Protein AF-T0QL71-F1 (afdb_monomer)

Organism: Saprolegnia diclina (strain VS20) (NCBI:txid1156394)

pLDDT: mean 87.05, std 10.45, range [41.84, 96.94]

Mean predicted aligned error: 7.65 Å

Nearest PDB structures (foldseek):
  5f7y-assembly1_A  TM=1.619E-01  e=2.120E-01  Helicobacter pylori
  4zh7-assembly1_A  TM=1.677E-01  e=5.983E-01  Helicobacter pylori
  5f93-assembly1_A  TM=1.850E-01  e=1.972E+00  Helicobacter pylori
  5f7w-assembly2_B  TM=1.344E-01  e=1.005E+00  Helicobacter pylori
  5f93-assembly3_E  TM=1.109E-01  e=5.121E-01  Helicobacter pylori

Radius of gyration: 27.53 Å; Cα contacts (8 Å, |Δi|>4): 613; chains: 1; bounding box: 80×44×78 Å

Solvent-accessible surface area (backbone atoms only — not comparable to full-atom values): 22088 Å² total; per-residue (Å²): 106,74,48,76,45,81,45,84,47,93,63,85,89,71,105,52,45,50,72,44,69,38,66,66,31,45,48,52,23,51,52,41,49,52,53,67,37,38,50,63,59,55,47,52,80,82,42,70,53,71,93,43,68,52,68,48,77,79,91,81,62,93,45,68,69,59,38,24,55,53,52,44,52,54,47,49,72,63,59,34,67,88,67,44,66,75,65,56,40,56,47,80,40,59,80,62,44,29,44,40,35,45,46,84,42,73,44,47,96,58,77,65,56,68,71,57,35,42,66,71,68,46,50,63,39,70,64,46,52,76,41,37,74,58,50,52,53,50,51,47,52,42,34,46,40,60,90,62,45,87,79,56,59,54,39,32,39,34,20,47,83,90,38,79,40,33,38,38,34,39,38,53,42,88,15,58,61,38,56,91,66,65,90,63,36,92,51,30,30,22,38,40,34,37,39,33,52,57,36,50,68,71,59,40,45,48,53,50,54,50,35,52,50,50,28,53,50,46,51,51,50,46,39,68,75,45,52,49,56,53,50,51,50,52,53,45,37,35,74,65,50,87,65,100,81,66,77,95,70,30,58,30,39,35,41,35,46,35,64,57,52,68,63,52,56,66,28,58,66,56,19,47,54,46,34,49,51,49,57,76,41,44,67,58,48,58,51,22,49,44,27,50,70,55,42,89,43,70,67,51,23,49,51,13,48,61,58,55,38,57,55,38,29,35,30,39,31,39,50,34,50,50,52,52,50,26,59,74,68,71,45,57,75,50,44,36,91,70,60,68,65,59,50,43,53,52,40,48,50,49,50,55,52,51,59,47,36,27,37,67,33,66,71,46,24,54,52,49,26,45,46,26,44,71,84,49,57,80,93,46,60,59,46,49,35,37,48,42,60,46,53,51,51,54,43,51,56,47,21,43,56,63,48,50,50,17,37,65,71,24,106

Structure (mmCIF, N/CA/C/O backbone):
data_AF-T0QL71-F1
#
_entry.id   AF-T0QL71-F1
#
loop_
_atom_site.group_PDB
_atom_site.id
_atom_site.type_symbol
_atom_site.label_atom_id
_atom_site.label_alt_id
_atom_site.label_comp_id
_atom_site.label_asym_id
_atom_site.label_entity_id
_atom_site.label_seq_id
_atom_site.pdbx_PDB_ins_code
_atom_site.Cartn_x
_atom_site.Cartn_y
_atom_site.Cartn_z
_atom_site.occupancy
_atom_site.B_iso_or_equiv
_atom_site.auth_seq_id
_atom_site.auth_comp_id
_atom_site.auth_asym_id
_atom_site.auth_atom_id
_atom_site.pdbx_PDB_model_num
ATOM 1 N N . MET A 1 1 ? -17.826 9.007 25.317 1.00 44.47 1 MET A N 1
ATOM 2 C CA . MET A 1 1 ? -18.516 9.352 26.583 1.00 44.47 1 MET A CA 1
ATOM 3 C C . MET A 1 1 ? -20.008 9.475 26.283 1.00 44.47 1 MET A C 1
ATOM 5 O O . MET A 1 1 ? -20.349 10.223 25.378 1.00 44.47 1 MET A O 1
ATOM 9 N N . THR A 1 2 ? -20.872 8.695 26.936 1.00 43.19 2 THR A N 1
ATOM 10 C CA . THR A 1 2 ? -22.337 8.775 26.755 1.00 43.19 2 THR A CA 1
ATOM 11 C C . THR A 1 2 ? -22.900 9.586 27.915 1.00 43.19 2 THR A C 1
ATOM 13 O O . THR A 1 2 ? -22.675 9.220 29.067 1.00 43.19 2 THR A O 1
ATOM 16 N N . CYS A 1 3 ? -23.598 10.685 27.630 1.00 46.66 3 CYS A N 1
ATOM 17 C CA . CYS A 1 3 ? -24.131 11.586 28.656 1.00 46.66 3 CYS A CA 1
ATOM 18 C C . CYS A 1 3 ? -25.659 11.646 28.573 1.00 46.66 3 CYS A C 1
ATOM 20 O O . CYS A 1 3 ? -26.226 11.676 27.481 1.00 46.66 3 CYS A O 1
ATOM 22 N N . ALA A 1 4 ? -26.326 11.680 29.727 1.00 48.16 4 ALA A N 1
ATOM 23 C CA . ALA A 1 4 ? -27.761 11.929 29.822 1.00 48.16 4 ALA A CA 1
ATOM 24 C C . ALA A 1 4 ? -27.988 13.379 30.268 1.00 48.16 4 ALA A C 1
ATOM 26 O O . ALA A 1 4 ? -27.550 13.775 31.348 1.00 48.16 4 ALA A O 1
ATOM 27 N N . LYS A 1 5 ? -28.658 14.175 29.434 1.00 61.97 5 LYS A N 1
ATOM 28 C CA . LYS A 1 5 ? -29.084 15.541 29.748 1.00 61.97 5 LYS A CA 1
ATOM 29 C C . LYS A 1 5 ? -30.523 15.508 30.257 1.00 61.97 5 LYS A C 1
ATOM 31 O O . LYS A 1 5 ? -31.367 14.831 29.679 1.00 61.97 5 LYS A O 1
ATOM 36 N N . VAL A 1 6 ? -30.808 16.228 31.336 1.00 58.88 6 VAL A N 1
ATOM 37 C CA . VAL A 1 6 ? -32.162 16.337 31.897 1.00 58.88 6 VAL A CA 1
ATOM 38 C C . VAL A 1 6 ? -32.853 17.561 31.300 1.00 58.88 6 VAL A C 1
ATOM 40 O O . VAL A 1 6 ? -32.262 18.639 31.241 1.00 58.88 6 VAL A O 1
ATOM 43 N N . ILE A 1 7 ? -34.094 17.396 30.850 1.00 60.66 7 ILE A N 1
ATOM 44 C CA . ILE A 1 7 ? -34.937 18.458 30.298 1.00 60.66 7 ILE A CA 1
ATOM 45 C C . ILE A 1 7 ? -36.241 18.484 31.101 1.00 60.66 7 ILE A C 1
ATOM 47 O O . ILE A 1 7 ? -36.984 17.500 31.125 1.00 60.66 7 ILE A O 1
ATOM 51 N N . HIS A 1 8 ? -36.499 19.611 31.762 1.00 47.19 8 HIS A N 1
ATOM 52 C CA . HIS A 1 8 ? -37.715 19.843 32.537 1.00 47.19 8 HIS A CA 1
ATOM 53 C C . HIS A 1 8 ? -38.869 20.246 31.613 1.00 47.19 8 HIS A C 1
ATOM 55 O O . HIS A 1 8 ? -38.725 21.159 30.796 1.00 47.19 8 HIS A O 1
ATOM 61 N N . HIS A 1 9 ? -40.018 19.602 31.773 1.00 49.91 9 HIS A N 1
ATOM 62 C CA . HIS A 1 9 ? -41.278 20.006 31.168 1.00 49.91 9 HIS A CA 1
ATOM 63 C C . HIS A 1 9 ? -42.328 20.235 32.265 1.00 49.91 9 HIS A C 1
ATOM 65 O O . HIS A 1 9 ? -42.261 19.683 33.358 1.00 49.91 9 HIS A O 1
ATOM 71 N N . THR A 1 10 ? -43.294 21.105 31.997 1.00 41.84 10 THR A N 1
ATOM 72 C CA . THR A 1 10 ? -44.457 21.331 32.860 1.00 41.84 10 THR A CA 1
ATOM 73 C C . THR A 1 10 ? -45.652 20.605 32.255 1.00 41.84 10 THR A C 1
ATOM 75 O O . THR A 1 10 ? -46.377 21.169 31.442 1.00 41.84 10 THR A O 1
ATOM 78 N N . SER A 1 11 ? -45.848 19.333 32.604 1.00 42.97 11 SER A N 1
ATOM 79 C CA . SER A 1 11 ? -47.116 18.640 32.358 1.00 42.97 11 SER A CA 1
ATOM 80 C C . SER A 1 11 ? -47.321 17.495 33.347 1.00 42.97 11 SER A C 1
ATOM 82 O O . SER A 1 11 ? -46.384 16.967 33.930 1.00 42.97 11 SER A O 1
ATOM 84 N N . THR A 1 12 ? -48.569 17.165 33.625 1.00 48.19 12 THR A N 1
ATOM 85 C CA . THR A 1 12 ? -48.957 16.187 34.635 1.00 48.19 12 THR A CA 1
ATOM 86 C C . THR A 1 12 ? -49.316 14.862 33.970 1.00 48.19 12 THR A C 1
ATOM 88 O O . THR A 1 12 ? -49.994 14.843 32.948 1.00 48.19 12 THR A O 1
ATOM 91 N N . THR A 1 13 ? -48.927 13.767 34.636 1.00 52.94 13 THR A N 1
ATOM 92 C CA . THR A 1 13 ? -49.311 12.351 34.434 1.00 52.94 13 THR A CA 1
ATOM 93 C C . THR A 1 13 ? -48.488 11.511 33.440 1.00 52.94 13 THR A C 1
ATOM 95 O O . THR A 1 13 ? -48.771 11.473 32.249 1.00 52.94 13 THR A O 1
ATOM 98 N N . ALA A 1 14 ? -47.525 10.735 33.967 1.00 50.25 14 ALA A N 1
ATOM 99 C CA . ALA A 1 14 ? -47.195 9.379 33.497 1.00 50.25 14 ALA A CA 1
ATOM 100 C C . ALA A 1 14 ? -46.277 8.635 34.493 1.00 50.25 14 ALA A C 1
ATOM 102 O O . ALA A 1 14 ? -45.261 9.174 34.923 1.00 50.25 14 ALA A O 1
ATOM 103 N N . ASP A 1 15 ? -46.570 7.356 34.759 1.00 57.19 15 ASP A N 1
ATOM 104 C CA . ASP A 1 15 ? -45.765 6.414 35.571 1.00 57.19 15 ASP A CA 1
ATOM 105 C C . ASP A 1 15 ? -44.413 6.012 34.927 1.00 57.19 15 ASP A C 1
ATOM 107 O O . ASP A 1 15 ? -43.713 5.120 35.406 1.00 57.19 15 ASP A O 1
ATOM 111 N N . SER A 1 16 ? -44.019 6.647 33.816 1.00 65.06 16 SER A N 1
ATOM 112 C CA . SER A 1 16 ? -42.806 6.320 33.058 1.00 65.06 16 SER A CA 1
ATOM 113 C C . SER A 1 16 ? -42.094 7.591 32.597 1.00 65.06 16 SER A C 1
ATOM 115 O O . SER A 1 16 ? -42.686 8.420 31.901 1.00 65.06 16 SER A O 1
ATOM 117 N N . TYR A 1 17 ? -40.799 7.710 32.901 1.00 73.62 17 TYR A N 1
ATOM 118 C CA . TYR A 1 17 ? -39.997 8.857 32.477 1.00 73.62 17 TYR A CA 1
ATOM 119 C C . TYR A 1 17 ? -39.796 8.877 30.961 1.00 73.62 17 TYR A C 1
ATOM 121 O O . TYR A 1 17 ? -39.374 7.892 30.342 1.00 73.62 17 TYR A O 1
ATOM 129 N N . ARG A 1 18 ? -40.021 10.041 30.346 1.00 80.44 18 ARG A N 1
ATOM 130 C CA . ARG A 1 18 ? -39.833 10.210 28.905 1.00 80.44 18 ARG A CA 1
ATOM 131 C C . ARG A 1 18 ? -38.344 10.268 28.566 1.00 80.44 18 ARG A C 1
ATOM 133 O O . ARG A 1 18 ? -37.680 11.260 28.843 1.00 80.44 18 ARG A O 1
ATOM 140 N N . VAL A 1 19 ? -37.829 9.235 27.902 1.00 81.38 19 VAL A N 1
ATOM 141 C CA . VAL A 1 19 ? -36.438 9.189 27.420 1.00 81.38 19 VAL A CA 1
ATOM 142 C C . VAL A 1 19 ? -36.400 9.359 25.904 1.00 81.38 19 VAL A C 1
ATOM 144 O O . VAL A 1 19 ? -36.993 8.568 25.168 1.00 81.38 19 VAL A O 1
ATOM 147 N N . ARG A 1 20 ? -35.689 10.382 25.429 1.00 86.56 20 ARG A N 1
ATOM 148 C CA . ARG A 1 20 ? -35.424 10.657 24.013 1.00 86.56 20 ARG A CA 1
ATOM 149 C C . ARG A 1 20 ? -33.937 10.469 23.720 1.00 86.56 20 ARG A C 1
ATOM 151 O O . ARG A 1 20 ? -33.092 10.710 24.574 1.00 86.56 20 ARG A O 1
ATOM 158 N N . ARG A 1 21 ? -33.603 10.054 22.499 1.00 85.44 21 ARG A N 1
ATOM 159 C CA . ARG A 1 21 ? -32.218 10.058 22.009 1.00 85.44 21 ARG A CA 1
ATOM 160 C C . ARG A 1 21 ? -31.963 11.336 21.223 1.00 85.44 21 ARG A C 1
ATOM 162 O O . ARG A 1 21 ? -32.802 11.730 20.409 1.00 85.44 21 ARG A O 1
ATOM 169 N N . ASN A 1 22 ? -30.805 11.949 21.429 1.00 89.44 22 ASN A N 1
ATOM 170 C CA . ASN A 1 22 ? -30.364 13.054 20.593 1.00 89.44 22 ASN A CA 1
ATOM 171 C C . ASN A 1 22 ? -30.136 12.539 19.161 1.00 89.44 22 ASN A C 1
ATOM 173 O O . ASN A 1 22 ? -29.362 11.599 18.947 1.00 89.44 22 ASN A O 1
ATOM 177 N N . ARG A 1 23 ? -30.827 13.130 18.178 1.00 88.31 23 ARG A N 1
ATOM 178 C CA . ARG A 1 23 ? -30.772 12.679 16.776 1.00 88.31 23 ARG A CA 1
ATOM 179 C C . ARG A 1 23 ? -29.385 12.865 16.163 1.00 88.31 23 ARG A C 1
ATOM 181 O O . ARG A 1 23 ? -28.904 11.956 15.496 1.00 88.31 23 ARG A O 1
ATOM 188 N N . LEU A 1 24 ? -28.738 14.001 16.430 1.00 88.50 24 LEU A N 1
ATOM 189 C CA . LEU A 1 24 ? -27.410 14.316 15.905 1.00 88.50 24 LEU A CA 1
ATOM 190 C C . LEU A 1 24 ? -26.345 13.386 16.500 1.00 88.50 24 LEU A C 1
ATOM 192 O O . LEU A 1 24 ? -25.584 12.780 15.756 1.00 88.50 24 LEU A O 1
ATOM 196 N N . GLY A 1 25 ? -26.344 13.201 17.823 1.00 87.00 25 GLY A N 1
ATOM 197 C CA . GLY A 1 25 ? -25.429 12.271 18.493 1.00 87.00 25 GLY A CA 1
ATOM 198 C C . GLY A 1 25 ? -25.626 10.826 18.028 1.00 87.00 25 GLY A C 1
ATOM 199 O O . GLY A 1 25 ? -24.658 10.117 17.778 1.00 87.00 25 GLY A O 1
ATOM 200 N N . SER A 1 26 ? -26.877 10.404 17.814 1.00 86.94 26 SER A N 1
ATOM 201 C CA . SER A 1 26 ? -27.169 9.075 17.256 1.00 86.94 26 SER A CA 1
ATOM 202 C C . SER A 1 26 ? -26.645 8.924 15.827 1.00 86.94 26 SER A C 1
ATOM 204 O O . SER A 1 26 ? -26.054 7.897 15.508 1.00 86.94 26 SER A O 1
ATOM 206 N N . PHE A 1 27 ? -26.823 9.945 14.984 1.00 90.12 27 PHE A N 1
ATOM 207 C CA . PHE A 1 27 ? -26.305 9.948 13.618 1.00 90.12 27 PHE A CA 1
ATOM 208 C C . PHE A 1 27 ? -24.775 9.867 13.589 1.00 90.12 27 PHE A C 1
ATOM 210 O O . PHE A 1 27 ? -24.234 8.980 12.937 1.00 90.12 27 PHE A O 1
ATOM 217 N N . ILE A 1 28 ? -24.082 10.726 14.346 1.00 90.31 28 ILE A N 1
ATOM 218 C CA . ILE A 1 28 ? -22.612 10.734 14.426 1.00 90.31 28 ILE A CA 1
ATOM 219 C C . ILE A 1 28 ? -22.091 9.393 14.954 1.00 90.31 28 ILE A C 1
ATOM 221 O O . ILE A 1 28 ? -21.144 8.840 14.404 1.00 90.31 28 ILE A O 1
ATOM 225 N N . CYS A 1 29 ? -22.736 8.831 15.978 1.00 89.56 29 CYS A N 1
ATOM 226 C CA . CYS A 1 29 ? -22.375 7.532 16.540 1.00 89.56 29 CYS A CA 1
ATOM 227 C C . CYS A 1 29 ? -22.480 6.403 15.500 1.00 89.56 29 CYS A C 1
ATOM 229 O O . CYS A 1 29 ? -21.549 5.612 15.357 1.00 89.56 29 CYS A O 1
ATOM 231 N N . ILE A 1 30 ? -23.584 6.345 14.745 1.00 90.12 30 ILE A N 1
ATOM 232 C CA . ILE A 1 30 ? -23.786 5.340 13.688 1.00 90.12 30 ILE A CA 1
ATOM 233 C C . ILE A 1 30 ? -22.798 5.555 12.538 1.00 90.12 30 ILE A C 1
ATOM 235 O O . ILE A 1 30 ? -22.194 4.593 12.071 1.00 90.12 30 ILE A O 1
ATOM 239 N N . ALA A 1 31 ? -22.595 6.799 12.101 1.00 91.19 31 ALA A N 1
ATOM 240 C CA . ALA A 1 31 ? -21.645 7.120 11.040 1.00 91.19 31 ALA A CA 1
ATOM 241 C C . ALA A 1 31 ? -20.217 6.706 11.427 1.00 91.19 31 ALA A C 1
ATOM 243 O O . ALA A 1 31 ? -19.522 6.071 10.639 1.00 91.19 31 ALA A O 1
ATOM 244 N N . SER A 1 32 ? -19.811 6.989 12.664 1.00 89.50 32 SER A N 1
ATOM 245 C CA . SER A 1 32 ? -18.498 6.615 13.184 1.00 89.50 32 SER A CA 1
ATOM 246 C C . SER A 1 32 ? -18.334 5.098 13.337 1.00 89.50 32 SER A C 1
ATOM 248 O O . SER A 1 32 ? -17.322 4.535 12.922 1.00 89.50 32 SER A O 1
ATOM 250 N N . MET A 1 33 ? -19.368 4.401 13.826 1.00 90.50 33 MET A N 1
ATOM 251 C CA . MET A 1 33 ? -19.410 2.934 13.850 1.00 90.50 33 MET A CA 1
ATOM 252 C C . MET A 1 33 ? -19.207 2.348 12.450 1.00 90.50 33 MET A C 1
ATOM 254 O O . MET A 1 33 ? -18.385 1.445 12.272 1.00 90.50 33 MET A O 1
ATOM 258 N N . LEU A 1 34 ? -19.955 2.834 11.457 1.00 91.12 34 LEU A N 1
ATOM 259 C CA . LEU A 1 34 ? -19.843 2.359 10.080 1.00 91.12 34 LEU A CA 1
ATOM 260 C C . LEU A 1 34 ? -18.454 2.653 9.515 1.00 91.12 34 LEU A C 1
ATOM 262 O O . LEU A 1 34 ? -17.847 1.759 8.934 1.00 91.12 34 LEU A O 1
ATOM 266 N N . ASN A 1 35 ? -17.912 3.846 9.753 1.00 90.50 35 ASN A N 1
ATOM 267 C CA . ASN A 1 35 ? -16.569 4.216 9.319 1.00 90.50 35 ASN A CA 1
ATOM 268 C C . ASN A 1 35 ? -15.502 3.275 9.908 1.00 90.50 35 ASN A C 1
ATOM 270 O O . ASN A 1 35 ? -14.773 2.614 9.170 1.00 90.50 35 ASN A O 1
ATOM 274 N N . VAL A 1 36 ? -15.456 3.127 11.236 1.00 89.38 36 VAL A N 1
ATOM 275 C CA . VAL A 1 36 ? -14.395 2.350 11.897 1.00 89.38 36 VAL A CA 1
ATOM 276 C C . VAL A 1 36 ? -14.492 0.850 11.605 1.00 89.38 36 VAL A C 1
ATOM 278 O O . VAL A 1 36 ? -13.469 0.173 11.546 1.00 89.38 36 VAL A O 1
ATOM 281 N N . SER A 1 37 ? -15.702 0.315 11.408 1.00 90.31 37 SER A N 1
ATOM 282 C CA . SER A 1 37 ? -15.923 -1.114 11.124 1.00 90.31 37 SER A CA 1
ATOM 283 C C . SER A 1 37 ? -15.771 -1.485 9.648 1.00 90.31 37 SER A C 1
ATOM 285 O O . SER A 1 37 ? -15.467 -2.637 9.336 1.00 90.31 37 SER A O 1
ATOM 287 N N . SER A 1 38 ? -15.958 -0.522 8.742 1.00 89.56 38 SER A N 1
ATOM 288 C CA . SER A 1 38 ? -15.773 -0.721 7.301 1.00 89.56 38 SER A CA 1
ATOM 289 C C . SER A 1 38 ? -14.340 -0.479 6.834 1.00 89.56 38 SER A C 1
ATOM 291 O O . SER A 1 38 ? -14.050 -0.762 5.680 1.00 89.56 38 SER A O 1
ATOM 293 N N . MET A 1 39 ? -13.424 -0.043 7.707 1.00 89.19 39 MET A N 1
ATOM 294 C CA . MET A 1 39 ? -12.005 0.172 7.383 1.00 89.19 39 MET A CA 1
ATOM 295 C C . MET A 1 39 ? -11.340 -0.981 6.594 1.00 89.19 39 MET A C 1
ATOM 297 O O . MET A 1 39 ? -10.693 -0.686 5.589 1.00 89.19 39 MET A O 1
ATOM 301 N N . PRO A 1 40 ? -11.522 -2.276 6.938 1.00 89.75 40 PRO A N 1
ATOM 302 C CA . PRO A 1 40 ? -10.965 -3.370 6.134 1.00 89.75 40 PRO A CA 1
ATOM 303 C C . PRO A 1 40 ? -11.592 -3.464 4.745 1.00 89.75 40 PRO A C 1
ATOM 305 O O . PRO A 1 40 ? -10.925 -3.796 3.775 1.00 89.75 40 PRO A O 1
ATOM 308 N N . LEU A 1 41 ? -12.887 -3.164 4.628 1.00 92.50 41 LEU A N 1
ATOM 309 C CA . LEU A 1 41 ? -13.606 -3.180 3.354 1.00 92.50 41 LEU A CA 1
ATOM 310 C C . LEU A 1 41 ? -13.295 -1.941 2.504 1.00 92.50 41 LEU A C 1
ATOM 312 O O . LEU A 1 41 ? -13.305 -2.036 1.280 1.00 92.50 41 LEU A O 1
ATOM 316 N N . ALA A 1 42 ? -12.958 -0.808 3.126 1.00 89.94 42 ALA A N 1
ATOM 317 C CA . ALA A 1 42 ? -12.529 0.414 2.446 1.00 89.94 42 ALA A CA 1
ATOM 318 C C . ALA A 1 42 ? -11.243 0.201 1.632 1.00 89.94 42 ALA A C 1
ATOM 320 O O . ALA A 1 42 ? -11.000 0.915 0.663 1.00 89.94 42 ALA A O 1
ATOM 321 N N . ALA A 1 43 ? -10.466 -0.837 1.952 1.00 89.81 43 ALA A N 1
ATOM 322 C CA . ALA A 1 43 ? -9.377 -1.322 1.118 1.00 89.81 43 ALA A CA 1
ATOM 323 C C . ALA A 1 43 ? -9.797 -1.554 -0.344 1.00 89.81 43 ALA A C 1
ATOM 325 O O . ALA A 1 43 ? -9.043 -1.219 -1.251 1.00 89.81 43 ALA A O 1
ATOM 326 N N . TYR A 1 44 ? -11.021 -2.038 -0.591 1.00 91.50 44 TYR A N 1
ATOM 327 C CA . TYR A 1 44 ? -11.553 -2.292 -1.937 1.00 91.50 44 TYR A CA 1
ATOM 328 C C . TYR A 1 44 ? -11.904 -1.027 -2.736 1.00 91.50 44 TYR A C 1
ATOM 330 O O . TYR A 1 44 ? -12.327 -1.122 -3.884 1.00 91.50 44 TYR A O 1
ATOM 338 N N . ILE A 1 45 ? -11.725 0.167 -2.159 1.00 88.19 45 ILE A N 1
ATOM 339 C CA . ILE A 1 45 ? -11.677 1.410 -2.943 1.00 88.19 45 ILE A CA 1
ATOM 340 C C . ILE A 1 45 ? -10.409 1.417 -3.806 1.00 88.19 45 ILE A C 1
ATOM 342 O O . ILE A 1 45 ? -10.428 1.893 -4.940 1.00 88.19 45 ILE A O 1
ATOM 346 N N . SER A 1 46 ? -9.314 0.862 -3.277 1.00 86.25 46 SER A N 1
ATOM 347 C CA . SER A 1 46 ? -8.039 0.764 -3.981 1.00 86.25 46 SER A CA 1
ATOM 348 C C . SER A 1 46 ? -7.743 -0.617 -4.546 1.00 86.25 46 SER A C 1
ATOM 350 O O . SER A 1 46 ? -7.057 -0.691 -5.559 1.00 86.25 46 SER A O 1
ATOM 352 N N . GLU A 1 47 ? -8.297 -1.670 -3.956 1.00 89.62 47 GLU A N 1
ATOM 353 C CA . GLU A 1 47 ? -8.081 -3.063 -4.342 1.00 89.62 47 GLU A CA 1
ATOM 354 C C . GLU A 1 47 ? -9.277 -3.655 -5.102 1.00 89.62 47 GLU A C 1
ATOM 356 O O . GLU A 1 47 ? -10.426 -3.260 -4.904 1.00 89.62 47 GLU A O 1
ATOM 361 N N . TYR A 1 48 ? -9.042 -4.692 -5.903 1.00 90.56 48 TYR A N 1
ATOM 362 C CA . TYR A 1 48 ? -10.130 -5.433 -6.540 1.00 90.56 48 TYR A CA 1
ATOM 363 C C . TYR A 1 48 ? -10.828 -6.400 -5.584 1.00 90.56 48 TYR A C 1
ATOM 365 O O . TYR A 1 48 ? -10.193 -7.150 -4.841 1.00 90.56 48 TYR A O 1
ATOM 373 N N . LEU A 1 49 ? -12.158 -6.463 -5.687 1.00 91.75 49 LEU A N 1
ATOM 374 C CA . LEU A 1 49 ? -12.956 -7.541 -5.099 1.00 91.75 49 LEU A CA 1
ATOM 375 C C . LEU A 1 49 ? -12.549 -8.909 -5.685 1.00 91.75 49 LEU A C 1
ATOM 377 O O . LEU A 1 49 ? -12.050 -8.962 -6.809 1.00 91.75 49 LEU A O 1
ATOM 381 N N . PRO A 1 50 ? -12.805 -10.036 -4.992 1.00 91.31 50 PRO A N 1
ATOM 382 C CA . PRO A 1 50 ? -12.387 -11.362 -5.465 1.00 91.31 50 PRO A CA 1
ATOM 383 C C . PRO A 1 50 ? -12.917 -11.734 -6.852 1.00 91.31 50 PRO A C 1
ATOM 385 O O . PRO A 1 50 ? -12.247 -12.428 -7.600 1.00 91.31 50 PRO A O 1
ATOM 388 N N . TRP A 1 51 ? -14.112 -11.265 -7.208 1.00 90.12 51 TRP A N 1
ATOM 389 C CA . TRP A 1 51 ? -14.752 -11.519 -8.504 1.00 90.12 51 TRP A CA 1
ATOM 390 C C . TRP A 1 51 ? -14.510 -10.410 -9.541 1.00 90.12 51 TRP A C 1
ATOM 392 O O . TRP A 1 51 ? -15.118 -10.426 -10.609 1.00 90.12 51 TRP A O 1
ATOM 402 N N . ARG A 1 52 ? -13.670 -9.417 -9.228 1.00 87.81 52 ARG A N 1
ATOM 403 C CA . ARG A 1 52 ? -13.231 -8.357 -10.150 1.00 87.81 52 ARG A CA 1
ATOM 404 C C . ARG A 1 52 ? -11.712 -8.387 -10.297 1.00 87.81 52 ARG A C 1
ATOM 406 O O . ARG A 1 52 ? -11.027 -8.911 -9.423 1.00 87.81 52 ARG A O 1
ATOM 413 N N . GLY A 1 53 ? -11.194 -7.812 -11.379 1.00 80.56 53 GLY A N 1
ATOM 414 C CA . GLY A 1 53 ? -9.764 -7.810 -11.703 1.00 80.56 53 GLY A CA 1
ATOM 415 C C . GLY A 1 53 ? -9.269 -9.159 -12.229 1.00 80.56 53 GLY A C 1
ATOM 416 O O . GLY A 1 53 ? -9.930 -10.191 -12.070 1.00 80.56 53 GLY A O 1
ATOM 417 N N . ALA A 1 54 ? -8.090 -9.168 -12.839 1.00 85.69 54 ALA A N 1
ATOM 418 C CA . ALA A 1 54 ? -7.501 -10.389 -13.378 1.00 85.69 54 ALA A CA 1
ATOM 419 C C . ALA A 1 54 ? -6.863 -11.258 -12.285 1.00 85.69 54 ALA A C 1
ATOM 421 O O . ALA A 1 54 ? -6.575 -10.793 -11.178 1.00 85.69 54 ALA A O 1
ATOM 422 N N . PHE A 1 55 ? -6.666 -12.541 -12.572 1.00 88.50 55 PHE A N 1
ATOM 423 C CA . PHE A 1 55 ? -5.806 -13.404 -11.767 1.00 88.50 55 PHE A CA 1
ATOM 424 C C . PHE A 1 55 ? -4.526 -13.674 -12.530 1.00 88.50 55 PHE A C 1
ATOM 426 O O . PHE A 1 55 ? -4.549 -13.874 -13.745 1.00 88.50 55 PHE A O 1
ATOM 433 N N . THR A 1 56 ? -3.418 -13.697 -11.806 1.00 85.06 56 THR A N 1
ATOM 434 C CA . THR A 1 56 ? -2.113 -13.918 -12.413 1.00 85.06 56 THR A CA 1
ATOM 435 C C . THR A 1 56 ? -1.898 -15.422 -12.552 1.00 85.06 56 THR A C 1
ATOM 437 O O . THR A 1 56 ? -2.032 -16.145 -11.556 1.00 85.06 56 THR A O 1
ATOM 440 N N . PRO A 1 57 ? -1.603 -15.927 -13.762 1.00 81.50 57 PRO A N 1
ATOM 441 C CA . PRO A 1 57 ? -1.294 -17.336 -13.937 1.00 81.50 57 PRO A CA 1
ATOM 442 C C . PRO A 1 57 ? -0.013 -17.701 -13.164 1.00 81.50 57 PRO A C 1
ATOM 444 O O . PRO A 1 57 ? 0.833 -16.829 -12.927 1.00 81.50 57 PRO A O 1
ATOM 447 N N . PRO A 1 58 ? 0.145 -18.975 -12.760 1.00 82.00 58 PRO A N 1
ATOM 448 C CA . PRO A 1 58 ? 1.364 -19.447 -12.113 1.00 82.00 58 PRO A CA 1
ATOM 449 C C . PRO A 1 58 ? 2.608 -19.171 -12.963 1.00 82.00 58 PRO A C 1
ATOM 451 O O . PRO A 1 58 ? 2.535 -19.147 -14.189 1.00 82.00 58 PRO A O 1
ATOM 454 N N . GLU A 1 59 ? 3.754 -18.992 -12.306 1.00 81.50 59 GLU A N 1
ATOM 455 C CA . GLU A 1 59 ? 5.044 -18.907 -12.990 1.00 81.50 59 GLU A CA 1
ATOM 456 C C . GLU A 1 59 ? 5.351 -20.226 -13.709 1.00 81.50 59 GLU A C 1
ATOM 458 O O . GLU A 1 59 ? 5.314 -21.294 -13.096 1.00 81.50 59 GLU A O 1
ATOM 463 N N . THR A 1 60 ? 5.644 -20.147 -15.006 1.00 85.00 60 THR A N 1
ATOM 464 C CA . THR A 1 60 ? 5.953 -21.312 -15.851 1.00 85.00 60 THR A CA 1
ATOM 465 C C . THR A 1 60 ? 7.396 -21.313 -16.344 1.00 85.00 60 THR A C 1
ATOM 467 O O . THR A 1 60 ? 7.827 -22.279 -16.973 1.00 85.00 60 THR A O 1
ATOM 470 N N . HIS A 1 61 ? 8.150 -20.240 -16.101 1.00 87.00 61 HIS A N 1
ATOM 471 C CA . HIS A 1 61 ? 9.523 -20.116 -16.576 1.00 87.00 61 HIS A CA 1
ATOM 472 C C . HIS A 1 61 ? 10.500 -20.944 -15.727 1.00 87.00 61 HIS A C 1
ATOM 474 O O . HIS A 1 61 ? 10.462 -20.922 -14.500 1.00 87.00 61 HIS A O 1
ATOM 480 N N . ALA A 1 62 ? 11.398 -21.677 -16.394 1.00 83.00 62 ALA A N 1
ATOM 481 C CA . ALA A 1 62 ? 12.342 -22.585 -15.736 1.00 83.00 62 ALA A CA 1
ATOM 482 C C . ALA A 1 62 ? 13.547 -21.865 -15.103 1.00 83.00 62 ALA A C 1
ATOM 484 O O . ALA A 1 62 ? 14.181 -22.398 -14.195 1.00 83.00 62 ALA A O 1
ATOM 485 N N . ASN A 1 63 ? 13.899 -20.676 -15.600 1.00 90.44 63 ASN A N 1
ATOM 486 C CA . ASN A 1 63 ? 15.005 -19.872 -15.083 1.00 90.44 63 ASN A CA 1
ATOM 487 C C . ASN A 1 63 ? 14.728 -18.365 -15.221 1.00 90.44 63 ASN A C 1
ATOM 489 O O . ASN A 1 63 ? 13.902 -17.946 -16.035 1.00 90.44 63 ASN A O 1
ATOM 493 N N . TYR A 1 64 ? 15.469 -17.552 -14.465 1.00 89.19 64 TYR A N 1
ATOM 494 C CA . TYR A 1 64 ? 15.318 -16.094 -14.460 1.00 89.19 64 TYR A CA 1
ATOM 495 C C . TYR A 1 64 ? 15.515 -15.458 -15.844 1.00 89.19 64 TYR A C 1
ATOM 497 O O . TYR A 1 64 ? 14.767 -14.566 -16.224 1.00 89.19 64 TYR A O 1
ATOM 505 N N . THR A 1 65 ? 16.488 -15.920 -16.633 1.00 90.25 65 THR A N 1
ATOM 506 C CA . THR A 1 65 ? 16.756 -15.342 -17.959 1.00 90.25 65 THR A CA 1
ATOM 507 C C . THR A 1 65 ? 15.568 -15.519 -18.906 1.00 90.25 65 THR A C 1
ATOM 509 O O . THR A 1 65 ? 15.195 -14.573 -19.595 1.00 90.25 65 THR A O 1
ATOM 512 N N . SER A 1 66 ? 14.939 -16.700 -18.910 1.00 91.44 66 SER A N 1
ATOM 513 C CA . SER A 1 66 ? 13.729 -16.955 -19.702 1.00 91.44 66 SER A CA 1
ATOM 514 C C . SER A 1 66 ? 12.539 -16.139 -19.203 1.00 91.44 66 SER A C 1
ATOM 516 O O . SER A 1 66 ? 11.819 -15.574 -20.023 1.00 91.44 66 SER A O 1
ATOM 518 N N . PHE A 1 67 ? 12.384 -16.012 -17.880 1.00 92.44 67 PHE A N 1
ATOM 519 C CA . PHE A 1 67 ? 11.381 -15.147 -17.263 1.00 92.44 67 PHE A CA 1
ATOM 520 C C . PHE A 1 67 ? 11.550 -13.691 -17.701 1.00 92.44 67 PHE A C 1
ATOM 522 O O . PHE A 1 67 ? 10.600 -13.083 -18.193 1.00 92.44 67 PHE A O 1
ATOM 529 N N . SER A 1 68 ? 12.756 -13.144 -17.550 1.00 92.44 68 SER A N 1
ATOM 530 C CA . SER A 1 68 ? 13.036 -11.736 -17.809 1.00 92.44 68 SER A CA 1
ATOM 531 C C . SER A 1 6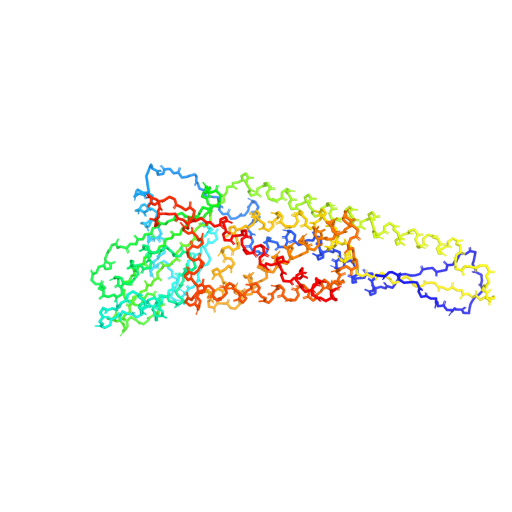8 ? 12.841 -11.404 -19.285 1.00 92.44 68 SER A C 1
ATOM 533 O O . SER A 1 68 ? 12.110 -10.472 -19.602 1.00 92.44 68 SER A O 1
ATOM 535 N N . ALA A 1 69 ? 13.371 -12.228 -20.195 1.00 91.81 69 ALA A N 1
ATOM 536 C CA . ALA A 1 69 ? 13.213 -12.019 -21.632 1.00 91.81 69 ALA A CA 1
ATOM 537 C C . ALA A 1 69 ? 11.748 -12.128 -22.096 1.00 91.81 69 ALA A C 1
ATOM 539 O O . ALA A 1 69 ? 11.269 -11.258 -22.822 1.00 91.81 69 ALA A O 1
ATOM 540 N N . ALA A 1 70 ? 11.021 -13.168 -21.669 1.00 92.19 70 ALA A N 1
ATOM 541 C CA . ALA A 1 70 ? 9.637 -13.381 -22.096 1.00 92.19 70 ALA A CA 1
ATOM 542 C C . ALA A 1 70 ? 8.679 -12.334 -21.509 1.00 92.19 70 ALA A C 1
ATOM 544 O O . ALA A 1 70 ? 7.825 -11.806 -22.222 1.00 92.19 70 ALA A O 1
ATOM 545 N N . THR A 1 71 ? 8.841 -12.000 -20.225 1.00 92.19 71 THR A N 1
ATOM 546 C CA . THR A 1 71 ? 8.007 -10.994 -19.550 1.00 92.19 71 THR A CA 1
ATOM 547 C C . THR A 1 71 ? 8.275 -9.602 -20.109 1.00 92.19 71 THR A C 1
ATOM 549 O O . THR A 1 71 ? 7.332 -8.844 -20.341 1.00 92.19 71 THR A O 1
ATOM 552 N N . LEU A 1 72 ? 9.542 -9.276 -20.384 1.00 93.25 72 LEU A N 1
ATOM 553 C CA . LEU A 1 72 ? 9.909 -8.008 -21.002 1.00 93.25 72 LEU A CA 1
ATOM 554 C C . LEU A 1 72 ? 9.306 -7.879 -22.401 1.00 93.25 72 LEU A C 1
ATOM 556 O O . LEU A 1 72 ? 8.667 -6.868 -22.678 1.00 93.25 72 LEU A O 1
ATOM 560 N N . ALA A 1 73 ? 9.449 -8.902 -23.250 1.00 92.81 73 ALA A N 1
ATOM 561 C CA . ALA A 1 73 ? 8.886 -8.896 -24.599 1.00 92.81 73 ALA A CA 1
ATOM 562 C C . ALA A 1 73 ? 7.359 -8.711 -24.575 1.00 92.81 73 ALA A C 1
ATOM 564 O O . ALA A 1 73 ? 6.827 -7.867 -25.294 1.00 92.81 73 ALA A O 1
ATOM 565 N N . LEU A 1 74 ? 6.665 -9.424 -23.680 1.00 92.56 74 LEU A N 1
ATOM 566 C CA . LEU A 1 74 ? 5.219 -9.289 -23.492 1.00 92.56 74 LEU A CA 1
ATOM 567 C C . LEU A 1 74 ? 4.816 -7.865 -23.073 1.00 92.56 74 LEU A C 1
ATOM 569 O O . LEU A 1 74 ? 3.828 -7.322 -23.570 1.00 92.56 74 LEU A O 1
ATOM 573 N N . HIS A 1 75 ? 5.547 -7.256 -22.136 1.00 94.00 75 HIS A N 1
ATOM 574 C CA . HIS A 1 75 ? 5.254 -5.896 -21.685 1.00 94.00 75 HIS A CA 1
ATOM 575 C C . HIS A 1 75 ? 5.602 -4.838 -22.732 1.00 94.00 75 HIS A C 1
ATOM 577 O O . HIS A 1 75 ? 4.845 -3.883 -22.864 1.00 94.00 75 HIS A O 1
ATOM 583 N N . GLN A 1 76 ? 6.669 -5.019 -23.508 1.00 93.31 76 GLN A N 1
ATOM 584 C CA . GLN A 1 76 ? 7.026 -4.123 -24.612 1.00 93.31 76 GLN A CA 1
ATOM 585 C C . GLN A 1 76 ? 6.009 -4.177 -25.756 1.00 93.31 76 GLN A C 1
ATOM 587 O O . GLN A 1 76 ? 5.664 -3.138 -26.316 1.00 93.31 76 GLN A O 1
ATOM 592 N N . GLU A 1 77 ? 5.494 -5.365 -26.084 1.00 92.88 77 GLU A N 1
ATOM 593 C CA . GLU A 1 77 ? 4.429 -5.528 -27.079 1.00 92.88 77 GLU A CA 1
ATOM 594 C C . GLU A 1 77 ? 3.139 -4.835 -26.620 1.00 92.88 77 GLU A C 1
ATOM 596 O O . GLU A 1 77 ? 2.498 -4.107 -27.381 1.00 92.88 77 GLU A O 1
ATOM 601 N N . ARG A 1 78 ? 2.768 -5.024 -25.348 1.00 93.50 78 ARG A N 1
ATOM 602 C CA . ARG A 1 78 ? 1.518 -4.491 -24.798 1.00 93.50 78 ARG A CA 1
ATOM 603 C C . ARG A 1 78 ? 1.568 -2.996 -24.516 1.00 93.50 78 ARG A C 1
ATOM 605 O O . ARG A 1 78 ? 0.573 -2.306 -24.729 1.00 93.50 78 ARG A O 1
ATOM 612 N N . TYR A 1 79 ? 2.695 -2.494 -24.028 1.00 93.56 79 TYR A N 1
ATOM 613 C CA . TYR A 1 79 ? 2.861 -1.117 -23.577 1.00 93.56 79 TYR A CA 1
ATOM 614 C C . TYR A 1 79 ? 3.941 -0.438 -24.417 1.00 93.56 79 TYR A C 1
ATOM 616 O O . TYR A 1 79 ? 5.129 -0.489 -24.116 1.00 93.56 79 TYR A O 1
ATOM 624 N N . SER A 1 80 ? 3.510 0.219 -25.485 1.00 90.06 80 SER A N 1
ATOM 625 C CA . SER A 1 80 ? 4.374 0.938 -26.414 1.00 90.06 80 SER A CA 1
ATOM 626 C C . SER A 1 80 ? 3.765 2.292 -26.765 1.00 90.06 80 SER A C 1
ATOM 628 O O . SER A 1 80 ? 2.611 2.576 -26.442 1.00 90.06 80 SER A O 1
ATOM 630 N N . ASN A 1 81 ? 4.517 3.121 -27.491 1.00 86.69 81 ASN A N 1
ATOM 631 C CA . ASN A 1 81 ? 3.995 4.382 -28.025 1.00 86.69 81 ASN A CA 1
ATOM 632 C C . ASN A 1 81 ? 2.776 4.173 -28.945 1.00 86.69 81 ASN A C 1
ATOM 634 O O . ASN A 1 81 ? 1.992 5.097 -29.120 1.00 86.69 81 ASN A O 1
ATOM 638 N N . ALA A 1 82 ? 2.629 2.986 -29.547 1.00 86.75 82 ALA A N 1
ATOM 639 C CA . ALA A 1 82 ? 1.518 2.674 -30.441 1.00 86.75 82 ALA A CA 1
ATOM 640 C C . ALA A 1 82 ? 0.254 2.220 -29.694 1.00 86.75 82 ALA A C 1
ATOM 642 O O . ALA A 1 82 ? -0.849 2.397 -30.204 1.00 86.75 82 ALA A O 1
ATOM 643 N N . THR A 1 83 ? 0.402 1.621 -28.508 1.00 90.81 83 THR A N 1
ATOM 644 C CA . THR A 1 83 ? -0.725 1.077 -27.734 1.00 90.81 83 THR A CA 1
ATOM 645 C C . THR A 1 83 ? -1.200 2.020 -26.634 1.00 90.81 83 THR A C 1
ATOM 647 O O . THR A 1 83 ? -2.379 2.005 -26.282 1.00 90.81 83 THR A O 1
ATOM 650 N N . LEU A 1 84 ? -0.306 2.848 -26.090 1.00 91.44 84 LEU A N 1
ATOM 651 C CA . LEU A 1 84 ? -0.627 3.807 -25.039 1.00 91.44 84 LEU A CA 1
ATOM 652 C C . LEU A 1 84 ? -1.075 5.152 -25.628 1.00 91.44 84 LEU A C 1
ATOM 654 O O . LEU A 1 84 ? -0.465 5.626 -26.588 1.00 91.44 84 LEU A O 1
ATOM 658 N N . PRO A 1 85 ? -2.070 5.832 -25.027 1.00 89.38 85 PRO A N 1
ATOM 659 C CA . PRO A 1 85 ? -2.471 7.158 -25.479 1.00 89.38 85 PRO A CA 1
ATOM 660 C C . PRO A 1 85 ? -1.326 8.176 -25.377 1.00 89.38 85 PRO A C 1
ATOM 662 O O . PRO A 1 85 ? -0.477 8.121 -24.476 1.00 89.38 85 PRO A O 1
ATOM 665 N N . ALA A 1 86 ? -1.314 9.138 -26.301 1.00 88.12 86 ALA A N 1
ATOM 666 C CA . ALA A 1 86 ? -0.375 10.252 -26.257 1.00 88.12 86 ALA A CA 1
ATOM 667 C C . ALA A 1 86 ? -0.630 11.121 -25.012 1.00 88.12 86 ALA A C 1
ATOM 669 O O . ALA A 1 86 ? -1.773 11.373 -24.633 1.00 88.12 86 ALA A O 1
ATOM 670 N N . GLY A 1 87 ? 0.441 11.576 -24.368 1.00 87.12 87 GLY A N 1
ATOM 671 C CA . GLY A 1 87 ? 0.412 12.391 -23.152 1.00 87.12 87 GLY A CA 1
ATOM 672 C C . GLY A 1 87 ? 0.269 11.607 -21.843 1.00 87.12 87 GLY A C 1
ATOM 673 O O . GLY A 1 87 ? 0.418 12.195 -20.775 1.00 87.12 87 GLY A O 1
ATOM 674 N N . THR A 1 88 ? 0.014 10.295 -21.877 1.00 89.31 88 THR A N 1
ATOM 675 C CA . THR A 1 88 ? -0.189 9.503 -20.651 1.00 89.31 88 THR A CA 1
ATOM 676 C C . THR A 1 88 ? 1.137 9.174 -19.959 1.00 89.31 88 THR A C 1
ATOM 678 O O . THR A 1 88 ? 1.903 8.349 -20.449 1.00 89.31 88 THR A O 1
ATOM 681 N N . THR A 1 89 ? 1.418 9.756 -18.798 1.00 91.69 89 THR A N 1
ATOM 682 C CA . THR A 1 89 ? 2.606 9.408 -17.992 1.00 91.69 89 THR A CA 1
ATOM 683 C C . THR A 1 89 ? 2.355 8.249 -17.032 1.00 91.69 89 THR A C 1
ATOM 685 O O . THR A 1 89 ? 3.287 7.534 -16.688 1.00 91.69 89 THR A O 1
ATOM 688 N N . PHE A 1 90 ? 1.105 8.020 -16.632 1.00 94.00 90 PHE A N 1
ATOM 689 C CA . PHE A 1 90 ? 0.720 6.958 -15.707 1.00 94.00 90 PHE A CA 1
ATOM 690 C C . PHE A 1 90 ? -0.564 6.284 -16.200 1.00 94.00 90 PHE A C 1
ATOM 692 O O . PHE A 1 90 ? -1.537 6.969 -16.516 1.00 94.00 90 PHE A O 1
ATOM 699 N N . LEU A 1 91 ? -0.577 4.954 -16.261 1.00 93.56 91 LEU A N 1
ATOM 700 C CA . LEU A 1 91 ? -1.735 4.145 -16.634 1.00 93.56 91 LEU A CA 1
ATOM 701 C C . LEU A 1 91 ? -1.930 3.013 -15.622 1.00 93.56 91 LEU A C 1
ATOM 703 O O . LEU A 1 91 ? -1.000 2.265 -15.323 1.00 93.56 91 LEU A O 1
ATOM 707 N N . VAL A 1 92 ? -3.169 2.859 -15.159 1.00 92.25 92 VAL A N 1
ATOM 708 C CA . VAL A 1 92 ? -3.629 1.666 -14.443 1.00 92.25 92 VAL A CA 1
ATOM 709 C C . VAL A 1 92 ? -4.291 0.740 -15.464 1.00 92.25 92 VAL A C 1
ATOM 711 O O . VAL A 1 92 ? -5.306 1.110 -16.052 1.00 92.25 92 VAL A O 1
ATOM 714 N N . ASP A 1 93 ? -3.715 -0.436 -15.705 1.00 91.56 93 ASP A N 1
ATOM 715 C CA . ASP A 1 93 ? -4.307 -1.472 -16.553 1.00 91.56 93 ASP A CA 1
ATOM 716 C C . ASP A 1 93 ? -5.013 -2.528 -15.691 1.00 91.56 93 ASP A C 1
ATOM 718 O O . ASP A 1 93 ? -4.412 -3.488 -15.188 1.00 91.56 93 ASP A O 1
ATOM 722 N N . ASP A 1 94 ? -6.321 -2.340 -15.533 1.00 87.44 94 ASP A N 1
ATOM 723 C CA . ASP A 1 94 ? -7.203 -3.209 -14.752 1.00 87.44 94 ASP A CA 1
ATOM 724 C C . ASP A 1 94 ? -7.331 -4.626 -15.344 1.00 87.44 94 ASP A C 1
ATOM 726 O O . ASP A 1 94 ? -7.647 -5.575 -14.619 1.00 87.44 94 ASP A O 1
ATOM 730 N N . ASN A 1 95 ? -7.069 -4.804 -16.646 1.00 87.94 95 ASN A N 1
ATOM 731 C CA . ASN A 1 95 ? -7.193 -6.109 -17.306 1.00 87.94 95 ASN A CA 1
ATOM 732 C C . ASN A 1 95 ? -6.051 -7.056 -16.940 1.00 87.94 95 ASN A C 1
ATOM 734 O O . ASN A 1 95 ? -6.203 -8.269 -17.071 1.00 87.94 95 ASN A O 1
ATOM 738 N N . TYR A 1 96 ? -4.916 -6.520 -16.492 1.00 87.94 96 TYR A N 1
ATOM 739 C CA . TYR A 1 96 ? -3.735 -7.310 -16.140 1.00 87.94 96 TYR A CA 1
ATOM 740 C C . TYR A 1 96 ? -3.205 -7.019 -14.731 1.00 87.94 96 TYR A C 1
ATOM 742 O O . TYR A 1 96 ? -2.200 -7.606 -14.335 1.00 87.94 96 TYR A O 1
ATOM 750 N N . ASN A 1 97 ? -3.902 -6.175 -13.959 1.00 88.75 97 ASN A N 1
ATOM 751 C CA . ASN A 1 97 ? -3.458 -5.651 -12.662 1.00 88.75 97 ASN A CA 1
ATOM 752 C C . ASN A 1 97 ? -2.044 -5.058 -12.748 1.00 88.75 97 ASN A C 1
ATOM 754 O O . ASN A 1 97 ? -1.152 -5.392 -11.960 1.00 88.75 97 ASN A O 1
ATOM 758 N N . THR A 1 98 ? -1.832 -4.211 -13.751 1.00 92.19 98 THR A N 1
ATOM 759 C CA . THR A 1 98 ? -0.523 -3.639 -14.050 1.00 92.19 98 THR A CA 1
ATOM 760 C C . THR A 1 98 ? -0.557 -2.122 -13.891 1.00 92.19 98 THR A C 1
ATOM 762 O O . THR A 1 98 ? -1.482 -1.456 -14.341 1.00 92.19 98 THR A O 1
ATOM 765 N N . GLN A 1 99 ? 0.474 -1.568 -13.264 1.00 93.81 99 GLN A N 1
ATOM 766 C CA . GLN A 1 99 ? 0.753 -0.137 -13.210 1.00 93.81 99 GLN A CA 1
ATOM 767 C C . GLN A 1 99 ? 1.853 0.164 -14.225 1.00 93.81 99 GLN A C 1
ATOM 769 O O . GLN A 1 99 ? 2.930 -0.435 -14.160 1.00 93.81 99 GLN A O 1
ATOM 774 N N . VAL A 1 100 ? 1.591 1.071 -15.159 1.00 95.25 100 VAL A N 1
ATOM 775 C CA . VAL A 1 100 ? 2.543 1.486 -16.193 1.00 95.25 100 VAL A CA 1
ATOM 776 C C . VAL A 1 100 ? 2.875 2.948 -15.980 1.00 95.25 100 VAL A C 1
ATOM 778 O O . VAL A 1 100 ? 1.988 3.800 -15.973 1.00 95.25 100 VAL A O 1
ATOM 781 N N . VAL A 1 101 ? 4.160 3.240 -15.844 1.00 95.12 101 VAL A N 1
ATOM 782 C CA . VAL A 1 101 ? 4.664 4.593 -15.654 1.00 95.12 101 VAL A CA 1
ATOM 783 C C . VAL A 1 101 ? 5.686 4.907 -16.733 1.00 95.12 101 VAL A C 1
ATOM 785 O O . VAL A 1 101 ? 6.563 4.096 -17.034 1.00 95.12 101 VAL A O 1
ATOM 788 N N . ARG A 1 102 ? 5.565 6.096 -17.319 1.00 93.69 102 ARG A N 1
ATOM 789 C CA . ARG A 1 102 ? 6.468 6.628 -18.332 1.00 93.69 102 ARG A CA 1
ATOM 790 C C . ARG A 1 102 ? 7.062 7.943 -17.859 1.00 93.69 102 ARG A C 1
ATOM 792 O O . ARG A 1 102 ? 6.330 8.833 -17.430 1.00 93.69 102 ARG A O 1
ATOM 799 N N . ALA A 1 103 ? 8.372 8.084 -18.007 1.00 92.44 103 ALA A N 1
ATOM 800 C CA . ALA A 1 103 ? 9.075 9.334 -17.745 1.00 92.44 103 ALA A CA 1
ATOM 801 C C . ALA A 1 103 ? 10.034 9.668 -18.886 1.00 92.44 103 ALA A C 1
ATOM 803 O O . ALA A 1 103 ? 10.638 8.781 -19.489 1.00 92.44 103 ALA A O 1
ATOM 804 N N . LEU A 1 104 ? 10.183 10.960 -19.169 1.00 90.94 104 LEU A N 1
ATOM 805 C CA . LEU A 1 104 ? 11.220 11.452 -20.068 1.00 90.94 104 LEU A CA 1
ATOM 806 C C . LEU A 1 104 ? 12.494 11.681 -19.271 1.00 90.94 104 LEU A C 1
ATOM 808 O O . LEU A 1 104 ? 12.482 12.408 -18.279 1.00 90.94 104 LEU A O 1
ATOM 812 N N . VAL A 1 105 ? 13.587 11.083 -19.732 1.00 90.44 105 VAL A N 1
ATOM 813 C CA . VAL A 1 105 ? 14.894 11.199 -19.094 1.00 90.44 105 VAL A CA 1
ATOM 814 C C . VAL A 1 105 ? 15.874 11.808 -20.097 1.00 90.44 105 VAL A C 1
ATOM 816 O O . VAL A 1 105 ? 15.991 11.305 -21.220 1.00 90.44 105 VAL A O 1
ATOM 819 N N . PRO A 1 106 ? 16.553 12.914 -19.75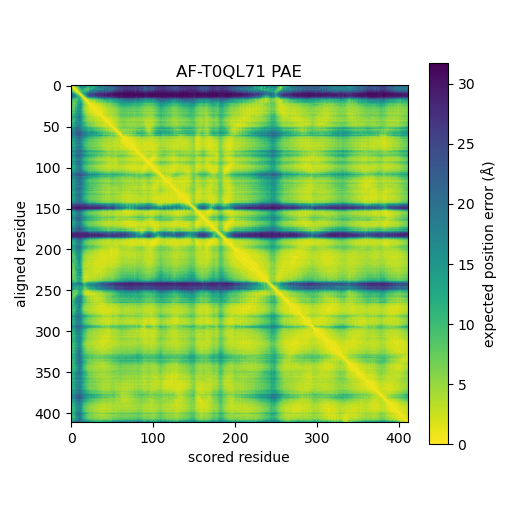2 1.00 89.00 106 PRO A N 1
ATOM 820 C CA . PRO A 1 106 ? 17.569 13.493 -20.616 1.00 89.00 106 PRO A CA 1
ATOM 821 C C . PRO A 1 106 ? 18.804 12.588 -20.665 1.00 89.00 106 PRO A C 1
ATOM 823 O O . PRO A 1 106 ? 19.275 12.103 -19.640 1.00 89.00 106 PRO A O 1
ATOM 826 N N . VAL A 1 107 ? 19.343 12.386 -21.865 1.00 87.44 107 VAL A N 1
ATOM 827 C CA . VAL A 1 107 ? 20.602 11.657 -22.074 1.00 87.44 107 VAL A CA 1
ATOM 828 C C . VAL A 1 107 ? 21.772 12.544 -21.649 1.00 87.44 107 VAL A C 1
ATOM 830 O O . VAL A 1 107 ? 21.755 13.760 -21.879 1.00 87.44 107 VAL A O 1
ATOM 833 N N . HIS A 1 108 ? 22.802 11.958 -21.041 1.00 87.25 108 HIS A N 1
ATOM 834 C CA . HIS A 1 108 ? 23.966 12.718 -20.609 1.00 87.25 108 HIS A CA 1
ATOM 835 C C . HIS A 1 108 ? 24.807 13.168 -21.807 1.00 87.25 108 HIS A C 1
ATOM 837 O O . HIS A 1 108 ? 25.047 12.424 -22.755 1.00 87.25 108 HIS A O 1
ATOM 843 N N . ALA A 1 109 ? 25.306 14.404 -21.752 1.00 82.56 109 ALA A N 1
ATOM 844 C CA . ALA A 1 109 ? 26.250 14.900 -22.753 1.00 82.56 109 ALA A CA 1
ATOM 845 C C . ALA A 1 109 ? 27.653 14.284 -22.590 1.00 82.56 109 ALA A C 1
ATOM 847 O O . ALA A 1 109 ? 28.421 14.239 -23.549 1.00 82.56 109 ALA A O 1
ATOM 848 N N . GLN A 1 110 ? 27.996 13.854 -21.373 1.00 84.31 110 GLN A N 1
ATOM 849 C CA . GLN A 1 110 ? 29.249 13.188 -21.027 1.00 84.31 110 GLN A CA 1
ATOM 850 C C . GLN A 1 110 ? 28.986 12.123 -19.956 1.00 84.31 110 GLN A C 1
ATOM 852 O O . GLN A 1 110 ? 28.111 12.352 -19.119 1.00 84.31 110 GLN A O 1
ATOM 857 N N . PRO A 1 111 ? 29.754 11.017 -19.936 1.00 85.81 111 PRO A N 1
ATOM 858 C CA . PRO A 1 111 ? 29.588 9.975 -18.934 1.00 85.81 111 PRO A CA 1
ATOM 859 C C . PRO A 1 111 ? 29.725 10.512 -17.511 1.00 85.81 111 PRO A C 1
ATOM 861 O O . PRO A 1 111 ? 30.724 11.160 -17.175 1.00 85.81 111 PRO A O 1
ATOM 864 N N . LEU A 1 112 ? 28.730 10.240 -16.673 1.00 89.81 112 LEU A N 1
ATOM 865 C CA . LEU A 1 112 ? 28.733 10.669 -15.277 1.00 89.81 112 LEU A CA 1
ATOM 866 C C . LEU A 1 112 ? 29.291 9.575 -14.367 1.00 89.81 112 LEU A C 1
ATOM 868 O O . LEU A 1 112 ? 29.162 8.377 -14.611 1.00 89.81 112 LEU A O 1
ATOM 872 N N . ARG A 1 113 ? 29.886 9.979 -13.241 1.00 91.56 113 ARG A N 1
ATOM 873 C CA . ARG A 1 113 ? 30.178 9.021 -12.168 1.00 91.56 113 ARG A CA 1
ATOM 874 C C . ARG A 1 113 ? 28.861 8.529 -11.577 1.00 91.56 113 ARG A C 1
ATOM 876 O O . ARG A 1 113 ? 27.908 9.294 -11.471 1.00 91.56 113 ARG A O 1
ATOM 883 N N . PHE A 1 114 ? 28.834 7.284 -11.101 1.00 89.94 114 PHE A N 1
ATOM 884 C CA . PHE A 1 114 ? 27.620 6.673 -10.548 1.00 89.94 114 PHE A CA 1
ATOM 885 C C . PHE A 1 114 ? 26.922 7.537 -9.484 1.00 89.94 114 PHE A C 1
ATOM 887 O O . PHE A 1 114 ? 25.708 7.693 -9.527 1.00 89.94 114 PHE A O 1
ATOM 894 N N . GLY A 1 115 ? 27.675 8.132 -8.550 1.00 90.06 115 GLY A N 1
ATOM 895 C CA . GLY A 1 115 ? 27.100 8.994 -7.509 1.00 90.06 115 GLY A CA 1
ATOM 896 C C . GLY A 1 115 ? 26.409 10.242 -8.069 1.00 90.06 115 GLY A C 1
ATOM 897 O O . GLY A 1 115 ? 25.315 10.586 -7.623 1.00 90.06 115 GLY A O 1
ATOM 898 N N . ASP A 1 116 ? 27.011 10.865 -9.083 1.00 92.25 116 ASP A N 1
ATOM 899 C CA . ASP A 1 116 ? 26.468 12.055 -9.741 1.00 92.25 116 ASP A CA 1
ATOM 900 C C . ASP A 1 116 ? 25.258 11.686 -10.606 1.00 92.25 116 ASP A C 1
ATOM 902 O O . ASP A 1 116 ? 24.223 12.346 -10.524 1.00 92.25 116 ASP A O 1
ATOM 906 N N . CYS A 1 117 ? 25.338 10.582 -11.356 1.00 92.75 117 CYS A N 1
ATOM 907 C CA . CYS A 1 117 ? 24.211 10.023 -12.104 1.00 92.75 117 CYS A CA 1
ATOM 908 C C . CYS A 1 117 ? 23.027 9.711 -11.174 1.00 92.75 117 CYS A C 1
ATOM 910 O O . CYS A 1 117 ? 21.891 10.092 -11.459 1.00 92.75 117 CYS A O 1
ATOM 912 N N . PHE A 1 118 ? 23.290 9.083 -10.022 1.00 92.88 118 PHE A N 1
ATOM 913 C CA . PHE A 1 118 ? 22.243 8.736 -9.070 1.00 92.88 118 PHE A CA 1
ATOM 914 C C . PHE A 1 118 ? 21.529 9.980 -8.536 1.00 92.88 118 PHE A C 1
ATOM 916 O O . PHE A 1 118 ? 20.302 10.044 -8.536 1.00 92.88 118 PHE A O 1
ATOM 923 N N . ALA A 1 119 ? 22.298 10.977 -8.098 1.00 91.62 119 ALA A N 1
ATOM 924 C CA . ALA A 1 119 ? 21.751 12.183 -7.490 1.00 91.62 119 ALA A CA 1
ATOM 925 C C . ALA A 1 119 ? 21.025 13.098 -8.490 1.00 91.62 119 ALA A C 1
ATOM 927 O O . ALA A 1 119 ? 20.073 13.769 -8.100 1.00 91.62 119 ALA A O 1
ATOM 928 N N . THR A 1 120 ? 21.473 13.142 -9.748 1.00 89.75 120 THR A N 1
ATOM 929 C CA . THR A 1 120 ? 20.963 14.097 -10.749 1.00 89.75 120 THR A CA 1
ATOM 930 C C . THR A 1 120 ? 19.921 13.513 -11.693 1.00 89.75 120 THR A C 1
ATOM 932 O O . THR A 1 120 ? 19.036 14.248 -12.120 1.00 89.75 120 THR A O 1
ATOM 935 N N . SER A 1 121 ? 20.027 12.223 -12.021 1.00 89.88 121 SER A N 1
ATOM 936 C CA . SER A 1 121 ? 19.285 11.628 -13.141 1.00 89.88 121 SER A CA 1
ATOM 937 C C . SER A 1 121 ? 18.452 10.413 -12.750 1.00 89.88 121 SER A C 1
ATOM 939 O O . SER A 1 121 ? 17.439 10.154 -13.390 1.00 89.88 121 SER A O 1
ATOM 941 N N . ILE A 1 122 ? 18.840 9.681 -11.699 1.00 92.00 122 ILE A N 1
ATOM 942 C CA . ILE A 1 122 ? 18.047 8.554 -11.181 1.00 92.00 122 ILE A CA 1
ATOM 943 C C . ILE A 1 122 ? 17.011 9.012 -10.145 1.00 92.00 122 ILE A C 1
ATOM 945 O O . ILE A 1 122 ? 15.936 8.424 -10.034 1.00 92.00 122 ILE A O 1
ATOM 949 N N . LEU A 1 123 ? 17.329 10.041 -9.361 1.00 92.62 123 LEU A N 1
ATOM 950 C CA . LEU A 1 123 ? 16.444 10.541 -8.314 1.00 92.62 123 LEU A CA 1
ATOM 951 C C . LEU A 1 123 ? 15.112 11.034 -8.901 1.00 92.62 123 LEU A C 1
ATOM 953 O O . LEU A 1 123 ? 15.102 11.808 -9.854 1.00 92.62 123 LEU A O 1
ATOM 957 N N . GLY A 1 124 ? 13.991 10.593 -8.328 1.00 89.19 124 GLY A N 1
ATOM 958 C CA . GLY A 1 124 ? 12.651 10.893 -8.839 1.00 89.19 124 GLY A CA 1
ATOM 959 C C . GLY A 1 124 ? 12.233 10.085 -10.074 1.00 89.19 124 GLY A C 1
ATOM 960 O O . GLY A 1 124 ? 11.158 10.340 -10.611 1.00 89.19 124 GLY A O 1
ATOM 961 N N . LEU A 1 125 ? 13.041 9.121 -10.542 1.00 92.81 125 LEU A N 1
ATOM 962 C CA . LEU A 1 125 ? 12.598 8.220 -11.605 1.00 92.81 125 LEU A CA 1
ATOM 963 C C . LEU A 1 125 ? 11.492 7.269 -11.115 1.00 92.81 125 LEU A C 1
ATOM 965 O O . LEU A 1 125 ? 11.548 6.792 -9.975 1.00 92.81 125 LEU A O 1
ATOM 969 N N . PRO A 1 126 ? 10.546 6.908 -12.002 1.00 92.19 126 PRO A N 1
ATOM 970 C CA . PRO A 1 126 ? 9.494 5.951 -11.706 1.00 92.19 126 PRO A CA 1
ATOM 971 C C . PRO A 1 126 ? 9.988 4.652 -11.082 1.00 92.19 126 PRO A C 1
ATOM 973 O O . PRO A 1 126 ? 10.873 3.977 -11.621 1.00 92.19 126 PRO A O 1
ATOM 976 N N . GLY A 1 127 ? 9.383 4.280 -9.957 1.00 89.75 127 GLY A N 1
ATOM 977 C CA . GLY A 1 127 ? 9.701 3.037 -9.260 1.00 89.75 127 GLY A CA 1
ATOM 978 C C . GLY A 1 127 ? 11.101 2.966 -8.648 1.00 89.75 127 GLY A C 1
ATOM 979 O O . GLY A 1 127 ? 11.507 1.870 -8.255 1.00 89.75 127 GLY A O 1
ATOM 980 N N . LEU A 1 128 ? 11.823 4.089 -8.518 1.00 92.44 128 LEU A N 1
ATOM 981 C CA . LEU A 1 128 ? 13.186 4.143 -7.969 1.00 92.44 128 LEU A CA 1
ATOM 982 C C . LEU A 1 128 ? 13.341 3.382 -6.648 1.00 92.44 128 LEU A C 1
ATOM 984 O O . LEU A 1 128 ? 14.365 2.732 -6.410 1.00 92.44 128 LEU A O 1
ATOM 988 N N . SER A 1 129 ? 12.330 3.454 -5.782 1.00 88.81 129 SER A N 1
ATOM 989 C CA . SER A 1 129 ? 12.332 2.757 -4.498 1.00 88.81 129 SER A CA 1
ATOM 990 C C . SER A 1 129 ? 12.639 1.262 -4.662 1.00 88.81 129 SER A C 1
ATOM 992 O O . SER A 1 129 ? 13.324 0.702 -3.816 1.00 88.81 129 SER A O 1
ATOM 994 N N . PHE A 1 130 ? 12.216 0.636 -5.764 1.00 89.44 130 PHE A N 1
ATOM 995 C CA . PHE A 1 130 ? 12.390 -0.793 -6.043 1.00 89.44 130 PHE A CA 1
ATOM 996 C C . PHE A 1 130 ? 13.681 -1.143 -6.795 1.00 89.44 130 PHE A C 1
ATOM 998 O O . PHE A 1 130 ? 13.911 -2.315 -7.087 1.00 89.44 130 PHE A O 1
ATOM 1005 N N . TYR A 1 131 ? 14.520 -0.169 -7.154 1.00 91.62 131 TYR A N 1
ATOM 1006 C CA . TYR A 1 131 ? 15.702 -0.448 -7.968 1.00 91.62 131 TYR A CA 1
ATOM 1007 C C . TYR A 1 131 ? 16.782 -1.149 -7.139 1.00 91.62 131 TYR A C 1
ATOM 1009 O O . TYR A 1 131 ? 17.072 -0.785 -5.999 1.00 91.62 131 TYR A O 1
ATOM 1017 N N . SER A 1 132 ? 17.430 -2.141 -7.744 1.00 90.75 132 SER A N 1
ATOM 1018 C CA . SER A 1 132 ? 18.664 -2.725 -7.218 1.00 90.75 132 SER A CA 1
ATOM 1019 C C . SER A 1 132 ? 19.885 -1.940 -7.705 1.00 90.75 132 SER A C 1
ATOM 1021 O O . SER A 1 132 ? 19.808 -1.174 -8.668 1.00 90.75 132 SER A O 1
ATOM 1023 N N . ASP A 1 133 ? 21.052 -2.178 -7.103 1.00 89.94 133 ASP A N 1
ATOM 1024 C CA . ASP A 1 133 ? 22.310 -1.590 -7.585 1.00 89.94 133 ASP A CA 1
ATOM 1025 C C . ASP A 1 133 ? 22.599 -1.946 -9.050 1.00 89.94 133 ASP A C 1
ATOM 1027 O O . ASP A 1 133 ? 23.083 -1.107 -9.807 1.00 89.94 133 ASP A O 1
ATOM 1031 N N . SER A 1 134 ? 22.240 -3.160 -9.483 1.00 88.88 134 SER A N 1
ATOM 1032 C CA . SER A 1 134 ? 22.381 -3.568 -10.885 1.00 88.88 134 SER A CA 1
ATOM 1033 C C . SER A 1 134 ? 21.502 -2.736 -11.825 1.00 88.88 134 SER A C 1
ATOM 1035 O O . SER A 1 134 ? 21.964 -2.332 -12.891 1.00 88.88 134 SER A O 1
ATOM 1037 N N . LEU A 1 135 ? 20.276 -2.410 -11.402 1.00 90.19 135 LEU A N 1
ATOM 1038 C CA . LEU A 1 135 ? 19.335 -1.626 -12.194 1.00 90.19 135 LEU A CA 1
ATOM 1039 C C . LEU A 1 135 ? 19.740 -0.147 -12.231 1.00 90.19 135 LEU A C 1
ATOM 1041 O O . LEU A 1 135 ? 19.698 0.469 -13.289 1.00 90.19 135 LEU A O 1
ATOM 1045 N N . ASN A 1 136 ? 20.226 0.399 -11.112 1.00 92.44 136 ASN A N 1
ATOM 1046 C CA . ASN A 1 136 ? 20.790 1.751 -11.069 1.00 92.44 136 ASN A CA 1
ATOM 1047 C C . ASN A 1 136 ? 21.988 1.886 -12.029 1.00 92.44 136 ASN A C 1
ATOM 1049 O O . ASN A 1 136 ? 22.057 2.834 -12.808 1.00 92.44 136 ASN A O 1
ATOM 1053 N N . ASN A 1 137 ? 22.914 0.919 -12.013 1.00 90.94 137 ASN A N 1
ATOM 1054 C CA . ASN A 1 137 ? 24.054 0.900 -12.936 1.00 90.94 137 ASN A CA 1
ATOM 1055 C C . ASN A 1 137 ? 23.601 0.780 -14.394 1.00 90.94 137 ASN A C 1
ATOM 1057 O O . ASN A 1 137 ? 24.133 1.462 -15.266 1.00 90.94 137 ASN A O 1
ATOM 1061 N N . PHE A 1 138 ? 22.603 -0.067 -14.652 1.00 89.75 138 PHE A N 1
ATOM 1062 C CA . PHE A 1 138 ? 22.008 -0.217 -15.973 1.00 89.75 138 PHE A CA 1
ATOM 1063 C C . PHE A 1 138 ? 21.440 1.111 -16.496 1.00 89.75 138 PHE A C 1
ATOM 1065 O O . PHE A 1 138 ? 21.777 1.512 -17.608 1.00 89.75 138 PHE A O 1
ATOM 1072 N N . VAL A 1 139 ? 20.660 1.827 -15.681 1.00 91.44 139 VAL A N 1
ATOM 1073 C CA . VAL A 1 139 ? 20.104 3.140 -16.040 1.00 91.44 139 VAL A CA 1
ATOM 1074 C C . VAL A 1 139 ? 21.215 4.140 -16.369 1.00 91.44 139 VAL A C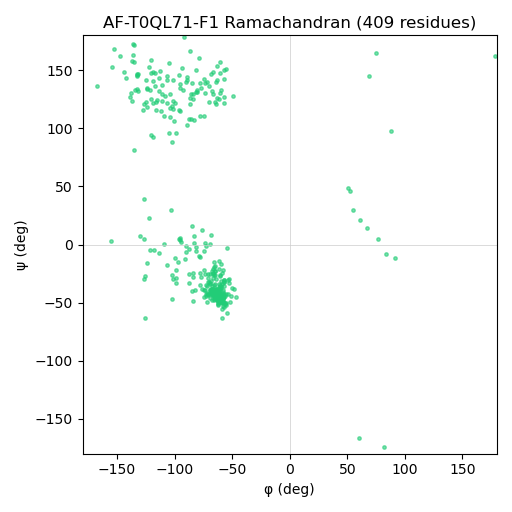 1
ATOM 1076 O O . VAL A 1 139 ? 21.180 4.735 -17.442 1.00 91.44 139 VAL A O 1
ATOM 1079 N N . CYS A 1 140 ? 22.236 4.282 -15.517 1.00 91.56 140 CYS A N 1
ATOM 1080 C CA . CYS A 1 140 ? 23.352 5.196 -15.798 1.00 91.56 140 CYS A CA 1
ATOM 1081 C C . CYS A 1 140 ? 24.077 4.854 -17.105 1.00 91.56 140 CYS A C 1
ATOM 1083 O O . CYS A 1 140 ? 24.346 5.744 -17.906 1.00 91.56 140 CYS A O 1
ATOM 1085 N N . ASN A 1 141 ? 24.333 3.568 -17.360 1.00 89.88 141 ASN A N 1
ATOM 1086 C CA . ASN A 1 141 ? 25.010 3.130 -18.580 1.00 89.88 141 ASN A CA 1
ATOM 1087 C C . ASN A 1 141 ? 24.210 3.470 -19.847 1.00 89.88 141 ASN A C 1
ATOM 1089 O O . ASN A 1 141 ? 24.801 3.854 -20.857 1.00 89.88 141 ASN A O 1
ATOM 1093 N N . VAL A 1 142 ? 22.880 3.345 -19.797 1.00 88.19 142 VAL A N 1
ATOM 1094 C CA . VAL A 1 142 ? 21.997 3.714 -20.915 1.00 88.19 142 VAL A CA 1
ATOM 1095 C C . VAL A 1 142 ? 22.003 5.225 -21.147 1.00 88.19 142 VAL A C 1
ATOM 1097 O O . VAL A 1 142 ? 22.054 5.661 -22.296 1.00 88.19 142 VAL A O 1
ATOM 1100 N N . LEU A 1 143 ? 21.983 6.025 -20.077 1.00 88.81 143 LEU A N 1
ATOM 1101 C CA . LEU A 1 143 ? 22.006 7.488 -20.173 1.00 88.81 143 LEU A CA 1
ATOM 1102 C C . LEU A 1 143 ? 23.357 8.039 -20.641 1.00 88.81 143 LEU A C 1
ATOM 1104 O O . LEU A 1 143 ? 23.384 9.086 -21.285 1.00 88.81 143 LEU A O 1
ATOM 1108 N N . ASP A 1 144 ? 24.457 7.340 -20.360 1.00 88.69 144 ASP A N 1
ATOM 1109 C CA . ASP A 1 144 ? 25.788 7.687 -20.866 1.00 88.69 144 ASP A CA 1
ATOM 1110 C C . ASP A 1 144 ? 25.979 7.270 -22.334 1.00 88.69 144 ASP A C 1
ATOM 1112 O O . ASP A 1 144 ? 26.663 7.959 -23.090 1.00 88.69 144 ASP A O 1
ATOM 1116 N N . ASN A 1 145 ? 25.394 6.138 -22.748 1.00 83.50 145 ASN A N 1
ATOM 1117 C CA . ASN A 1 145 ? 25.563 5.562 -24.084 1.00 83.50 145 ASN A CA 1
ATOM 1118 C C . ASN A 1 145 ? 24.220 5.094 -24.676 1.00 83.50 145 ASN A C 1
ATOM 1120 O O . ASN A 1 145 ? 23.928 3.888 -24.693 1.00 83.50 145 ASN A O 1
ATOM 1124 N N . PRO A 1 146 ? 23.415 6.011 -25.247 1.00 72.44 146 PRO A N 1
ATOM 1125 C CA . PRO A 1 146 ? 22.087 5.695 -25.777 1.00 72.44 146 PRO A CA 1
ATOM 1126 C C . PRO A 1 146 ? 22.136 4.732 -26.974 1.00 72.44 146 PRO A C 1
ATOM 1128 O O . PRO A 1 146 ? 21.164 4.059 -27.283 1.00 72.44 146 PRO A O 1
ATOM 1131 N N . THR A 1 147 ? 23.270 4.565 -27.651 1.00 68.56 147 THR A N 1
ATOM 1132 C CA . THR A 1 147 ? 23.403 3.569 -28.732 1.00 68.56 147 THR A CA 1
ATOM 1133 C C . THR A 1 147 ? 23.195 2.122 -28.259 1.00 68.56 147 THR A C 1
ATOM 1135 O O . THR A 1 147 ? 22.952 1.241 -29.082 1.00 68.56 147 THR A O 1
ATOM 1138 N N . THR A 1 148 ? 23.206 1.871 -26.945 1.00 64.31 148 THR A N 1
ATOM 1139 C CA . THR A 1 148 ? 22.880 0.573 -26.325 1.00 64.31 148 THR A CA 1
ATOM 1140 C C . THR A 1 148 ? 21.370 0.327 -26.119 1.00 64.31 148 THR A C 1
ATOM 1142 O O . THR A 1 148 ? 20.988 -0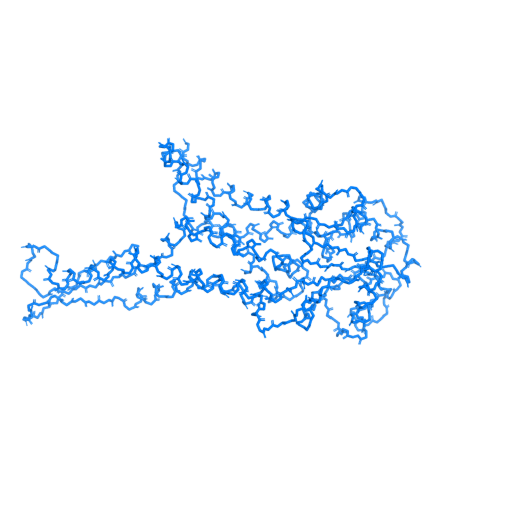.731 -25.615 1.00 64.31 148 THR A O 1
ATOM 1145 N N . LEU A 1 149 ? 20.505 1.266 -26.535 1.00 63.41 149 LEU A N 1
ATOM 1146 C CA . LEU A 1 149 ? 19.047 1.270 -26.303 1.00 63.41 149 LEU A CA 1
ATOM 1147 C C . LEU A 1 149 ? 18.263 0.153 -27.011 1.00 63.41 149 LEU A C 1
ATOM 1149 O O . LEU A 1 149 ? 17.150 -0.153 -26.600 1.00 63.41 149 LEU A O 1
ATOM 1153 N N . VAL A 1 150 ? 18.795 -0.450 -28.078 1.00 51.66 150 VAL A N 1
ATOM 1154 C CA . VAL A 1 150 ? 17.967 -1.171 -29.070 1.00 51.66 150 VAL A CA 1
ATOM 1155 C C . VAL A 1 150 ? 17.438 -2.542 -28.590 1.00 51.66 150 VAL A C 1
ATOM 1157 O O . VAL A 1 150 ? 16.620 -3.142 -29.278 1.00 51.66 150 VAL A O 1
ATOM 1160 N N . ALA A 1 151 ? 17.818 -3.043 -27.405 1.00 52.59 151 ALA A N 1
ATOM 1161 C CA . ALA A 1 151 ? 17.284 -4.321 -26.894 1.00 52.59 151 ALA A CA 1
ATOM 1162 C C . ALA A 1 151 ? 17.308 -4.518 -25.364 1.00 52.59 151 ALA A C 1
ATOM 1164 O O . ALA A 1 151 ? 16.950 -5.594 -24.886 1.00 52.59 151 ALA A O 1
ATOM 1165 N N . ASN A 1 152 ? 17.740 -3.530 -24.577 1.00 71.19 152 ASN A N 1
ATOM 1166 C CA . ASN A 1 152 ? 18.052 -3.771 -23.170 1.00 71.19 152 ASN A CA 1
ATOM 1167 C C . ASN A 1 152 ? 16.949 -3.237 -22.251 1.00 71.19 152 ASN A C 1
ATOM 1169 O O . ASN A 1 152 ? 16.773 -2.035 -22.075 1.00 71.19 152 ASN A O 1
ATOM 1173 N N . GLY A 1 153 ? 16.216 -4.162 -21.646 1.00 85.12 153 GLY A N 1
ATOM 1174 C CA . GLY A 1 153 ? 15.411 -3.943 -20.453 1.00 85.12 153 GLY A CA 1
ATOM 1175 C C . GLY A 1 153 ? 15.642 -5.098 -19.488 1.00 85.12 153 GLY A C 1
ATOM 1176 O O . GLY A 1 153 ? 16.286 -6.089 -19.837 1.00 85.12 153 GLY A O 1
ATOM 1177 N N . SER A 1 154 ? 15.130 -4.985 -18.271 1.00 89.31 154 SER A N 1
ATOM 1178 C CA . SER A 1 154 ? 15.208 -6.069 -17.293 1.00 89.31 154 SER A CA 1
ATOM 1179 C C . SER A 1 154 ? 13.934 -6.144 -16.474 1.00 89.31 154 SER A C 1
ATOM 1181 O O . SER A 1 154 ? 13.359 -5.116 -16.113 1.00 89.31 154 SER A O 1
ATOM 1183 N N . CYS A 1 155 ? 13.526 -7.367 -16.156 1.00 93.12 155 CYS A N 1
ATOM 1184 C CA . CYS A 1 155 ? 12.449 -7.660 -15.227 1.00 93.12 155 CYS A CA 1
ATOM 1185 C C . CYS A 1 155 ? 12.982 -8.357 -13.985 1.00 93.12 155 CYS A C 1
ATOM 1187 O O . CYS A 1 155 ? 13.858 -9.207 -14.091 1.00 93.12 155 CYS A O 1
ATOM 1189 N N . PHE A 1 156 ? 12.414 -8.051 -12.827 1.00 92.75 156 PHE A N 1
ATOM 1190 C CA . PHE A 1 156 ? 12.798 -8.620 -11.543 1.00 92.75 156 PHE A CA 1
ATOM 1191 C C . PHE A 1 156 ? 11.568 -8.975 -10.703 1.00 92.75 156 PHE A C 1
ATOM 1193 O O . PHE A 1 156 ? 10.464 -8.452 -10.905 1.00 92.75 156 PHE A O 1
ATOM 1200 N N . HIS A 1 157 ? 11.764 -9.887 -9.754 1.00 93.19 157 HIS A N 1
ATOM 1201 C CA . HIS A 1 157 ? 10.730 -10.286 -8.806 1.00 93.19 157 HIS A CA 1
ATOM 1202 C C . HIS A 1 157 ? 10.768 -9.409 -7.559 1.00 93.19 157 HIS A C 1
ATOM 1204 O O . HIS A 1 157 ? 11.835 -9.106 -7.025 1.00 93.19 157 HIS A O 1
ATOM 1210 N N . LEU A 1 158 ? 9.592 -9.047 -7.059 1.00 91.88 158 LEU A N 1
ATOM 1211 C CA . LEU A 1 158 ? 9.443 -8.516 -5.716 1.00 91.88 158 LEU A CA 1
ATOM 1212 C C . LEU A 1 158 ? 8.909 -9.643 -4.838 1.00 91.88 158 LEU A C 1
ATOM 1214 O O . LEU A 1 158 ? 7.812 -10.170 -5.053 1.00 91.88 158 LEU A O 1
ATOM 1218 N N . ASN A 1 159 ? 9.723 -10.012 -3.860 1.00 91.31 159 ASN A N 1
ATOM 1219 C CA . ASN A 1 159 ? 9.488 -11.090 -2.924 1.00 91.31 159 ASN A CA 1
ATOM 1220 C C . ASN A 1 159 ? 9.132 -10.517 -1.550 1.00 91.31 159 ASN A C 1
ATOM 1222 O O . ASN A 1 159 ? 9.636 -9.474 -1.138 1.00 91.31 159 ASN A O 1
ATOM 1226 N N . MET A 1 160 ? 8.243 -11.202 -0.841 1.00 88.88 160 MET A N 1
ATOM 1227 C CA . MET A 1 160 ? 7.906 -10.923 0.547 1.00 88.88 160 MET A CA 1
ATOM 1228 C C . MET A 1 160 ? 8.063 -12.223 1.324 1.00 88.88 160 MET A C 1
ATOM 1230 O O . MET A 1 160 ? 7.361 -13.199 1.055 1.00 88.88 160 MET A O 1
ATOM 1234 N N . LEU A 1 161 ? 9.004 -12.244 2.267 1.00 85.75 161 LEU A N 1
ATOM 1235 C CA . LEU A 1 161 ? 9.400 -13.448 3.003 1.00 85.75 161 LEU A CA 1
ATOM 1236 C C . LEU A 1 161 ? 9.747 -14.602 2.044 1.00 85.75 161 LEU A C 1
ATOM 1238 O O . LEU A 1 161 ? 9.279 -15.732 2.206 1.00 85.75 161 LEU A O 1
ATOM 1242 N N . SER A 1 162 ? 10.536 -14.286 1.012 1.00 82.56 162 SER A N 1
ATOM 1243 C CA . SER A 1 162 ? 10.984 -15.205 -0.042 1.00 82.56 162 SER A CA 1
ATOM 1244 C C . SER A 1 162 ? 9.862 -15.824 -0.884 1.00 82.56 162 SER A C 1
ATOM 1246 O O . SER A 1 162 ? 10.058 -16.865 -1.513 1.00 82.56 162 SER A O 1
ATOM 1248 N N . ARG A 1 163 ? 8.676 -15.203 -0.921 1.00 85.88 163 ARG A N 1
ATOM 1249 C CA . ARG A 1 163 ? 7.603 -15.560 -1.858 1.00 85.88 163 ARG A CA 1
ATOM 1250 C C . ARG A 1 163 ? 7.340 -14.430 -2.850 1.00 85.88 163 ARG A C 1
ATOM 1252 O O . ARG A 1 163 ? 7.154 -13.300 -2.400 1.00 85.88 163 ARG A O 1
ATOM 1259 N N . PRO A 1 164 ? 7.259 -14.716 -4.161 1.00 86.69 164 PRO A N 1
ATOM 1260 C CA . PRO A 1 164 ? 6.975 -13.695 -5.159 1.00 86.69 164 PRO A CA 1
ATOM 1261 C C . PRO A 1 164 ? 5.556 -13.172 -4.989 1.00 86.69 164 PRO A C 1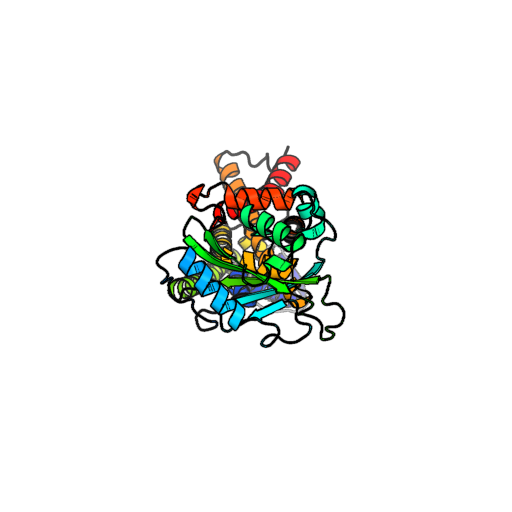
ATOM 1263 O O . PRO A 1 164 ? 4.603 -13.953 -4.911 1.00 86.69 164 PRO A O 1
ATOM 1266 N N . TYR A 1 165 ? 5.428 -11.850 -4.934 1.00 87.75 165 TYR A N 1
ATOM 1267 C CA . TYR A 1 165 ? 4.140 -11.177 -4.787 1.00 87.75 165 TYR A CA 1
ATOM 1268 C C . TYR A 1 165 ? 3.893 -10.120 -5.863 1.00 87.75 165 TYR A C 1
ATOM 1270 O O . TYR A 1 165 ? 2.746 -9.942 -6.239 1.00 87.75 165 TYR A O 1
ATOM 1278 N N . ASP A 1 166 ? 4.932 -9.477 -6.405 1.00 91.25 166 ASP A N 1
ATOM 1279 C CA . ASP A 1 166 ? 4.823 -8.593 -7.571 1.00 91.25 166 ASP A CA 1
ATOM 1280 C C . ASP A 1 166 ? 5.974 -8.871 -8.557 1.00 91.25 166 ASP A C 1
ATOM 1282 O O . ASP A 1 166 ? 6.990 -9.490 -8.225 1.00 91.25 166 ASP A O 1
ATOM 1286 N N . ARG A 1 167 ? 5.816 -8.408 -9.796 1.00 92.69 167 ARG A N 1
ATOM 1287 C CA . ARG A 1 167 ? 6.865 -8.390 -10.824 1.00 92.69 167 ARG A CA 1
ATOM 1288 C C . ARG A 1 167 ? 7.019 -6.970 -11.330 1.00 92.69 167 ARG A C 1
ATOM 1290 O O . ARG A 1 167 ? 6.015 -6.287 -11.519 1.00 92.69 167 ARG A O 1
ATOM 1297 N N . ALA A 1 168 ? 8.244 -6.539 -11.589 1.00 94.19 168 ALA A N 1
ATOM 1298 C CA . ALA A 1 168 ? 8.484 -5.246 -12.207 1.00 94.19 168 ALA A CA 1
ATOM 1299 C C . ALA A 1 168 ? 9.461 -5.369 -13.369 1.00 94.19 168 ALA A C 1
ATOM 1301 O O . ALA A 1 168 ? 10.368 -6.194 -13.336 1.00 94.19 168 ALA A O 1
ATOM 1302 N N . CYS A 1 169 ? 9.266 -4.544 -14.389 1.00 94.88 169 CYS A N 1
ATOM 1303 C CA . CYS A 1 169 ? 10.106 -4.462 -15.569 1.00 94.88 169 CYS A CA 1
ATOM 1304 C C . CYS A 1 169 ? 10.437 -3.011 -15.872 1.00 94.88 169 CYS A C 1
ATOM 1306 O O . CYS A 1 169 ? 9.605 -2.119 -15.696 1.00 94.88 169 CYS A O 1
ATOM 1308 N N . LEU A 1 170 ? 11.650 -2.801 -16.361 1.00 94.06 170 LEU A N 1
ATOM 1309 C CA . LEU A 1 170 ? 12.152 -1.499 -16.745 1.00 94.06 170 LEU A CA 1
ATOM 1310 C C . LEU A 1 170 ? 12.856 -1.587 -18.095 1.00 94.06 170 LEU A C 1
ATOM 1312 O O . LEU A 1 170 ? 13.685 -2.475 -18.307 1.00 94.06 170 LEU A O 1
ATOM 1316 N N . TRP A 1 171 ? 12.543 -0.662 -18.998 1.00 93.44 171 TRP A N 1
ATOM 1317 C CA . TRP A 1 171 ? 13.242 -0.518 -20.273 1.00 93.44 171 TRP A CA 1
ATOM 1318 C C . TRP A 1 171 ? 13.186 0.917 -20.781 1.00 93.44 171 TRP A C 1
ATOM 1320 O O . TRP A 1 171 ? 12.425 1.748 -20.285 1.00 93.44 171 TRP A O 1
ATOM 1330 N N . PHE A 1 172 ? 13.993 1.193 -21.798 1.00 91.06 172 PHE A N 1
ATOM 1331 C CA . PHE A 1 172 ? 14.061 2.496 -22.436 1.00 91.06 172 PHE A CA 1
ATOM 1332 C C . PHE A 1 172 ? 13.671 2.403 -23.906 1.00 91.06 172 PHE A C 1
ATOM 1334 O O . PHE A 1 172 ? 13.923 1.400 -24.572 1.00 91.06 172 PHE A O 1
ATOM 1341 N N . VAL A 1 173 ? 13.071 3.474 -24.409 1.00 88.94 173 VAL A N 1
ATOM 1342 C CA . VAL A 1 173 ? 12.760 3.667 -25.825 1.00 88.94 173 VAL A CA 1
ATOM 1343 C C . VAL A 1 173 ? 13.407 4.980 -26.271 1.00 88.94 173 VAL A C 1
ATOM 1345 O O . VAL A 1 173 ? 13.300 5.975 -25.547 1.00 88.94 173 VAL A O 1
ATOM 1348 N N . PRO A 1 174 ? 14.099 5.014 -27.423 1.00 86.44 174 PRO A N 1
ATOM 1349 C CA . PRO A 1 174 ? 14.706 6.241 -27.923 1.00 86.44 174 PRO A CA 1
ATOM 1350 C C . PRO A 1 174 ? 13.648 7.303 -28.247 1.00 86.44 174 PRO A C 1
ATOM 1352 O O . PRO A 1 174 ? 12.593 6.996 -28.806 1.00 86.44 174 PRO A O 1
ATOM 1355 N N . GLY A 1 175 ? 13.966 8.560 -27.934 1.00 85.06 175 GLY A N 1
ATOM 1356 C CA . GLY A 1 175 ? 13.121 9.711 -28.223 1.00 85.06 175 GLY A CA 1
ATOM 1357 C C . GLY A 1 175 ? 12.006 9.950 -27.204 1.00 85.06 175 GLY A C 1
ATOM 1358 O O . GLY A 1 175 ? 11.917 9.310 -26.153 1.00 85.06 175 GLY A O 1
ATOM 1359 N N . ASP A 1 176 ? 11.156 10.922 -27.534 1.00 87.12 176 ASP A N 1
ATOM 1360 C CA . ASP A 1 176 ? 9.981 11.288 -26.749 1.00 87.12 176 ASP A CA 1
ATOM 1361 C C . ASP A 1 176 ? 8.773 10.454 -27.193 1.00 87.12 176 ASP A C 1
ATOM 1363 O O . ASP A 1 176 ? 8.180 10.690 -28.245 1.00 87.12 176 ASP A O 1
ATOM 1367 N N . GLY A 1 177 ? 8.445 9.444 -26.391 1.00 82.88 177 GLY A N 1
ATOM 1368 C CA . GLY A 1 177 ? 7.293 8.571 -26.577 1.00 82.88 177 GLY A CA 1
ATOM 1369 C C . GLY A 1 177 ? 6.050 9.000 -25.804 1.00 82.88 177 GLY A C 1
ATOM 1370 O O . GLY A 1 177 ? 5.045 8.287 -25.827 1.00 82.88 177 GLY A O 1
ATOM 1371 N N . ILE A 1 178 ? 6.114 10.127 -25.088 1.00 86.81 178 ILE A N 1
ATOM 1372 C CA . ILE A 1 178 ? 5.005 10.640 -24.282 1.00 86.81 178 ILE A CA 1
ATOM 1373 C C . ILE A 1 178 ? 4.313 11.782 -25.018 1.00 86.81 178 ILE A C 1
ATOM 1375 O O . ILE A 1 178 ? 3.085 11.803 -25.082 1.00 86.81 178 ILE A O 1
ATOM 1379 N N . SER A 1 179 ? 5.061 12.735 -25.569 1.00 81.44 179 SER A N 1
ATOM 1380 C CA . SER A 1 179 ? 4.475 13.888 -26.242 1.00 81.44 179 SER A CA 1
ATOM 1381 C C . SER A 1 179 ? 4.047 13.570 -27.676 1.00 81.44 179 SER A C 1
ATOM 1383 O O . SER A 1 179 ? 4.641 12.756 -28.378 1.00 81.44 179 SER A O 1
ATOM 1385 N N . SER A 1 180 ? 3.014 14.268 -28.150 1.00 63.94 180 SER A N 1
ATOM 1386 C CA . SER A 1 180 ? 2.550 14.169 -29.541 1.00 63.94 180 SER A CA 1
ATOM 1387 C C . SER A 1 180 ? 3.481 14.869 -30.548 1.00 63.94 180 SER A C 1
ATOM 1389 O O . SER A 1 180 ? 3.148 14.926 -31.730 1.00 63.94 180 SER A O 1
ATOM 1391 N N . HIS A 1 181 ? 4.604 15.452 -30.101 1.00 59.53 181 HIS A N 1
ATOM 1392 C CA . HIS A 1 181 ? 5.504 16.274 -30.918 1.00 59.53 181 HIS A CA 1
ATOM 1393 C C . HIS A 1 181 ? 6.923 15.672 -30.960 1.00 59.53 181 HIS A C 1
ATOM 1395 O O . HIS A 1 181 ? 7.756 15.999 -30.116 1.00 59.53 181 HIS A O 1
ATOM 1401 N N . PRO A 1 182 ? 7.254 14.864 -31.982 1.00 55.84 182 PRO A N 1
ATOM 1402 C CA . PRO A 1 182 ? 8.510 14.104 -32.051 1.00 55.84 182 PRO A CA 1
ATOM 1403 C C . PRO A 1 182 ? 9.791 14.945 -32.261 1.00 55.84 182 PRO A C 1
ATOM 1405 O O . PRO A 1 182 ? 10.891 14.400 -32.305 1.00 55.84 182 PRO A O 1
ATOM 1408 N N . ASN A 1 183 ? 9.701 16.276 -32.361 1.00 51.91 183 ASN A N 1
ATOM 1409 C CA . ASN A 1 183 ? 10.796 17.152 -32.813 1.00 51.91 183 ASN A CA 1
ATOM 1410 C C . ASN A 1 183 ? 11.925 17.415 -31.784 1.00 51.91 183 ASN A C 1
ATOM 1412 O O . ASN A 1 183 ? 12.749 18.301 -32.001 1.00 51.91 183 ASN A O 1
ATOM 1416 N N . LYS A 1 184 ? 11.996 16.673 -30.670 1.00 54.03 184 LYS A N 1
ATOM 1417 C CA . LYS A 1 184 ? 13.092 16.749 -29.674 1.00 54.03 184 LYS A CA 1
ATOM 1418 C C . LYS A 1 184 ? 13.815 15.409 -29.449 1.00 54.03 184 LYS A C 1
ATOM 1420 O O . LYS A 1 184 ? 14.427 15.216 -28.403 1.00 54.03 184 LYS A O 1
ATOM 1425 N N . ALA A 1 185 ? 13.752 14.494 -30.416 1.00 57.28 185 ALA A N 1
ATOM 1426 C CA . ALA A 1 185 ? 14.170 13.099 -30.257 1.00 57.28 185 ALA A CA 1
ATOM 1427 C C . ALA A 1 185 ? 15.654 12.874 -29.881 1.00 57.28 185 ALA A C 1
ATOM 1429 O O . ALA A 1 185 ? 15.955 11.886 -29.220 1.00 57.28 185 ALA A O 1
ATOM 1430 N N . ASP A 1 186 ? 16.572 13.782 -30.227 1.00 63.59 186 ASP A N 1
ATOM 1431 C CA . ASP A 1 186 ? 18.014 13.471 -30.191 1.00 63.59 186 ASP A CA 1
ATOM 1432 C C . ASP A 1 186 ? 18.677 13.519 -28.801 1.00 63.59 186 ASP A C 1
ATOM 1434 O O . ASP A 1 186 ? 19.834 13.125 -28.663 1.00 63.59 186 ASP A O 1
ATOM 1438 N N . LYS A 1 187 ? 17.995 14.014 -27.757 1.00 79.19 187 LYS A N 1
ATOM 1439 C CA . LYS A 1 187 ? 18.594 14.180 -26.410 1.00 79.19 187 LYS A CA 1
ATOM 1440 C C . LYS A 1 187 ? 17.777 13.596 -25.264 1.00 79.19 187 LYS A C 1
ATOM 1442 O O . LYS A 1 187 ? 18.110 13.827 -24.102 1.00 79.19 187 LYS A O 1
ATOM 1447 N N . VAL A 1 188 ? 16.700 12.880 -25.565 1.00 87.00 188 VAL A N 1
ATOM 1448 C CA . VAL A 1 188 ? 15.805 12.322 -24.549 1.00 87.00 188 VAL A CA 1
ATOM 1449 C C . VAL A 1 188 ? 15.507 10.864 -24.846 1.00 87.00 188 VAL A C 1
ATOM 1451 O O . VAL A 1 188 ? 15.419 10.451 -26.002 1.00 87.00 188 VAL A O 1
ATOM 1454 N N . VAL A 1 189 ? 15.339 10.093 -23.782 1.00 89.25 189 VAL A N 1
ATOM 1455 C CA . VAL A 1 189 ? 14.839 8.723 -23.829 1.00 89.25 189 VAL A CA 1
ATOM 1456 C C . VAL A 1 189 ? 13.576 8.632 -22.993 1.00 89.25 189 VAL A C 1
ATOM 1458 O O . VAL A 1 189 ? 13.424 9.327 -21.987 1.00 89.25 189 VAL A O 1
ATOM 1461 N N . THR A 1 190 ? 12.666 7.761 -23.403 1.00 91.06 190 THR A N 1
ATOM 1462 C CA . THR A 1 190 ? 11.471 7.456 -22.623 1.00 91.06 190 THR A CA 1
ATOM 1463 C C . THR A 1 190 ? 11.731 6.210 -21.797 1.00 91.06 190 THR A C 1
ATOM 1465 O O . THR A 1 190 ? 11.937 5.125 -22.341 1.00 91.06 190 THR A O 1
ATOM 1468 N N . LEU A 1 191 ? 11.720 6.374 -20.482 1.00 93.00 191 LEU A N 1
ATOM 1469 C CA . LEU A 1 191 ? 11.760 5.293 -19.514 1.00 93.00 191 LEU A CA 1
ATOM 1470 C C . LEU A 1 191 ? 10.358 4.719 -19.343 1.00 93.00 191 LEU A C 1
ATOM 1472 O O . LEU A 1 191 ? 9.409 5.462 -19.100 1.00 93.00 191 LEU A O 1
ATOM 1476 N N . TYR A 1 192 ? 10.258 3.400 -19.411 1.00 94.31 192 TYR A N 1
ATOM 1477 C CA . TYR A 1 192 ? 9.076 2.634 -19.063 1.00 94.31 192 TYR A CA 1
ATOM 1478 C C . TYR A 1 192 ? 9.359 1.840 -17.793 1.00 94.31 192 TYR A C 1
ATOM 1480 O O . TYR A 1 192 ? 10.300 1.047 -17.755 1.00 94.31 192 TYR A O 1
ATOM 1488 N N . PHE A 1 193 ? 8.531 2.035 -16.772 1.00 95.38 193 PHE A N 1
ATOM 1489 C CA . PHE A 1 193 ? 8.505 1.209 -15.573 1.00 95.38 193 PHE A CA 1
ATOM 1490 C C . PHE A 1 193 ? 7.131 0.563 -15.452 1.00 95.38 193 PHE A C 1
ATOM 1492 O O . PHE A 1 193 ? 6.106 1.243 -15.408 1.00 95.38 193 PHE A O 1
ATOM 1499 N N . VAL A 1 194 ? 7.107 -0.762 -15.418 1.00 95.50 194 VAL A N 1
ATOM 1500 C CA . VAL A 1 194 ? 5.875 -1.544 -15.386 1.00 95.50 194 VAL A CA 1
ATOM 1501 C C . VAL A 1 194 ? 5.903 -2.461 -14.188 1.00 95.50 194 VAL A C 1
ATOM 1503 O O . VAL A 1 194 ? 6.802 -3.286 -14.072 1.00 95.50 194 VAL A O 1
ATOM 1506 N N . LYS A 1 195 ? 4.903 -2.348 -13.318 1.00 94.56 195 LYS A N 1
ATOM 1507 C CA . LYS A 1 195 ? 4.726 -3.213 -12.153 1.00 94.56 195 LYS A CA 1
ATOM 1508 C C . LYS A 1 195 ? 3.433 -4.005 -12.302 1.00 94.56 195 LYS A C 1
ATOM 1510 O O . LYS A 1 195 ? 2.365 -3.415 -12.405 1.00 94.56 195 LYS A O 1
ATOM 1515 N N . THR A 1 196 ? 3.518 -5.327 -12.268 1.00 92.56 196 THR A N 1
ATOM 1516 C CA . THR A 1 196 ? 2.369 -6.238 -12.325 1.00 92.56 196 THR A CA 1
ATOM 1517 C C . THR A 1 196 ? 2.186 -6.934 -10.984 1.00 92.56 196 THR A C 1
ATOM 1519 O O . THR A 1 196 ? 3.130 -7.526 -10.453 1.00 92.56 196 THR A O 1
ATOM 1522 N N . GLU A 1 197 ? 0.967 -6.893 -10.456 1.00 90.06 197 GLU A N 1
ATOM 1523 C CA . GLU A 1 197 ? 0.635 -7.509 -9.172 1.00 90.06 197 GLU A CA 1
ATOM 1524 C C . GLU A 1 197 ? 0.324 -9.004 -9.327 1.00 90.06 197 GLU A C 1
ATOM 1526 O O . GLU A 1 197 ? -0.489 -9.394 -10.175 1.00 90.06 197 GLU A O 1
ATOM 1531 N N . LEU A 1 198 ? 0.946 -9.875 -8.517 1.00 89.56 198 LEU A N 1
ATOM 1532 C CA . LEU A 1 198 ? 0.588 -11.299 -8.503 1.00 89.56 198 LEU A CA 1
ATOM 1533 C C . LEU A 1 198 ? -0.618 -11.515 -7.595 1.00 89.56 198 LEU A C 1
ATOM 1535 O O . LEU A 1 198 ? -0.524 -11.521 -6.367 1.00 89.56 198 LEU A O 1
ATOM 1539 N N . ARG A 1 199 ? -1.769 -11.776 -8.215 1.00 88.88 199 ARG A N 1
ATOM 1540 C CA . ARG A 1 199 ? -3.013 -12.047 -7.498 1.00 88.88 199 ARG A CA 1
ATOM 1541 C C . ARG A 1 199 ? -3.498 -13.461 -7.767 1.00 88.88 199 ARG A C 1
ATOM 1543 O O . ARG A 1 199 ? -3.883 -13.791 -8.887 1.00 88.88 199 ARG A O 1
ATOM 1550 N N . THR A 1 200 ? -3.540 -14.284 -6.720 1.00 89.69 200 THR A N 1
ATOM 1551 C CA . THR A 1 200 ? -4.113 -15.636 -6.788 1.00 89.69 200 THR A CA 1
ATOM 1552 C C . THR A 1 200 ? -5.566 -15.643 -6.300 1.00 89.69 200 THR A C 1
ATOM 1554 O O . THR A 1 200 ? -5.905 -14.912 -5.362 1.00 89.69 200 THR A O 1
ATOM 1557 N N . PRO A 1 201 ? -6.443 -16.482 -6.882 1.00 91.44 201 PRO A N 1
ATOM 1558 C CA . PRO A 1 201 ? -7.847 -16.545 -6.479 1.00 91.44 201 PRO A CA 1
ATOM 1559 C C . PRO A 1 201 ? -8.013 -16.977 -5.019 1.00 91.44 201 PRO A C 1
ATOM 1561 O O . PRO A 1 201 ? -8.819 -16.397 -4.296 1.00 91.44 201 PRO A O 1
ATOM 1564 N N . ALA A 1 202 ? -7.215 -17.947 -4.563 1.00 92.12 202 ALA A N 1
ATOM 1565 C CA . ALA A 1 202 ? -7.267 -18.436 -3.188 1.00 92.12 202 ALA A CA 1
ATOM 1566 C C . ALA A 1 202 ? -6.974 -17.321 -2.172 1.00 92.12 202 ALA A C 1
ATOM 1568 O O . ALA A 1 202 ? -7.720 -17.153 -1.208 1.00 92.12 202 ALA A O 1
ATOM 1569 N N . PHE A 1 203 ? -5.930 -16.521 -2.413 1.00 90.75 203 PHE A N 1
ATOM 1570 C CA . PHE A 1 203 ? -5.563 -15.426 -1.518 1.00 90.75 203 PHE A CA 1
ATOM 1571 C C . PHE A 1 203 ? -6.584 -14.281 -1.551 1.00 90.75 203 PHE A C 1
ATOM 1573 O O . PHE A 1 203 ? -6.939 -13.750 -0.500 1.00 90.75 203 PHE A O 1
ATOM 1580 N N . ALA A 1 204 ? -7.127 -13.948 -2.728 1.00 92.88 204 ALA A N 1
ATOM 1581 C CA . ALA A 1 204 ? -8.158 -12.918 -2.862 1.00 92.88 204 ALA A CA 1
ATOM 1582 C C . ALA A 1 204 ? -9.443 -13.271 -2.087 1.00 92.88 204 ALA A C 1
ATOM 1584 O O . ALA A 1 204 ? -9.986 -12.433 -1.365 1.00 92.88 204 ALA A O 1
ATOM 1585 N N . TRP A 1 205 ? -9.911 -14.520 -2.189 1.00 95.12 205 TRP A N 1
ATOM 1586 C CA . TRP A 1 205 ? -11.071 -14.995 -1.427 1.00 95.12 205 TRP A CA 1
ATOM 1587 C C . TRP A 1 205 ? -10.792 -15.086 0.071 1.00 95.12 205 TRP A C 1
ATOM 1589 O O . TRP A 1 205 ? -11.643 -14.690 0.868 1.00 95.12 205 TRP A O 1
ATOM 1599 N N . PHE A 1 206 ? -9.601 -15.550 0.458 1.00 95.38 206 PHE A N 1
ATOM 1600 C CA . PHE A 1 206 ? -9.169 -15.551 1.853 1.00 95.38 206 PHE A CA 1
ATOM 1601 C C . PHE A 1 206 ? -9.231 -14.142 2.457 1.00 95.38 206 PHE A C 1
ATOM 1603 O O . PHE A 1 206 ? -9.875 -13.956 3.487 1.00 95.38 206 PHE A O 1
ATOM 1610 N N . LEU A 1 207 ? -8.641 -13.147 1.787 1.00 94.44 207 LEU A N 1
ATOM 1611 C CA . LEU A 1 207 ? -8.669 -11.744 2.207 1.00 94.44 207 LEU A CA 1
ATOM 1612 C C . LEU A 1 207 ? -10.097 -11.211 2.359 1.00 94.44 207 LEU A C 1
ATOM 1614 O O . LEU A 1 207 ? -10.403 -10.527 3.332 1.00 94.44 207 LEU A O 1
ATOM 1618 N N . PHE A 1 208 ? -10.988 -11.541 1.427 1.00 95.81 208 PHE A N 1
ATOM 1619 C CA . PHE A 1 208 ? -12.378 -11.095 1.489 1.00 95.81 208 PHE A CA 1
ATOM 1620 C C . PHE A 1 208 ? -13.141 -11.690 2.672 1.00 95.81 208 PHE A C 1
ATOM 1622 O O . PHE A 1 208 ? -13.790 -10.954 3.419 1.00 95.81 208 PHE A O 1
ATOM 1629 N N . VAL A 1 209 ? -13.031 -13.004 2.882 1.00 96.94 209 VAL A N 1
ATOM 1630 C CA . VAL A 1 209 ? -13.652 -13.678 4.032 1.00 96.94 209 VAL A CA 1
ATOM 1631 C C . VAL A 1 209 ? -13.058 -13.159 5.340 1.00 96.94 209 VAL A C 1
ATOM 1633 O O . VAL A 1 209 ? -13.803 -12.903 6.286 1.00 96.94 209 VAL A O 1
ATOM 1636 N N . TYR A 1 210 ? -11.742 -12.944 5.377 1.00 96.75 210 TYR A N 1
ATOM 1637 C CA . TYR A 1 210 ? -11.049 -12.348 6.513 1.00 96.75 210 TYR A CA 1
ATOM 1638 C C . TYR A 1 210 ? -11.621 -10.966 6.846 1.00 96.75 210 TYR A C 1
ATOM 1640 O O . TYR A 1 210 ? -12.086 -10.758 7.964 1.00 96.75 210 TYR A O 1
ATOM 1648 N N . ARG A 1 211 ? -11.695 -10.055 5.868 1.00 96.62 211 ARG A N 1
ATOM 1649 C CA . ARG A 1 211 ? -12.222 -8.691 6.051 1.00 96.62 211 ARG A CA 1
ATOM 1650 C C . ARG A 1 211 ? -13.679 -8.684 6.497 1.00 96.62 211 ARG A C 1
ATOM 1652 O O . ARG A 1 211 ? -14.021 -7.945 7.418 1.00 96.62 211 ARG A O 1
ATOM 1659 N N . LEU A 1 212 ? -14.523 -9.535 5.909 1.00 96.44 212 LEU A N 1
ATOM 1660 C CA . LEU A 1 212 ? -15.918 -9.681 6.330 1.00 96.44 212 LEU A CA 1
ATOM 1661 C C . LEU A 1 212 ? -16.012 -10.179 7.780 1.00 96.44 212 LEU A C 1
ATOM 1663 O O . LEU A 1 212 ? -16.752 -9.612 8.584 1.00 96.44 212 LEU A O 1
ATOM 1667 N N . GLY A 1 213 ? -15.226 -11.199 8.129 1.00 96.81 213 GLY A N 1
ATOM 1668 C CA . GLY A 1 213 ? -15.137 -11.729 9.487 1.00 96.81 213 GLY A CA 1
ATOM 1669 C C . GLY A 1 213 ? -14.662 -10.679 10.490 1.00 96.81 213 GLY A C 1
ATOM 1670 O O . GLY A 1 213 ? -15.262 -10.534 11.555 1.00 96.81 213 GLY A O 1
ATOM 1671 N N . THR A 1 214 ? -13.644 -9.891 10.142 1.00 96.00 214 THR A N 1
ATOM 1672 C CA . THR A 1 214 ? -13.150 -8.797 10.982 1.00 96.00 214 THR A CA 1
ATOM 1673 C C . THR A 1 214 ? -14.206 -7.708 11.165 1.00 96.00 214 THR A C 1
ATOM 1675 O O . THR A 1 214 ? -14.441 -7.294 12.298 1.00 96.00 214 THR A O 1
ATOM 1678 N N . THR A 1 215 ? -14.897 -7.272 10.108 1.00 95.81 215 THR A N 1
ATOM 1679 C CA . THR A 1 215 ? -15.980 -6.278 10.219 1.00 95.81 215 THR A CA 1
ATOM 1680 C C . THR A 1 215 ? -17.098 -6.768 11.145 1.00 95.81 215 THR A C 1
ATOM 1682 O O . THR A 1 215 ? -17.512 -6.036 12.048 1.00 95.81 215 THR A O 1
ATOM 1685 N N . LEU A 1 216 ? -17.534 -8.024 10.999 1.00 95.69 216 LEU A N 1
ATOM 1686 C CA . LEU A 1 216 ? -18.533 -8.633 11.887 1.00 95.69 216 LEU A CA 1
ATOM 1687 C C . LEU A 1 216 ? -18.030 -8.743 13.333 1.00 95.69 216 LEU A C 1
ATOM 1689 O O . LEU A 1 216 ? -18.778 -8.482 14.277 1.00 95.69 216 LEU A O 1
ATOM 1693 N N . PHE A 1 217 ? -16.754 -9.078 13.524 1.00 95.62 217 PHE A N 1
ATOM 1694 C CA . PHE A 1 217 ? -16.135 -9.122 14.845 1.00 95.62 217 PHE A CA 1
ATOM 1695 C C . PHE A 1 217 ? -16.107 -7.740 15.509 1.00 95.62 217 PHE A C 1
ATOM 1697 O O . PHE A 1 217 ? -16.444 -7.621 16.688 1.00 95.62 217 PHE A O 1
ATOM 1704 N N . VAL A 1 218 ? -15.788 -6.677 14.766 1.00 95.00 218 VAL A N 1
ATOM 1705 C CA . VAL A 1 218 ? -15.835 -5.298 15.277 1.00 95.00 218 VAL A CA 1
ATOM 1706 C C . VAL A 1 218 ? -17.258 -4.910 15.668 1.00 95.00 218 VAL A C 1
ATOM 1708 O O . VAL A 1 218 ? -17.453 -4.345 16.745 1.00 95.00 218 VAL A O 1
ATOM 1711 N N . TRP A 1 219 ? -18.264 -5.265 14.865 1.00 94.19 219 TRP A N 1
ATOM 1712 C CA . TRP A 1 219 ? -19.670 -5.047 15.225 1.00 94.19 219 TRP A CA 1
ATOM 1713 C C . TRP A 1 219 ? -20.046 -5.762 16.520 1.00 94.19 219 TRP A C 1
ATOM 1715 O O . TRP A 1 219 ? -20.667 -5.160 17.397 1.00 94.19 219 TRP A O 1
ATOM 1725 N N . TYR A 1 220 ? -19.621 -7.015 16.682 1.00 94.75 220 TYR A N 1
ATOM 1726 C CA . TYR A 1 220 ? -19.826 -7.764 17.917 1.00 94.75 220 TYR A CA 1
ATOM 1727 C C . TYR A 1 220 ? -19.166 -7.076 19.123 1.00 94.75 220 TYR A C 1
ATOM 1729 O O . TYR A 1 220 ? -19.817 -6.881 20.154 1.00 94.75 220 TYR A O 1
ATOM 1737 N N . ARG A 1 221 ? -17.903 -6.644 19.003 1.00 94.44 221 ARG A N 1
ATOM 1738 C CA . ARG A 1 221 ? -17.186 -5.934 20.080 1.00 94.44 221 ARG A CA 1
ATOM 1739 C C . ARG A 1 221 ? -17.875 -4.621 20.446 1.00 94.44 221 ARG A C 1
ATOM 1741 O O . ARG A 1 221 ? -18.098 -4.369 21.630 1.00 94.44 221 ARG A O 1
ATOM 1748 N N . LEU A 1 222 ? -18.273 -3.828 19.452 1.00 92.69 222 LEU A N 1
ATOM 1749 C CA . LEU A 1 222 ? -19.020 -2.585 19.647 1.00 92.69 222 LEU A CA 1
ATOM 1750 C C . LEU A 1 222 ? -20.374 -2.826 20.313 1.00 92.69 222 LEU A C 1
ATOM 1752 O O . LEU A 1 222 ? -20.771 -2.081 21.211 1.00 92.69 222 LEU A O 1
ATOM 1756 N N . TYR A 1 223 ? -21.078 -3.886 19.926 1.00 92.81 223 TYR A N 1
ATOM 1757 C CA . TYR A 1 223 ? -22.336 -4.242 20.561 1.00 92.81 223 TYR A CA 1
ATOM 1758 C C . TYR A 1 223 ? -22.146 -4.574 22.046 1.00 92.81 223 TYR A C 1
ATOM 1760 O O . TYR A 1 223 ? -22.812 -3.981 22.897 1.00 92.81 223 TYR A O 1
ATOM 1768 N N . VAL A 1 224 ? -21.206 -5.467 22.370 1.00 93.00 224 VAL A N 1
ATOM 1769 C CA . VAL A 1 224 ? -20.975 -5.950 23.742 1.00 93.00 224 VAL A CA 1
ATOM 1770 C C . VAL A 1 224 ? -20.445 -4.855 24.672 1.00 93.00 224 VAL A C 1
ATOM 1772 O O . VAL A 1 224 ? -20.918 -4.757 25.808 1.00 93.00 224 VAL A O 1
ATOM 1775 N N . HIS A 1 225 ? -19.491 -4.043 24.203 1.00 90.44 225 HIS A N 1
ATOM 1776 C CA . HIS A 1 225 ? -18.761 -3.071 25.033 1.00 90.44 225 HIS A CA 1
ATOM 1777 C C . HIS A 1 225 ? -19.308 -1.645 24.979 1.00 90.44 225 HIS A C 1
ATOM 1779 O O . HIS A 1 225 ? -18.960 -0.840 25.839 1.00 90.44 225 HIS A O 1
ATOM 1785 N N . TYR A 1 226 ? -20.161 -1.309 24.008 1.00 91.75 226 TYR A N 1
ATOM 1786 C CA . TYR A 1 226 ? -20.708 0.043 23.876 1.00 91.75 226 TYR A CA 1
ATOM 1787 C C . TYR A 1 226 ? -22.236 0.066 23.824 1.00 91.75 226 TYR A C 1
ATOM 1789 O O . TYR A 1 226 ? -22.884 0.610 24.726 1.00 91.75 226 TYR A O 1
ATOM 1797 N N . TYR A 1 227 ? -22.840 -0.539 22.799 1.00 90.94 227 TYR A N 1
ATOM 1798 C CA . TYR A 1 227 ? -24.281 -0.391 22.574 1.00 90.94 227 TYR A CA 1
ATOM 1799 C C . TYR A 1 227 ? -25.124 -1.070 23.649 1.00 90.94 227 TYR A C 1
ATOM 1801 O O . TYR A 1 227 ? -26.115 -0.483 24.085 1.00 90.94 227 TYR A O 1
ATOM 1809 N N . ARG A 1 228 ? -24.717 -2.243 24.148 1.00 93.31 228 ARG A N 1
ATOM 1810 C CA . ARG A 1 228 ? -25.413 -2.925 25.247 1.00 93.31 228 ARG A CA 1
ATOM 1811 C C . ARG A 1 228 ? -25.534 -2.029 26.482 1.00 93.31 228 ARG A C 1
ATOM 1813 O O . ARG A 1 228 ? -26.621 -1.906 27.034 1.00 93.31 228 ARG A O 1
ATOM 1820 N N . HIS A 1 229 ? -24.463 -1.332 26.860 1.00 91.25 229 HIS A N 1
ATOM 1821 C CA . HIS A 1 229 ? -24.480 -0.414 28.003 1.00 91.25 229 HIS A CA 1
ATOM 1822 C C . HIS A 1 229 ? -25.336 0.832 27.754 1.00 91.25 229 HIS A C 1
ATOM 1824 O O . HIS A 1 229 ? -26.006 1.312 28.668 1.00 91.25 229 HIS A O 1
ATOM 1830 N N . CYS A 1 230 ? -25.384 1.328 26.515 1.00 90.19 230 CYS A N 1
ATOM 1831 C CA . CYS A 1 230 ? -26.289 2.418 26.149 1.00 90.19 230 CYS A CA 1
ATOM 1832 C C . CYS A 1 230 ? -27.765 1.991 26.254 1.00 90.19 230 CYS A C 1
ATOM 1834 O O . CYS A 1 230 ? -28.589 2.752 26.762 1.00 90.19 230 CYS A O 1
ATOM 1836 N N . LEU A 1 231 ? -28.093 0.766 25.828 1.00 90.56 231 LEU A N 1
ATOM 1837 C CA . LEU A 1 231 ? -29.440 0.198 25.948 1.00 90.56 231 LEU A CA 1
ATOM 1838 C C . LEU A 1 231 ? -29.828 -0.060 27.411 1.00 90.56 231 LEU A C 1
ATOM 1840 O O . LEU A 1 231 ? -30.951 0.243 27.811 1.00 90.56 231 LEU A O 1
ATOM 1844 N N . GLU A 1 232 ? -28.906 -0.572 28.228 1.00 90.69 232 GLU A N 1
ATOM 1845 C CA . GLU A 1 232 ? -29.119 -0.767 29.668 1.00 90.69 232 GLU A CA 1
ATOM 1846 C C . GLU A 1 232 ? -29.357 0.560 30.396 1.00 90.69 232 GLU A C 1
ATOM 1848 O O . GLU A 1 232 ? -30.255 0.647 31.237 1.00 90.69 232 GLU A O 1
ATOM 1853 N N . LEU A 1 233 ? -28.591 1.604 30.062 1.00 89.44 233 LEU A N 1
ATOM 1854 C CA . LEU A 1 233 ? -28.786 2.949 30.604 1.00 89.44 233 LEU A CA 1
ATOM 1855 C C . LEU A 1 233 ? -30.175 3.489 30.248 1.00 89.44 233 LEU A C 1
ATOM 1857 O O . LEU A 1 233 ? -30.891 3.970 31.123 1.00 89.44 233 LEU A O 1
ATOM 1861 N N . GLU A 1 234 ? -30.587 3.361 28.988 1.00 89.62 234 GLU A N 1
ATOM 1862 C CA . GLU A 1 234 ? -31.918 3.770 28.532 1.00 89.62 234 GLU A CA 1
ATOM 1863 C C . GLU A 1 234 ? -33.035 3.016 29.261 1.00 89.62 234 GLU A C 1
ATOM 1865 O O . GLU A 1 234 ? -33.997 3.631 29.727 1.00 89.62 234 GLU A O 1
ATOM 1870 N N . ALA A 1 235 ? -32.893 1.698 29.419 1.00 88.81 235 ALA A N 1
ATOM 1871 C CA . ALA A 1 235 ? -33.856 0.874 30.139 1.00 88.81 235 ALA A CA 1
ATOM 1872 C C . ALA A 1 235 ? -33.954 1.263 31.623 1.00 88.81 235 ALA A C 1
ATOM 1874 O O . ALA A 1 235 ? -35.058 1.344 32.166 1.00 88.81 235 ALA A O 1
ATOM 1875 N N . ARG A 1 236 ? -32.821 1.544 32.281 1.00 87.06 236 ARG A N 1
ATOM 1876 C CA . ARG A 1 236 ? -32.793 1.992 33.683 1.00 87.06 236 ARG A CA 1
ATOM 1877 C C . ARG A 1 236 ? -33.410 3.377 33.852 1.00 87.06 236 ARG A C 1
ATOM 1879 O O . ARG A 1 236 ? -34.204 3.554 34.768 1.00 87.06 236 ARG A O 1
ATOM 1886 N N . LEU A 1 237 ? -33.112 4.324 32.962 1.00 86.50 237 LEU A N 1
ATOM 1887 C CA . LEU A 1 237 ? -33.689 5.672 33.009 1.00 86.50 237 LEU A CA 1
ATOM 1888 C C . LEU A 1 237 ? -35.204 5.654 32.792 1.00 86.50 237 LEU A C 1
ATOM 1890 O O . LEU A 1 237 ? -35.919 6.348 33.509 1.00 86.50 237 LEU A O 1
ATOM 1894 N N . ARG A 1 238 ? -35.702 4.819 31.870 1.00 85.62 238 ARG A N 1
ATOM 1895 C CA . ARG A 1 238 ? -37.149 4.641 31.656 1.00 85.62 238 ARG A CA 1
ATOM 1896 C C . ARG A 1 238 ? -37.860 4.062 32.877 1.00 85.62 238 ARG A C 1
ATOM 1898 O O . ARG A 1 238 ? -38.960 4.501 33.186 1.00 85.62 238 ARG A O 1
ATOM 1905 N N . ARG A 1 239 ? -37.247 3.076 33.546 1.00 82.38 239 ARG A N 1
ATOM 1906 C CA . ARG A 1 239 ? -37.864 2.359 34.678 1.00 82.38 239 ARG A CA 1
ATOM 1907 C C . ARG A 1 239 ? -37.750 3.093 36.010 1.00 82.38 239 ARG A C 1
ATOM 1909 O O . ARG A 1 239 ? -38.676 3.028 36.803 1.00 82.38 239 ARG A O 1
ATOM 1916 N N . PHE A 1 240 ? -36.615 3.734 36.276 1.00 79.25 240 PHE A N 1
ATOM 1917 C CA . PHE A 1 240 ? -36.285 4.224 37.618 1.00 79.25 240 PHE A CA 1
ATOM 1918 C C . PHE A 1 240 ? -35.970 5.725 37.678 1.00 79.25 240 PHE A C 1
ATOM 1920 O O . PHE A 1 240 ? -35.959 6.286 38.772 1.00 79.25 240 PHE A O 1
ATOM 1927 N N . GLY A 1 241 ? -35.703 6.388 36.545 1.00 75.88 241 GLY A N 1
ATOM 1928 C CA . GLY A 1 241 ? -35.194 7.766 36.530 1.00 75.88 241 GLY A CA 1
ATOM 1929 C C . GLY A 1 241 ? -33.846 7.924 37.260 1.00 75.88 241 GLY A C 1
ATOM 1930 O O . GLY A 1 241 ? -33.165 6.944 37.572 1.00 75.88 241 GLY A O 1
ATOM 1931 N N . HIS A 1 242 ? -33.431 9.164 37.538 1.00 68.31 242 HIS A N 1
ATOM 1932 C CA . HIS A 1 242 ? -32.231 9.483 38.321 1.00 68.31 242 HIS A CA 1
ATOM 1933 C C . HIS A 1 242 ? -32.603 9.969 39.744 1.00 68.31 242 HIS A C 1
ATOM 1935 O O . HIS A 1 242 ? -32.806 11.154 39.969 1.00 68.31 242 HIS A O 1
ATOM 1941 N N . ARG A 1 243 ? -32.578 9.042 40.718 1.00 64.94 243 ARG A N 1
ATOM 1942 C CA . ARG A 1 243 ? -32.656 9.222 42.195 1.00 64.94 243 ARG A CA 1
ATOM 1943 C C . ARG A 1 243 ? -33.987 9.695 42.827 1.00 64.94 243 ARG A C 1
ATOM 1945 O O . ARG A 1 243 ? -34.657 10.603 42.366 1.00 64.94 243 ARG A O 1
ATOM 1952 N N . LEU A 1 244 ? -34.228 9.149 44.030 1.00 57.41 244 LEU A N 1
ATOM 1953 C CA . LEU A 1 244 ? -35.316 9.390 45.004 1.00 57.41 244 LEU A CA 1
ATOM 1954 C C . LEU A 1 244 ? -35.553 10.850 45.475 1.00 57.41 244 LEU A C 1
ATOM 1956 O O . LEU A 1 244 ? -36.444 11.068 46.287 1.00 57.41 244 LEU A O 1
ATOM 1960 N N . LYS A 1 245 ? -34.755 11.841 45.051 1.00 60.16 245 LYS A N 1
ATOM 1961 C CA . LYS A 1 245 ? -34.759 13.217 45.606 1.00 60.16 245 LYS A CA 1
ATOM 1962 C C . LYS A 1 245 ? -34.925 14.304 44.535 1.00 60.16 245 LYS A C 1
ATOM 1964 O O . LYS A 1 245 ? -34.251 15.330 44.601 1.00 60.16 245 LYS A O 1
ATOM 1969 N N . MET A 1 246 ? -35.765 14.084 43.527 1.00 64.50 246 MET A N 1
ATOM 1970 C CA . MET A 1 246 ? -36.120 15.161 42.598 1.00 64.50 246 MET A CA 1
ATOM 1971 C C . MET A 1 246 ? -37.343 15.947 43.091 1.00 64.50 246 MET A C 1
ATOM 1973 O O . MET A 1 246 ? -38.249 15.350 43.675 1.00 64.50 246 MET A O 1
ATOM 1977 N N . PRO A 1 247 ? -37.384 17.273 42.859 1.00 66.38 247 PRO A N 1
ATOM 1978 C CA . PRO A 1 247 ? -38.597 18.062 43.034 1.00 66.38 247 PRO A CA 1
ATOM 1979 C C . PRO A 1 247 ? -39.735 17.498 42.177 1.00 66.38 247 PRO A C 1
ATOM 1981 O O . PRO A 1 247 ? -39.493 16.950 41.097 1.00 66.38 247 PRO A O 1
ATOM 1984 N N . ALA A 1 248 ? -40.974 17.668 42.642 1.00 64.56 248 ALA A N 1
ATOM 1985 C CA . ALA A 1 248 ? -42.153 17.335 41.853 1.00 64.56 248 ALA A CA 1
ATOM 1986 C C . ALA A 1 248 ? -42.130 18.120 40.526 1.00 64.56 248 ALA A C 1
ATOM 1988 O O . ALA A 1 248 ? -42.055 19.347 40.535 1.00 64.56 248 ALA A O 1
ATOM 1989 N N . GLY A 1 249 ? -42.153 17.408 39.397 1.00 66.75 249 GLY A N 1
ATOM 1990 C CA . GLY A 1 249 ? -42.069 17.980 38.052 1.00 66.75 249 GLY A CA 1
ATOM 1991 C C . GLY A 1 249 ? -42.073 16.896 36.971 1.00 66.75 249 GLY A C 1
ATOM 1992 O O . GLY A 1 249 ? -41.832 15.725 37.272 1.00 66.75 249 GLY A O 1
ATOM 1993 N N . ASP A 1 250 ? -42.357 17.278 35.722 1.00 70.75 250 ASP A N 1
ATOM 1994 C CA . ASP A 1 250 ? -42.314 16.370 34.571 1.00 70.75 250 ASP A CA 1
ATOM 1995 C C . ASP A 1 250 ? -40.891 16.352 34.012 1.00 70.75 250 ASP A C 1
ATOM 1997 O O . ASP A 1 250 ? -40.398 17.323 33.427 1.00 70.75 250 ASP A O 1
ATOM 2001 N N . TRP A 1 251 ? -40.186 15.249 34.225 1.00 73.38 251 TRP A N 1
ATOM 2002 C CA . TRP A 1 251 ? -38.787 15.137 33.839 1.00 73.38 251 TRP A CA 1
ATOM 2003 C C . TRP A 1 251 ? -38.652 14.284 32.588 1.00 73.38 251 TRP A C 1
ATOM 2005 O O . TRP A 1 251 ? -39.132 13.150 32.516 1.00 73.38 251 TRP A O 1
ATOM 2015 N N . SER A 1 252 ? -37.929 14.810 31.606 1.00 80.31 252 SER A N 1
ATOM 2016 C CA . SER A 1 252 ? -37.515 14.049 30.436 1.00 80.31 252 SER A CA 1
ATOM 2017 C C . SER A 1 252 ? -35.998 13.948 30.362 1.00 80.31 252 SER A C 1
ATOM 2019 O O . SER A 1 252 ? -35.268 14.843 30.789 1.00 80.31 252 SER A O 1
ATOM 2021 N N . TYR A 1 253 ? -35.517 12.831 29.830 1.00 83.62 253 TYR A N 1
ATOM 2022 C CA . TYR A 1 253 ? -34.096 12.567 29.648 1.00 83.62 253 TYR A CA 1
ATOM 2023 C C . TYR A 1 253 ? -33.763 12.577 28.166 1.00 83.62 253 TYR A C 1
ATOM 2025 O O . TYR A 1 253 ? -34.469 11.978 27.354 1.00 83.62 253 TYR A O 1
ATOM 2033 N N . GLU A 1 254 ? -32.652 13.206 27.820 1.00 86.50 254 GLU A N 1
ATOM 2034 C CA . GLU A 1 254 ? -32.048 13.147 26.502 1.00 86.50 254 GLU A CA 1
ATOM 2035 C C . GLU A 1 254 ? -30.722 12.386 26.585 1.00 86.50 254 GLU A C 1
ATOM 2037 O O . GLU A 1 254 ? -29.773 12.831 27.229 1.00 86.50 254 GLU A O 1
ATOM 2042 N N . ILE A 1 255 ? -30.650 11.225 25.936 1.00 87.38 255 ILE A N 1
ATOM 2043 C CA . ILE A 1 255 ? -29.420 10.437 25.835 1.00 87.38 255 ILE A CA 1
ATOM 2044 C C . ILE A 1 255 ? -28.621 10.931 24.631 1.00 87.38 255 ILE A C 1
ATOM 2046 O O . ILE A 1 255 ? -29.089 10.858 23.490 1.00 87.38 255 ILE A O 1
ATOM 2050 N N . VAL A 1 256 ? -27.399 11.388 24.887 1.00 88.62 256 VAL A N 1
ATOM 2051 C CA . VAL A 1 256 ? -26.418 11.761 23.868 1.00 88.62 256 VAL A CA 1
ATOM 2052 C C . VAL A 1 256 ? -25.431 10.609 23.712 1.00 88.62 256 VAL A C 1
ATOM 2054 O O . VAL A 1 256 ? -24.600 10.360 24.588 1.00 88.62 256 VAL A O 1
ATOM 2057 N N . LEU A 1 257 ? -25.557 9.887 22.596 1.00 87.50 257 LEU A N 1
ATOM 2058 C CA . LEU A 1 257 ? -24.595 8.865 22.193 1.00 87.50 257 LEU A CA 1
ATOM 2059 C C . LEU A 1 257 ? -23.321 9.550 21.696 1.00 87.50 257 LEU A C 1
ATOM 2061 O O . LEU A 1 257 ? -23.384 10.484 20.898 1.00 87.50 257 LEU A O 1
ATOM 2065 N N . GLY A 1 258 ? -22.184 9.096 22.210 1.00 85.81 258 GLY A N 1
ATOM 2066 C CA . GLY A 1 258 ? -20.869 9.563 21.794 1.00 85.81 258 GLY A CA 1
ATOM 2067 C C . GLY A 1 258 ? -20.284 8.710 20.672 1.00 85.81 258 GLY A C 1
ATOM 2068 O O . GLY A 1 258 ? -20.859 7.708 20.252 1.00 85.81 258 GLY A O 1
ATOM 2069 N N . ASP A 1 259 ? -19.099 9.101 20.222 1.00 86.00 259 ASP A N 1
ATOM 2070 C CA . ASP A 1 259 ? -18.312 8.331 19.265 1.00 86.00 259 ASP A CA 1
ATOM 2071 C C . ASP A 1 259 ? -17.759 7.036 19.910 1.00 86.00 259 ASP A C 1
ATOM 2073 O O . ASP A 1 259 ? -17.062 7.122 20.931 1.00 86.00 259 ASP A O 1
ATOM 2077 N N . PRO A 1 260 ? -18.063 5.838 19.364 1.00 88.44 260 PRO A N 1
ATOM 2078 C CA . PRO A 1 260 ? -17.529 4.577 19.868 1.00 88.44 260 PRO A CA 1
ATOM 2079 C C . PRO A 1 260 ? -16.109 4.252 19.369 1.00 88.44 260 PRO A C 1
ATOM 2081 O O . PRO A 1 260 ? -15.526 3.271 19.833 1.00 88.44 260 PRO A O 1
ATOM 2084 N N . THR A 1 261 ? -15.532 5.040 18.455 1.00 87.25 261 THR A N 1
ATOM 2085 C CA . THR A 1 261 ? -14.248 4.747 17.793 1.00 87.25 261 THR A CA 1
ATOM 2086 C C . THR A 1 261 ? -13.115 4.481 18.774 1.00 87.25 261 THR A C 1
ATOM 2088 O O . THR A 1 261 ? -12.395 3.500 18.613 1.00 87.25 261 THR A O 1
ATOM 2091 N N . ALA A 1 262 ? -13.001 5.259 19.854 1.00 84.81 262 ALA A N 1
ATOM 2092 C CA . ALA A 1 262 ? -11.951 5.064 20.857 1.00 84.81 262 ALA A CA 1
ATOM 2093 C C . ALA A 1 262 ? -11.949 3.652 21.480 1.00 84.81 262 ALA A C 1
ATOM 2095 O O . ALA A 1 262 ? -10.886 3.117 21.787 1.00 84.81 262 ALA A O 1
ATOM 2096 N N . ILE A 1 263 ? -13.120 3.018 21.624 1.00 85.94 263 ILE A N 1
ATOM 2097 C CA . ILE A 1 263 ? -13.228 1.647 22.150 1.00 85.94 263 ILE A CA 1
ATOM 2098 C C . ILE A 1 263 ? -12.615 0.650 21.166 1.00 85.94 263 ILE A C 1
ATOM 2100 O O . ILE A 1 263 ? -11.959 -0.294 21.589 1.00 85.94 263 ILE A O 1
ATOM 2104 N N . VAL A 1 264 ? -12.804 0.874 19.865 1.00 88.12 264 VAL A N 1
ATOM 2105 C CA . VAL A 1 264 ? -12.257 0.026 18.798 1.00 88.12 264 VAL A CA 1
ATOM 2106 C C . VAL A 1 264 ? -10.752 0.230 18.658 1.00 88.12 264 VAL A C 1
ATOM 2108 O O . VAL A 1 264 ? -10.014 -0.747 18.572 1.00 88.12 264 VAL A O 1
ATOM 2111 N N . LEU A 1 265 ? -10.292 1.484 18.690 1.00 87.19 265 LEU A N 1
ATOM 2112 C CA . LEU A 1 265 ? -8.873 1.837 18.571 1.00 87.19 265 LEU A CA 1
ATOM 2113 C C . LEU A 1 265 ? -8.018 1.241 19.696 1.00 87.19 265 LEU A C 1
ATOM 2115 O O . LEU A 1 265 ? -6.871 0.868 19.466 1.00 87.19 265 LEU A O 1
ATOM 2119 N N . MET A 1 266 ? -8.581 1.137 20.901 1.00 84.38 266 MET A N 1
ATOM 2120 C CA . MET A 1 266 ? -7.890 0.628 22.091 1.00 84.38 266 MET A CA 1
ATOM 2121 C C . MET A 1 266 ? -8.132 -0.871 22.341 1.00 84.38 266 MET A C 1
ATOM 2123 O O . MET A 1 266 ? -7.684 -1.416 23.355 1.00 84.38 266 MET A O 1
ATOM 2127 N N . ASP A 1 267 ? -8.843 -1.555 21.443 1.00 92.06 267 ASP A N 1
ATOM 2128 C CA . ASP A 1 267 ? -9.065 -2.994 21.518 1.00 92.06 267 ASP A CA 1
ATOM 2129 C C . ASP A 1 267 ? -7.901 -3.750 20.868 1.00 92.06 267 ASP A C 1
ATOM 2131 O O . ASP A 1 267 ? -7.769 -3.792 19.645 1.00 92.06 267 ASP A O 1
ATOM 2135 N N . ALA A 1 268 ? -7.070 -4.397 21.689 1.00 92.56 268 ALA A N 1
ATOM 2136 C CA . ALA A 1 268 ? -5.885 -5.115 21.221 1.00 92.56 268 ALA A CA 1
ATOM 2137 C C . ALA A 1 268 ? -6.195 -6.202 20.172 1.00 92.56 268 ALA A C 1
ATOM 2139 O O . ALA A 1 268 ? -5.360 -6.462 19.302 1.00 92.56 268 ALA A O 1
ATOM 2140 N N . TRP A 1 269 ? -7.381 -6.822 20.217 1.00 94.50 269 TRP A N 1
ATOM 2141 C CA . TRP A 1 269 ? -7.773 -7.826 19.226 1.00 94.50 269 TRP A CA 1
ATOM 2142 C C . TRP A 1 269 ? -8.130 -7.175 17.898 1.00 94.50 269 TRP A C 1
ATOM 2144 O O . TRP A 1 269 ? -7.655 -7.628 16.860 1.00 94.50 269 TRP A O 1
ATOM 2154 N N . VAL A 1 270 ? -8.910 -6.092 17.922 1.00 94.88 270 VAL A N 1
ATOM 2155 C CA . VAL A 1 270 ? -9.255 -5.368 16.692 1.00 94.88 270 VAL A CA 1
ATOM 2156 C C . VAL A 1 270 ? -8.011 -4.745 16.063 1.00 94.88 270 VAL A C 1
ATOM 2158 O O . VAL A 1 270 ? -7.779 -4.936 14.871 1.00 94.88 270 VAL A O 1
ATOM 2161 N N . ALA A 1 271 ? -7.168 -4.087 16.862 1.00 94.69 271 ALA A N 1
ATOM 2162 C CA . ALA A 1 271 ? -5.914 -3.513 16.387 1.00 94.69 271 ALA A CA 1
ATOM 2163 C C . ALA A 1 271 ? -5.002 -4.579 15.755 1.00 94.69 271 ALA A C 1
ATOM 2165 O O . ALA A 1 271 ? -4.409 -4.325 14.713 1.00 94.69 271 ALA A O 1
ATOM 2166 N N . SER A 1 272 ? -4.937 -5.790 16.327 1.00 95.38 272 SER A N 1
ATOM 2167 C CA . SER A 1 272 ? -4.175 -6.906 15.739 1.00 95.38 272 SER A CA 1
ATOM 2168 C C . SER A 1 272 ? -4.770 -7.387 14.414 1.00 95.38 272 SER A C 1
ATOM 2170 O O . SER A 1 272 ? -4.026 -7.649 13.472 1.00 95.38 272 SER A O 1
ATOM 2172 N N . LEU A 1 273 ? -6.099 -7.479 14.305 1.00 95.94 273 LEU A N 1
ATOM 2173 C CA . LEU A 1 273 ? -6.748 -7.890 13.059 1.00 95.94 273 LEU A CA 1
ATOM 2174 C C . LEU A 1 273 ? -6.530 -6.864 11.939 1.00 95.94 273 LEU A C 1
ATOM 2176 O O . LEU A 1 273 ? -6.261 -7.247 10.802 1.00 95.94 273 LEU A O 1
ATOM 2180 N N . TYR A 1 274 ? -6.602 -5.571 12.250 1.00 95.25 274 TYR A N 1
ATOM 2181 C CA . TYR A 1 274 ? -6.346 -4.505 11.278 1.00 95.25 274 TYR A CA 1
ATOM 2182 C C . TYR A 1 274 ? -4.860 -4.364 10.932 1.00 95.25 274 TYR A C 1
ATOM 2184 O O . TYR A 1 274 ? -4.522 -4.129 9.776 1.00 95.25 274 TYR A O 1
ATOM 2192 N N . TYR A 1 275 ? -3.964 -4.586 11.897 1.00 95.12 275 TYR A N 1
ATOM 2193 C CA . TYR A 1 275 ? -2.530 -4.725 11.641 1.00 95.12 275 TYR A CA 1
ATOM 2194 C C . TYR A 1 275 ? -2.255 -5.830 10.607 1.00 95.12 275 TYR A C 1
ATOM 2196 O O . TYR A 1 275 ? -1.572 -5.585 9.611 1.00 95.12 275 TYR A O 1
ATOM 2204 N N . LEU A 1 276 ? -2.835 -7.019 10.808 1.00 95.12 276 LEU A N 1
ATOM 2205 C CA . LEU A 1 276 ? -2.694 -8.152 9.890 1.00 95.12 276 LEU A CA 1
ATOM 2206 C C . LEU A 1 276 ? -3.338 -7.882 8.522 1.00 95.12 276 LEU A C 1
ATOM 2208 O O . LEU A 1 276 ? -2.752 -8.241 7.507 1.00 95.12 276 LEU A O 1
ATOM 2212 N N . ASP A 1 277 ? -4.496 -7.216 8.474 1.00 95.00 277 ASP A N 1
ATOM 2213 C CA . ASP A 1 277 ? -5.157 -6.817 7.221 1.00 95.00 277 ASP A CA 1
ATOM 2214 C C . ASP A 1 277 ? -4.254 -5.921 6.357 1.00 95.00 277 ASP A C 1
ATOM 2216 O O . ASP A 1 277 ? -4.090 -6.159 5.159 1.00 95.00 277 ASP A O 1
ATOM 2220 N N . THR A 1 278 ? -3.619 -4.920 6.974 1.00 92.75 278 THR A N 1
ATOM 2221 C CA . THR A 1 278 ? -2.666 -4.036 6.290 1.00 92.75 278 THR A CA 1
ATOM 2222 C C . THR A 1 278 ? -1.423 -4.805 5.829 1.00 92.75 278 THR A C 1
ATOM 2224 O O . THR A 1 278 ? -0.931 -4.561 4.729 1.00 92.75 278 THR A O 1
ATOM 2227 N N . TRP A 1 279 ? -0.940 -5.771 6.620 1.00 92.12 279 TRP A N 1
ATOM 2228 C CA . TRP A 1 279 ? 0.183 -6.640 6.245 1.00 92.12 279 TRP A CA 1
ATOM 2229 C C . TRP A 1 279 ? -0.140 -7.563 5.068 1.00 92.12 279 TRP A C 1
ATOM 2231 O O . TRP A 1 279 ? 0.663 -7.678 4.144 1.00 92.12 279 TRP A O 1
ATOM 2241 N N . PHE A 1 280 ? -1.320 -8.183 5.047 1.00 90.94 280 PHE A N 1
ATOM 2242 C CA . PHE A 1 280 ? -1.752 -8.988 3.904 1.00 90.94 280 PHE A CA 1
ATOM 2243 C C . PHE A 1 280 ? -1.966 -8.139 2.640 1.00 90.94 280 PHE A C 1
ATOM 2245 O O . PHE A 1 280 ? -1.812 -8.646 1.532 1.00 90.94 280 PHE A O 1
ATOM 2252 N N . GLY A 1 281 ? -2.268 -6.847 2.795 1.00 88.12 281 GLY A N 1
ATOM 2253 C CA . GLY A 1 281 ? -2.374 -5.867 1.712 1.00 88.12 281 GLY A CA 1
ATOM 2254 C C . GLY A 1 281 ? -1.052 -5.209 1.286 1.00 88.12 281 GLY A C 1
ATOM 2255 O O . GLY A 1 281 ? -1.102 -4.166 0.632 1.00 88.12 281 GLY A O 1
ATOM 2256 N N . CYS A 1 282 ? 0.113 -5.761 1.652 1.00 86.44 282 CYS A N 1
ATOM 2257 C CA . CYS A 1 282 ? 1.430 -5.165 1.371 1.00 86.44 282 CYS A CA 1
ATOM 2258 C C . CYS A 1 282 ? 1.698 -4.946 -0.132 1.00 86.44 282 CYS A C 1
ATOM 2260 O O . CYS A 1 282 ? 2.281 -3.933 -0.516 1.00 86.44 282 CYS A O 1
ATOM 2262 N N . THR A 1 283 ? 1.191 -5.825 -1.001 1.00 83.75 283 THR A N 1
ATOM 2263 C CA . THR A 1 283 ? 1.339 -5.703 -2.465 1.00 83.75 283 THR A CA 1
ATOM 2264 C C . THR A 1 283 ? 0.766 -4.376 -2.981 1.00 83.75 283 THR A C 1
ATOM 2266 O O . THR A 1 283 ? 1.427 -3.592 -3.671 1.00 83.75 283 THR A O 1
ATOM 2269 N N . ASN A 1 284 ? -0.437 -4.062 -2.506 1.00 89.69 284 ASN A N 1
ATOM 2270 C CA . ASN A 1 284 ? -1.163 -2.837 -2.793 1.00 89.69 284 ASN A CA 1
ATOM 2271 C C . ASN A 1 284 ? -0.529 -1.612 -2.117 1.00 89.69 284 ASN A C 1
ATOM 2273 O O . ASN A 1 284 ? -0.678 -0.508 -2.633 1.00 89.69 284 ASN A O 1
ATOM 2277 N N . ILE A 1 285 ? 0.212 -1.774 -1.008 1.00 89.88 285 ILE A N 1
ATOM 2278 C CA . ILE A 1 285 ? 1.011 -0.674 -0.433 1.00 89.88 285 ILE A CA 1
ATOM 2279 C C . ILE A 1 285 ? 2.070 -0.241 -1.445 1.00 89.88 285 ILE A C 1
ATOM 2281 O O . ILE A 1 285 ? 2.190 0.950 -1.711 1.00 89.88 285 ILE A O 1
ATOM 2285 N N . GLY A 1 286 ? 2.775 -1.185 -2.076 1.00 89.12 286 GLY A N 1
ATOM 2286 C CA . GLY A 1 286 ? 3.748 -0.855 -3.121 1.00 89.12 286 GLY A CA 1
ATOM 2287 C C . GLY A 1 286 ? 3.114 -0.144 -4.323 1.00 89.12 286 GLY A C 1
ATOM 2288 O O . GLY A 1 286 ? 3.725 0.738 -4.915 1.00 89.12 286 GLY A O 1
ATOM 2289 N N . THR A 1 287 ? 1.879 -0.500 -4.681 1.00 90.88 287 THR A N 1
ATOM 2290 C CA . THR A 1 287 ? 1.124 0.179 -5.750 1.00 90.88 287 THR A CA 1
ATOM 2291 C C . THR A 1 287 ? 0.671 1.575 -5.338 1.00 90.88 287 THR A C 1
ATOM 2293 O O . THR A 1 287 ? 0.820 2.520 -6.109 1.00 90.88 287 THR A O 1
ATOM 2296 N N . ALA A 1 288 ? 0.186 1.737 -4.108 1.00 91.81 288 ALA A N 1
ATOM 2297 C CA . ALA A 1 288 ? -0.148 3.038 -3.545 1.00 91.81 288 ALA A CA 1
ATOM 2298 C C . ALA A 1 288 ? 1.083 3.954 -3.465 1.00 91.81 288 ALA A C 1
ATOM 2300 O O . ALA A 1 288 ? 0.967 5.145 -3.738 1.00 91.81 288 ALA A O 1
ATOM 2301 N N . THR A 1 289 ? 2.263 3.402 -3.160 1.00 90.69 289 THR A N 1
ATOM 2302 C CA . THR A 1 289 ? 3.544 4.117 -3.208 1.00 90.69 289 THR A CA 1
ATOM 2303 C C . THR A 1 289 ? 3.843 4.649 -4.610 1.00 90.69 289 THR A C 1
ATOM 2305 O O . THR A 1 289 ? 4.109 5.841 -4.735 1.00 90.69 289 THR A O 1
ATOM 2308 N N . LEU A 1 290 ? 3.717 3.822 -5.657 1.00 91.00 290 LEU A N 1
ATOM 2309 C CA . LEU A 1 290 ? 3.895 4.275 -7.047 1.00 91.00 290 LEU A CA 1
ATOM 2310 C C . LEU A 1 290 ? 2.882 5.353 -7.437 1.00 91.00 290 LEU A C 1
ATOM 2312 O O . LEU A 1 290 ? 3.252 6.372 -8.005 1.00 91.00 290 LEU A O 1
ATOM 2316 N N . GLN A 1 291 ? 1.603 5.164 -7.105 1.00 91.06 291 GLN A N 1
ATOM 2317 C CA . GLN A 1 291 ? 0.567 6.165 -7.380 1.00 91.06 291 GLN A CA 1
ATOM 2318 C C . GLN A 1 291 ? 0.860 7.487 -6.663 1.00 91.06 291 GLN A C 1
ATOM 2320 O O . GLN A 1 291 ? 0.614 8.556 -7.208 1.00 91.06 291 GLN A O 1
ATOM 2325 N N . MET A 1 292 ? 1.402 7.439 -5.450 1.00 89.69 292 MET A N 1
ATOM 2326 C CA . MET A 1 292 ? 1.736 8.638 -4.690 1.00 89.69 292 MET A CA 1
ATOM 2327 C C . MET A 1 292 ? 2.977 9.362 -5.229 1.00 89.69 292 MET A C 1
ATOM 2329 O O . MET A 1 292 ? 3.012 10.588 -5.207 1.00 89.69 292 MET A O 1
ATOM 2333 N N . GLN A 1 293 ? 4.004 8.624 -5.655 1.00 87.56 293 GLN A N 1
ATOM 2334 C CA . GLN A 1 293 ? 5.283 9.195 -6.091 1.00 87.56 293 GLN A CA 1
ATOM 2335 C C . GLN A 1 293 ? 5.266 9.622 -7.559 1.00 87.56 293 GLN A C 1
ATOM 2337 O O . GLN A 1 293 ? 5.802 10.677 -7.885 1.00 87.56 293 GLN A O 1
ATOM 2342 N N . ASP A 1 294 ? 4.639 8.817 -8.417 1.00 85.12 294 ASP A N 1
ATOM 2343 C CA . ASP A 1 294 ? 4.873 8.870 -9.858 1.00 85.12 294 ASP A CA 1
ATOM 2344 C C . ASP A 1 294 ? 3.624 9.252 -10.671 1.00 85.12 294 ASP A C 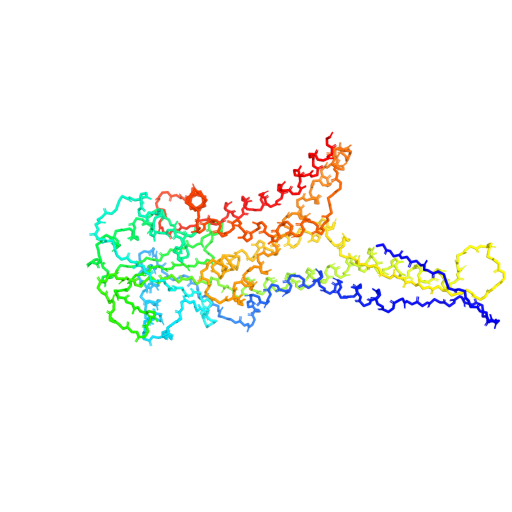1
ATOM 2346 O O . ASP A 1 294 ? 3.702 9.407 -11.893 1.00 85.12 294 ASP A O 1
ATOM 2350 N N . SER A 1 295 ? 2.450 9.395 -10.039 1.00 83.38 295 SER A N 1
ATOM 2351 C CA . SER A 1 295 ? 1.247 9.804 -10.770 1.00 83.38 295 SER A CA 1
ATOM 2352 C C . SER A 1 295 ? 1.209 11.317 -10.999 1.00 83.38 295 SER A C 1
ATOM 2354 O O . SER A 1 295 ? 1.408 12.121 -10.092 1.00 83.38 295 SER A O 1
ATOM 2356 N N . GLY A 1 296 ? 0.900 11.713 -12.236 1.00 81.12 296 GLY A N 1
ATOM 2357 C CA . GLY A 1 296 ? 0.573 13.103 -12.575 1.00 81.12 296 GLY A CA 1
ATOM 2358 C C . GLY A 1 296 ? -0.883 13.484 -12.271 1.00 81.12 296 GLY A C 1
ATOM 2359 O O . GLY A 1 296 ? -1.273 14.626 -12.496 1.00 81.12 296 GLY A O 1
ATOM 2360 N N . ASP A 1 297 ? -1.696 12.536 -11.792 1.00 88.00 297 ASP A N 1
ATOM 2361 C CA . ASP A 1 297 ? -3.120 12.714 -11.507 1.00 88.00 297 ASP A CA 1
ATOM 2362 C C . ASP A 1 297 ? -3.354 12.834 -9.995 1.00 88.00 297 ASP A C 1
ATOM 2364 O O . ASP A 1 297 ? -3.129 11.895 -9.227 1.00 88.00 297 ASP A O 1
ATOM 2368 N N . ALA A 1 298 ? -3.872 13.988 -9.571 1.00 89.31 298 ALA A N 1
ATOM 2369 C CA . ALA A 1 298 ? -4.169 14.273 -8.173 1.00 89.31 298 ALA A CA 1
ATOM 2370 C C . ALA A 1 298 ? -5.137 13.258 -7.541 1.00 89.31 298 ALA A C 1
ATOM 2372 O O . ALA A 1 298 ? -5.042 12.995 -6.339 1.00 89.31 298 ALA A O 1
ATOM 2373 N N . LEU A 1 299 ? -6.051 12.668 -8.319 1.00 90.88 299 LEU A N 1
ATOM 2374 C CA . LEU A 1 299 ? -6.993 11.672 -7.813 1.00 90.88 299 LEU A CA 1
ATOM 2375 C C . LEU A 1 299 ? -6.298 10.340 -7.506 1.00 90.88 299 LEU A C 1
ATOM 2377 O O . LEU A 1 299 ? -6.567 9.739 -6.463 1.00 90.88 299 LEU A O 1
ATOM 2381 N N . LEU A 1 300 ? -5.387 9.893 -8.376 1.00 90.12 300 LEU A N 1
ATOM 2382 C CA . LEU A 1 300 ? -4.581 8.689 -8.146 1.00 90.12 300 LEU A CA 1
ATOM 2383 C C . LEU A 1 300 ? -3.623 8.886 -6.971 1.00 90.12 300 LEU A C 1
ATOM 2385 O O . LEU A 1 300 ? -3.534 8.016 -6.103 1.00 90.12 300 LEU A O 1
ATOM 2389 N N . MET A 1 301 ? -2.992 10.056 -6.882 1.00 90.50 301 MET A N 1
ATOM 2390 C CA . MET A 1 301 ? -2.157 10.416 -5.740 1.00 90.50 301 MET A CA 1
ATOM 2391 C C . MET A 1 301 ? -2.961 10.385 -4.431 1.00 90.50 301 MET A C 1
ATOM 2393 O O . MET A 1 301 ? -2.537 9.758 -3.459 1.00 90.50 301 MET A O 1
ATOM 2397 N N . LEU A 1 302 ? -4.157 10.991 -4.403 1.00 90.38 302 LEU A N 1
ATOM 2398 C CA . LEU A 1 302 ? -5.029 10.974 -3.226 1.00 90.38 302 LEU A CA 1
ATOM 2399 C C . LEU A 1 302 ? -5.474 9.549 -2.865 1.00 90.38 302 LEU A C 1
ATOM 2401 O O . LEU A 1 302 ? -5.477 9.193 -1.687 1.00 90.38 302 LEU A O 1
ATOM 2405 N N . ARG A 1 303 ? -5.807 8.713 -3.856 1.00 90.62 303 ARG A N 1
ATOM 2406 C CA . ARG A 1 303 ? -6.124 7.289 -3.654 1.00 90.62 303 ARG A CA 1
ATOM 2407 C C . ARG A 1 303 ? -4.956 6.541 -3.006 1.00 90.62 303 ARG A C 1
ATOM 2409 O O . ARG A 1 303 ? -5.183 5.787 -2.056 1.00 90.62 303 ARG A O 1
ATOM 2416 N N . GLY A 1 304 ? -3.727 6.790 -3.459 1.00 90.69 304 GLY A N 1
ATOM 2417 C CA . GLY A 1 304 ? -2.508 6.245 -2.862 1.00 90.69 304 GLY A CA 1
ATOM 2418 C C . GLY A 1 304 ? -2.323 6.683 -1.405 1.00 90.69 304 GLY A C 1
ATOM 2419 O O . GLY A 1 304 ? -2.144 5.841 -0.525 1.00 90.69 304 GLY A O 1
ATOM 2420 N N . VAL A 1 305 ? -2.466 7.982 -1.119 1.00 90.44 305 VAL A N 1
ATOM 2421 C CA . VAL A 1 305 ? -2.372 8.536 0.248 1.00 90.44 305 VAL A CA 1
ATOM 2422 C C . VAL A 1 305 ? -3.434 7.941 1.176 1.00 90.44 305 VAL A C 1
ATOM 2424 O O . VAL A 1 305 ? -3.109 7.501 2.280 1.00 90.44 305 VAL A O 1
ATOM 2427 N N . MET A 1 306 ? -4.695 7.878 0.736 1.00 88.94 306 MET A N 1
ATOM 2428 C CA . MET A 1 306 ? -5.787 7.287 1.520 1.00 88.94 306 MET A CA 1
ATOM 2429 C C . MET A 1 306 ? -5.539 5.808 1.820 1.00 88.94 306 MET A C 1
ATOM 2431 O O . MET A 1 306 ? -5.828 5.346 2.924 1.00 88.94 306 MET A O 1
ATOM 2435 N N . TYR A 1 307 ? -4.978 5.065 0.865 1.00 91.00 307 TYR A N 1
ATOM 2436 C CA . TYR A 1 307 ? -4.619 3.670 1.086 1.00 91.00 307 TYR A CA 1
ATOM 2437 C C . TYR A 1 307 ? -3.484 3.537 2.109 1.00 91.00 307 TYR A C 1
ATOM 2439 O O . TYR A 1 307 ? -3.566 2.720 3.030 1.00 91.00 307 TYR A O 1
ATOM 2447 N N . LEU A 1 308 ? -2.456 4.384 2.002 1.00 90.25 308 LEU A N 1
ATOM 2448 C CA . LEU A 1 308 ? -1.314 4.389 2.914 1.00 90.25 308 LEU A CA 1
ATOM 2449 C C . LEU A 1 308 ? -1.696 4.819 4.341 1.00 90.25 308 LEU A C 1
ATOM 2451 O O . LEU A 1 308 ? -1.058 4.385 5.299 1.00 90.25 308 LEU A O 1
ATOM 2455 N N . ALA A 1 309 ? -2.776 5.586 4.520 1.00 90.44 309 ALA A N 1
ATOM 2456 C CA . ALA A 1 309 ? -3.305 5.952 5.838 1.00 90.44 309 ALA A CA 1
ATOM 2457 C C . ALA A 1 309 ? -3.680 4.734 6.711 1.00 90.44 309 ALA A C 1
ATOM 2459 O O . ALA A 1 309 ? -3.662 4.827 7.938 1.00 90.44 309 ALA A O 1
ATOM 2460 N N . ARG A 1 310 ? -3.929 3.554 6.118 1.00 90.75 310 ARG A N 1
ATOM 2461 C CA . ARG A 1 310 ? -4.158 2.287 6.852 1.00 90.75 310 ARG A CA 1
ATOM 2462 C C . ARG A 1 310 ? -2.971 1.867 7.729 1.00 90.75 310 ARG A C 1
ATOM 2464 O O . ARG A 1 310 ? -3.131 1.060 8.643 1.00 90.75 310 ARG A O 1
ATOM 2471 N N . THR A 1 311 ? -1.791 2.435 7.500 1.00 92.06 311 THR A N 1
ATOM 2472 C CA . THR A 1 311 ? -0.592 2.226 8.331 1.00 92.06 311 THR A CA 1
ATOM 2473 C C . THR A 1 311 ? -0.744 2.788 9.748 1.00 92.06 311 THR A C 1
ATOM 2475 O O . THR A 1 311 ? -0.031 2.353 10.651 1.00 92.06 311 THR A O 1
ATOM 2478 N N . VAL A 1 312 ? -1.742 3.648 10.006 1.00 92.56 312 VAL A N 1
ATOM 2479 C CA . VAL A 1 312 ? -2.107 4.106 11.361 1.00 92.56 312 VAL A CA 1
ATOM 2480 C C . VAL A 1 312 ? -2.378 2.952 12.329 1.00 92.56 312 VAL A C 1
ATOM 2482 O O . VAL A 1 312 ? -2.084 3.044 13.521 1.00 92.56 312 VAL A O 1
ATOM 2485 N N . TRP A 1 313 ? -2.869 1.818 11.826 1.00 93.75 313 TRP A N 1
ATOM 2486 C CA . TRP A 1 313 ? -3.126 0.642 12.652 1.00 93.75 313 TRP A CA 1
ATOM 2487 C C . TRP A 1 313 ? -1.855 0.042 13.247 1.00 93.75 313 TRP A C 1
ATOM 2489 O O . TRP A 1 313 ? -1.925 -0.574 14.307 1.00 93.75 313 TRP A O 1
ATOM 2499 N N . PHE A 1 314 ? -0.686 0.291 12.648 1.00 94.50 314 PHE A N 1
ATOM 2500 C CA . PHE A 1 314 ? 0.598 -0.087 13.237 1.00 94.50 314 PHE A CA 1
ATOM 2501 C C . PHE A 1 314 ? 0.829 0.669 14.547 1.00 94.50 314 PHE A C 1
ATOM 2503 O O . PHE A 1 314 ? 1.160 0.057 15.560 1.00 94.50 314 PHE A O 1
ATOM 2510 N N . ALA A 1 315 ? 0.565 1.977 14.561 1.00 94.62 315 ALA A N 1
ATOM 2511 C CA . ALA A 1 315 ? 0.670 2.807 15.756 1.00 94.62 315 ALA A CA 1
ATOM 2512 C C . ALA A 1 315 ? -0.314 2.371 16.854 1.00 94.62 315 ALA A C 1
ATOM 2514 O O . ALA A 1 315 ? 0.098 2.177 18.000 1.00 94.62 315 ALA A O 1
ATOM 2515 N N . TYR A 1 316 ? -1.592 2.153 16.520 1.00 94.31 316 TYR A N 1
ATOM 2516 C CA . TYR A 1 316 ? -2.587 1.693 17.501 1.00 94.31 316 TYR A CA 1
ATOM 2517 C C . TYR A 1 316 ? -2.264 0.309 18.065 1.00 94.31 316 TYR A C 1
ATOM 2519 O O . TYR A 1 316 ? -2.375 0.089 19.274 1.00 94.31 316 TYR A O 1
ATOM 2527 N N . TRP A 1 317 ? -1.805 -0.611 17.217 1.00 95.62 317 TRP A N 1
ATOM 2528 C CA . TRP A 1 317 ? -1.356 -1.929 17.651 1.00 95.62 317 TRP A CA 1
ATOM 2529 C C . TRP A 1 317 ? -0.152 -1.835 18.596 1.00 95.62 317 TRP A C 1
ATOM 2531 O O . TRP A 1 317 ? -0.165 -2.438 19.671 1.00 95.62 317 TRP A O 1
ATOM 2541 N N . GLY A 1 318 ? 0.838 -1.003 18.265 1.00 94.69 318 GLY A N 1
ATOM 2542 C CA . GLY A 1 318 ? 1.984 -0.720 19.129 1.00 94.69 318 GLY A CA 1
ATOM 2543 C C . GLY A 1 318 ? 1.585 -0.161 20.498 1.00 94.69 318 GLY A C 1
ATOM 2544 O O . GLY A 1 318 ? 2.054 -0.649 21.527 1.00 94.69 318 GLY A O 1
ATOM 2545 N N . LEU A 1 319 ? 0.661 0.804 20.534 1.00 93.94 319 LEU A N 1
ATOM 2546 C CA . LEU A 1 319 ? 0.118 1.352 21.783 1.00 93.94 319 LEU A CA 1
ATOM 2547 C C . LEU A 1 319 ? -0.617 0.287 22.611 1.00 93.94 319 LEU A C 1
ATOM 2549 O O . LEU A 1 319 ? -0.454 0.238 23.833 1.00 93.94 319 LEU A O 1
ATOM 2553 N N . CYS A 1 320 ? -1.376 -0.604 21.967 1.00 94.12 320 CYS A N 1
ATOM 2554 C CA . CYS A 1 320 ? -2.030 -1.727 22.641 1.00 94.12 320 CYS A CA 1
ATOM 2555 C C . CYS A 1 320 ? -1.009 -2.691 23.268 1.00 94.12 320 CYS A C 1
ATOM 2557 O O . CYS A 1 320 ? -1.177 -3.094 24.424 1.00 94.12 320 CYS A O 1
ATOM 2559 N N . LEU A 1 321 ? 0.067 -3.025 22.548 1.00 94.00 321 LEU A N 1
ATOM 2560 C CA . LEU A 1 321 ? 1.144 -3.879 23.055 1.00 94.00 321 LEU A CA 1
ATOM 2561 C C . LEU A 1 321 ? 1.871 -3.248 24.242 1.00 94.00 321 LEU A C 1
ATOM 2563 O O . LEU A 1 321 ? 2.073 -3.908 25.264 1.00 94.00 321 LEU A O 1
ATOM 2567 N N . VAL A 1 322 ? 2.223 -1.966 24.140 1.00 93.75 322 VAL A N 1
ATOM 2568 C CA . VAL A 1 322 ? 2.870 -1.231 25.233 1.00 93.75 322 VAL A CA 1
ATOM 2569 C C . VAL A 1 322 ? 1.937 -1.141 26.438 1.00 93.75 322 VAL A C 1
ATOM 2571 O O . VAL A 1 322 ? 2.365 -1.425 27.554 1.00 93.75 322 VAL A O 1
ATOM 2574 N N . SER A 1 323 ? 0.646 -0.861 26.242 1.00 92.94 323 SER A N 1
ATOM 2575 C CA . SER A 1 323 ? -0.348 -0.864 27.325 1.00 92.94 323 SER A CA 1
ATOM 2576 C C . SER A 1 323 ? -0.421 -2.222 28.032 1.00 92.94 323 SER A C 1
ATOM 2578 O O . SER A 1 323 ? -0.423 -2.282 29.265 1.00 92.94 323 SER A O 1
ATOM 2580 N N . TYR A 1 324 ? -0.434 -3.322 27.271 1.00 92.81 324 TYR A N 1
ATOM 2581 C CA . TYR A 1 324 ? -0.401 -4.678 27.821 1.00 92.81 324 TYR A CA 1
ATOM 2582 C C . TYR A 1 324 ? 0.883 -4.933 28.627 1.00 92.81 324 TYR A C 1
ATOM 2584 O O . TYR A 1 324 ? 0.815 -5.409 29.765 1.00 92.81 324 TYR A O 1
ATOM 2592 N N . ALA A 1 325 ? 2.043 -4.559 28.086 1.00 93.69 325 ALA A N 1
ATOM 2593 C CA . ALA A 1 325 ? 3.340 -4.733 28.733 1.00 93.69 325 ALA A CA 1
ATOM 2594 C C . ALA A 1 325 ? 3.468 -3.903 30.026 1.00 93.69 325 ALA A C 1
ATOM 2596 O O . ALA A 1 325 ? 3.849 -4.428 31.075 1.00 93.69 325 ALA A O 1
ATOM 2597 N N . LEU A 1 326 ? 3.065 -2.631 30.000 1.00 93.50 326 LEU A N 1
ATOM 2598 C CA . LEU A 1 326 ? 3.082 -1.744 31.167 1.00 93.50 326 LEU A CA 1
ATOM 2599 C C . LEU A 1 326 ? 2.142 -2.225 32.274 1.00 93.50 326 LEU A C 1
ATOM 2601 O O . LEU A 1 326 ? 2.504 -2.147 33.448 1.00 93.50 326 LEU A O 1
ATOM 2605 N N . LYS A 1 327 ? 0.963 -2.756 31.923 1.00 93.69 327 LYS A N 1
ATOM 2606 C CA . LYS A 1 327 ? 0.044 -3.388 32.886 1.00 93.69 327 LYS A CA 1
ATOM 2607 C C . LYS A 1 327 ? 0.666 -4.638 33.502 1.00 93.69 327 LYS A C 1
ATOM 2609 O O . LYS A 1 327 ? 0.629 -4.794 34.721 1.00 93.69 327 LYS A O 1
ATOM 2614 N N . ARG A 1 328 ? 1.293 -5.489 32.684 1.00 95.38 328 ARG A N 1
ATOM 2615 C CA . ARG A 1 328 ? 1.987 -6.702 33.144 1.00 95.38 328 ARG A CA 1
ATOM 2616 C C . ARG A 1 328 ? 3.121 -6.386 34.123 1.00 95.38 328 ARG A C 1
ATOM 2618 O O . ARG A 1 328 ? 3.294 -7.114 35.096 1.00 95.38 328 ARG A O 1
ATOM 2625 N N . TRP A 1 329 ? 3.854 -5.296 33.901 1.00 95.75 329 TRP A N 1
ATOM 2626 C CA . TRP A 1 329 ? 4.955 -4.861 34.769 1.00 95.75 329 TRP A CA 1
ATOM 2627 C C . TRP A 1 329 ? 4.574 -3.800 35.810 1.00 95.75 329 TRP A C 1
ATOM 2629 O O . TRP A 1 329 ? 5.450 -3.326 36.529 1.00 95.75 329 TRP A O 1
ATOM 2639 N N . LYS A 1 330 ? 3.292 -3.426 35.919 1.00 93.62 330 LYS A N 1
ATOM 2640 C CA . LYS A 1 330 ? 2.783 -2.386 36.837 1.00 93.62 330 LYS A CA 1
ATOM 2641 C C . LYS A 1 330 ? 3.476 -1.015 36.692 1.00 93.62 330 LYS A C 1
ATOM 2643 O O . LYS A 1 330 ? 3.550 -0.247 37.648 1.00 93.62 330 LYS A O 1
ATOM 2648 N N . LYS A 1 331 ? 3.952 -0.673 35.490 1.00 93.31 331 LYS A N 1
ATOM 2649 C CA . LYS A 1 331 ? 4.647 0.595 35.174 1.00 93.31 331 LYS A CA 1
ATOM 2650 C C . LYS A 1 331 ? 3.767 1.608 34.438 1.00 93.31 331 LYS A C 1
ATOM 2652 O O . LYS A 1 331 ? 4.254 2.412 33.659 1.00 93.31 331 LYS A O 1
ATOM 2657 N N . GLN A 1 332 ? 2.459 1.583 34.677 1.00 91.19 332 GLN A N 1
ATOM 2658 C CA . GLN A 1 332 ? 1.507 2.459 33.979 1.00 91.19 332 GLN A CA 1
ATOM 2659 C C . GLN A 1 332 ? 1.778 3.955 34.210 1.00 91.19 332 GLN A C 1
ATOM 2661 O O . GLN A 1 332 ? 1.452 4.761 33.353 1.00 91.19 332 GLN A O 1
ATOM 2666 N N . HIS A 1 333 ? 2.401 4.311 35.337 1.00 89.50 333 HIS A N 1
ATOM 2667 C CA . HIS A 1 333 ? 2.789 5.685 35.666 1.00 89.50 333 HIS A CA 1
ATOM 2668 C C . HIS A 1 333 ? 3.898 6.242 34.763 1.00 89.50 333 HIS A C 1
ATOM 2670 O O . HIS A 1 333 ? 4.008 7.451 34.640 1.00 89.50 333 HIS A O 1
ATOM 2676 N N . ALA A 1 334 ? 4.697 5.379 34.127 1.00 90.69 334 ALA A N 1
ATOM 2677 C CA . ALA A 1 334 ? 5.804 5.783 33.260 1.00 90.69 334 ALA A CA 1
ATOM 2678 C C . ALA A 1 334 ? 5.359 6.114 31.822 1.00 90.69 334 ALA A C 1
ATOM 2680 O O . ALA A 1 334 ? 6.198 6.256 30.936 1.00 90.69 334 ALA A O 1
ATOM 2681 N N . PHE A 1 335 ? 4.050 6.157 31.554 1.00 93.06 335 PHE A N 1
ATOM 2682 C CA . PHE A 1 335 ? 3.514 6.400 30.221 1.00 93.06 335 PHE A CA 1
ATOM 2683 C C . PHE A 1 335 ? 2.336 7.363 30.287 1.00 93.06 335 PHE A C 1
ATOM 2685 O O . PHE A 1 335 ? 1.336 7.096 30.959 1.00 93.06 335 PHE A O 1
ATOM 2692 N N . LYS A 1 336 ? 2.438 8.470 29.554 1.00 92.31 336 LYS A N 1
ATOM 2693 C CA . LYS A 1 336 ? 1.354 9.436 29.416 1.00 92.31 336 LYS A CA 1
ATOM 2694 C C . LYS A 1 336 ? 0.399 9.011 28.306 1.00 92.31 336 LYS A C 1
ATOM 2696 O O . LYS A 1 336 ? 0.824 8.558 27.246 1.00 92.31 336 LYS A O 1
ATOM 2701 N N . GLU A 1 337 ? -0.898 9.170 28.552 1.00 87.62 337 GLU A N 1
ATOM 2702 C CA . GLU A 1 337 ? -1.931 8.889 27.557 1.00 87.62 337 GLU A CA 1
ATOM 2703 C C . GLU A 1 337 ? -1.734 9.756 26.306 1.00 87.62 337 GLU A C 1
ATOM 2705 O O . GLU A 1 337 ? -1.498 10.963 26.395 1.00 87.62 337 GLU A O 1
ATOM 2710 N N . VAL A 1 338 ? -1.812 9.115 25.139 1.00 88.62 338 VAL A N 1
ATOM 2711 C CA . VAL A 1 338 ? -1.636 9.757 23.836 1.00 88.62 338 VAL A CA 1
ATOM 2712 C C . VAL A 1 338 ? -2.994 9.826 23.154 1.00 88.62 338 VAL A C 1
ATOM 2714 O O . VAL A 1 338 ? -3.674 8.808 23.036 1.00 88.62 338 VAL A O 1
ATOM 2717 N N . ASP A 1 339 ? -3.381 11.016 22.694 1.00 88.62 339 ASP A N 1
ATOM 2718 C CA . ASP A 1 339 ? -4.652 11.204 21.996 1.00 88.62 339 ASP A CA 1
ATOM 2719 C C . ASP A 1 339 ? -4.657 10.415 20.668 1.00 88.62 339 ASP A C 1
ATOM 2721 O O . ASP A 1 339 ? -3.809 10.659 19.800 1.00 88.62 339 ASP A O 1
ATOM 2725 N N . PRO A 1 340 ? -5.602 9.479 20.467 1.00 86.56 340 PRO A N 1
ATOM 2726 C CA . PRO A 1 340 ? -5.632 8.632 19.280 1.00 86.56 340 PRO A CA 1
ATOM 2727 C C . PRO A 1 340 ? -5.884 9.407 17.979 1.00 86.56 340 PRO A C 1
ATOM 2729 O O . PRO A 1 340 ? -5.456 8.957 16.916 1.00 86.56 340 PRO A O 1
ATOM 2732 N N . THR A 1 341 ? -6.543 10.563 18.041 1.00 87.88 341 THR A N 1
ATOM 2733 C CA . THR A 1 341 ? -6.788 11.449 16.894 1.00 87.88 341 THR A CA 1
ATOM 2734 C C . THR A 1 341 ? -5.494 12.121 16.459 1.00 87.88 341 THR A C 1
ATOM 2736 O O . THR A 1 341 ? -5.186 12.167 15.269 1.00 87.88 341 THR A O 1
ATOM 2739 N N . VAL A 1 342 ? -4.695 12.591 17.422 1.00 89.12 342 VAL A N 1
ATOM 2740 C CA . VAL A 1 342 ? -3.371 13.169 17.145 1.00 89.12 342 VAL A CA 1
ATOM 2741 C C . VAL A 1 342 ? -2.463 12.117 16.515 1.00 89.12 342 VAL A C 1
ATOM 2743 O O . VAL A 1 342 ? -1.809 12.402 15.514 1.00 89.12 342 VAL A O 1
ATOM 2746 N N . VAL A 1 343 ? -2.478 10.882 17.029 1.00 91.25 343 VAL A N 1
ATOM 2747 C CA . VAL A 1 343 ? -1.737 9.760 16.427 1.00 91.25 343 VAL A CA 1
ATOM 2748 C C . VAL A 1 343 ? -2.167 9.526 14.979 1.00 91.25 343 VAL A C 1
ATOM 2750 O O . VAL A 1 343 ? -1.302 9.400 14.113 1.00 91.25 343 VAL A O 1
ATOM 2753 N N . ALA A 1 344 ? -3.474 9.523 14.695 1.00 90.06 344 ALA A N 1
ATOM 2754 C CA . ALA A 1 344 ? -3.976 9.364 13.331 1.00 90.06 344 ALA A CA 1
ATOM 2755 C C . ALA A 1 344 ? -3.438 10.439 12.389 1.00 90.06 344 ALA A C 1
ATOM 2757 O O . ALA A 1 344 ? -2.914 10.110 11.326 1.00 90.06 344 ALA A O 1
ATOM 2758 N N . ILE A 1 345 ? -3.529 11.709 12.787 1.00 90.06 345 ILE A N 1
ATOM 2759 C CA . ILE A 1 345 ? -3.070 12.846 11.980 1.00 90.06 345 ILE A CA 1
ATOM 2760 C C . ILE A 1 345 ? -1.565 12.735 11.719 1.00 90.06 345 ILE A C 1
ATOM 2762 O O . ILE A 1 345 ? -1.125 12.814 10.573 1.00 90.06 345 ILE A O 1
ATOM 2766 N N . VAL A 1 346 ? -0.776 12.496 12.769 1.00 90.38 346 VAL A N 1
ATOM 2767 C CA . VAL A 1 346 ? 0.688 12.421 12.683 1.00 90.38 346 VAL A CA 1
ATOM 2768 C C . VAL A 1 346 ? 1.133 11.276 11.775 1.00 90.38 346 VAL A C 1
ATOM 2770 O O . VAL A 1 346 ? 1.975 11.487 10.905 1.00 90.38 346 VAL A O 1
ATOM 2773 N N . VAL A 1 347 ? 0.566 10.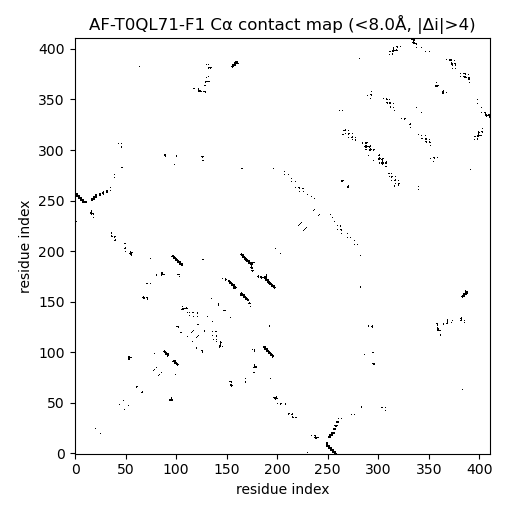076 11.926 1.00 89.81 347 VAL A N 1
ATOM 2774 C CA . VAL A 1 347 ? 0.939 8.923 11.087 1.00 89.81 347 VAL A CA 1
ATOM 2775 C C . VAL A 1 347 ? 0.472 9.109 9.642 1.00 89.81 347 VAL A C 1
ATOM 2777 O O . VAL A 1 347 ? 1.228 8.814 8.720 1.00 89.81 347 VAL A O 1
ATOM 2780 N N . THR A 1 348 ? -0.726 9.662 9.434 1.00 88.12 348 THR A N 1
ATOM 2781 C CA . THR A 1 348 ? -1.270 9.920 8.089 1.00 88.12 348 THR A CA 1
ATOM 2782 C C . THR A 1 348 ? -0.434 10.934 7.311 1.00 88.12 348 THR A C 1
ATOM 2784 O O . THR A 1 348 ? -0.372 10.845 6.092 1.00 88.12 348 THR A O 1
ATOM 2787 N N . ILE A 1 349 ? 0.234 11.877 7.984 1.00 88.00 349 ILE A N 1
ATOM 2788 C CA . ILE A 1 349 ? 1.147 12.834 7.339 1.00 88.00 349 ILE A CA 1
ATOM 2789 C C . ILE A 1 349 ? 2.543 12.221 7.161 1.00 88.00 349 ILE A C 1
ATOM 2791 O O . ILE A 1 349 ? 3.115 12.276 6.071 1.00 88.00 349 ILE A O 1
ATOM 2795 N N . ASN A 1 350 ? 3.094 11.613 8.215 1.00 87.19 350 ASN A N 1
ATOM 2796 C CA . ASN A 1 350 ? 4.468 11.107 8.204 1.00 87.19 350 ASN A CA 1
ATOM 2797 C C . ASN A 1 350 ? 4.664 9.893 7.292 1.00 87.19 350 ASN A C 1
ATOM 2799 O O . ASN A 1 350 ? 5.739 9.761 6.715 1.00 87.19 350 ASN A O 1
ATOM 2803 N N . GLY A 1 351 ? 3.661 9.023 7.143 1.00 85.88 351 GLY A N 1
ATOM 2804 C CA . GLY A 1 351 ? 3.733 7.863 6.249 1.00 85.88 351 GLY A CA 1
ATOM 2805 C C . GLY A 1 351 ? 4.003 8.277 4.796 1.00 85.88 351 GLY A C 1
ATOM 2806 O O . GLY A 1 351 ? 5.078 7.969 4.279 1.00 85.88 351 GLY A O 1
ATOM 2807 N N . PRO A 1 352 ? 3.095 9.039 4.156 1.00 85.06 352 PRO A N 1
ATOM 2808 C CA . PRO A 1 352 ? 3.299 9.598 2.821 1.00 85.06 352 PRO A CA 1
ATOM 2809 C C . PRO A 1 352 ? 4.575 10.432 2.699 1.00 85.06 352 PRO A C 1
ATOM 2811 O O . PRO A 1 352 ? 5.315 10.269 1.734 1.00 85.06 352 PRO A O 1
ATOM 2814 N N . ALA A 1 353 ? 4.890 11.282 3.684 1.00 88.12 353 ALA A N 1
ATOM 2815 C CA . ALA A 1 353 ? 6.116 12.081 3.649 1.00 88.12 353 ALA A CA 1
ATOM 2816 C C . ALA A 1 353 ? 7.376 11.198 3.613 1.00 88.12 353 ALA A C 1
ATOM 2818 O O . ALA A 1 353 ? 8.272 11.426 2.800 1.00 88.12 353 ALA A O 1
ATOM 2819 N N . PHE A 1 354 ? 7.432 10.152 4.445 1.00 88.25 354 PHE A N 1
ATOM 2820 C CA . PHE A 1 354 ? 8.532 9.191 4.446 1.00 88.25 354 PHE A CA 1
ATOM 2821 C C . PHE A 1 354 ? 8.638 8.459 3.111 1.00 88.25 354 PHE A C 1
ATOM 2823 O O . PHE A 1 354 ? 9.715 8.418 2.519 1.00 88.25 354 PHE A O 1
ATOM 2830 N N . THR A 1 355 ? 7.521 7.948 2.595 1.00 88.50 355 THR A N 1
ATOM 2831 C CA . THR A 1 355 ? 7.478 7.294 1.285 1.00 88.50 355 THR A CA 1
ATOM 2832 C C . THR A 1 355 ? 7.962 8.234 0.180 1.00 88.50 355 THR A C 1
ATOM 2834 O O . THR A 1 355 ? 8.789 7.832 -0.634 1.00 88.50 355 THR A O 1
ATOM 2837 N N . PHE A 1 356 ? 7.561 9.505 0.182 1.00 88.19 356 PHE A N 1
ATOM 2838 C CA . PHE A 1 356 ? 7.990 10.486 -0.817 1.00 88.19 356 PHE A CA 1
ATOM 2839 C C . PHE A 1 356 ? 9.511 10.687 -0.795 1.00 88.19 356 PHE A C 1
ATOM 2841 O O . PHE A 1 356 ? 10.162 10.646 -1.843 1.00 88.19 356 PHE A O 1
ATOM 2848 N N . MET A 1 357 ? 10.092 10.812 0.405 1.00 91.00 357 MET A N 1
ATOM 2849 C CA . MET A 1 357 ? 11.539 10.959 0.587 1.00 91.00 357 MET A CA 1
ATOM 2850 C C . MET A 1 357 ? 12.331 9.769 0.033 1.00 91.00 357 MET A C 1
ATOM 2852 O O . MET A 1 357 ? 13.432 9.977 -0.471 1.00 91.00 357 MET A O 1
ATOM 2856 N N . THR A 1 358 ? 11.787 8.544 0.053 1.00 90.75 358 THR A N 1
ATOM 2857 C CA . THR A 1 358 ? 12.485 7.370 -0.516 1.00 90.75 358 THR A CA 1
ATOM 2858 C C . THR A 1 358 ? 12.670 7.433 -2.035 1.00 90.75 358 THR A C 1
ATOM 2860 O O . THR A 1 358 ? 13.538 6.738 -2.550 1.00 90.75 358 THR A O 1
ATOM 2863 N N . GLY A 1 359 ? 11.898 8.263 -2.745 1.00 87.62 359 GLY A N 1
ATOM 2864 C CA . GLY A 1 359 ? 12.058 8.497 -4.186 1.00 87.62 359 GLY A CA 1
ATOM 2865 C C . GLY A 1 359 ? 12.832 9.776 -4.524 1.00 87.62 359 GLY A C 1
ATOM 2866 O O . GLY A 1 359 ? 13.407 9.874 -5.602 1.00 87.62 359 GLY A O 1
ATOM 2867 N N . HIS A 1 360 ? 12.884 10.743 -3.601 1.00 89.75 360 HIS A N 1
ATOM 2868 C CA . HIS A 1 360 ? 13.338 12.114 -3.888 1.00 89.75 360 HIS A CA 1
ATOM 2869 C C . HIS A 1 360 ? 14.530 12.589 -3.052 1.00 89.75 360 HIS A C 1
ATOM 2871 O O . HIS A 1 360 ? 15.041 13.682 -3.281 1.00 89.75 360 HIS A O 1
ATOM 2877 N N . VAL A 1 361 ? 14.999 11.802 -2.079 1.00 93.38 361 VAL A N 1
ATOM 2878 C CA . VAL A 1 361 ? 16.172 12.143 -1.265 1.00 93.38 361 VAL A CA 1
ATOM 2879 C C . VAL A 1 361 ? 17.179 11.000 -1.302 1.00 93.38 361 VAL A C 1
ATOM 2881 O O . VAL A 1 361 ? 16.888 9.890 -0.860 1.00 93.38 361 VAL A O 1
ATOM 2884 N N . VAL A 1 362 ? 18.397 11.289 -1.772 1.00 92.56 362 VAL A N 1
ATOM 2885 C CA . VAL A 1 362 ? 19.445 10.287 -2.051 1.00 92.56 362 VAL A CA 1
ATOM 2886 C C . VAL A 1 362 ? 19.706 9.351 -0.869 1.00 92.56 362 VAL A C 1
ATOM 2888 O O . VAL A 1 362 ? 19.712 8.136 -1.041 1.00 92.56 362 VAL A O 1
ATOM 2891 N N . ILE A 1 363 ? 19.894 9.895 0.337 1.00 93.69 363 ILE A N 1
ATOM 2892 C CA . ILE A 1 363 ? 20.222 9.091 1.527 1.00 93.69 363 ILE A CA 1
ATOM 2893 C C . ILE A 1 363 ? 19.085 8.113 1.854 1.00 93.69 363 ILE A C 1
ATOM 2895 O O . ILE A 1 363 ? 19.343 6.936 2.105 1.00 93.69 363 ILE A O 1
ATOM 2899 N N . PHE A 1 364 ? 17.832 8.576 1.803 1.00 92.62 364 PHE A N 1
ATOM 2900 C CA . PHE A 1 364 ? 16.668 7.732 2.068 1.00 92.62 364 PHE A CA 1
ATOM 2901 C C . PHE A 1 364 ? 16.466 6.690 0.968 1.00 92.62 364 PHE A 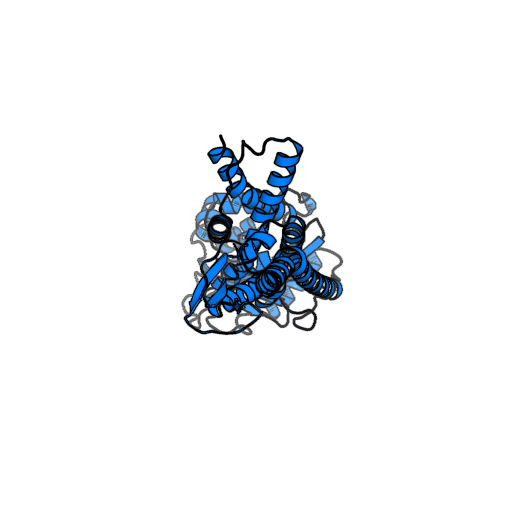C 1
ATOM 2903 O O . PHE A 1 364 ? 16.243 5.527 1.290 1.00 92.62 364 PHE A O 1
ATOM 2910 N N . ALA A 1 365 ? 16.616 7.070 -0.303 1.00 92.62 365 ALA A N 1
ATOM 2911 C CA . ALA A 1 365 ? 16.529 6.152 -1.435 1.00 92.62 365 ALA A CA 1
ATOM 2912 C C . ALA A 1 365 ? 17.565 5.023 -1.329 1.00 92.62 365 ALA A C 1
ATOM 2914 O O . ALA A 1 365 ? 17.211 3.846 -1.370 1.00 92.62 365 ALA A O 1
ATOM 2915 N N . ARG A 1 366 ? 18.842 5.358 -1.100 1.00 92.94 366 ARG A N 1
ATOM 2916 C CA . ARG A 1 366 ? 19.925 4.369 -0.965 1.00 92.94 366 ARG A CA 1
ATOM 2917 C C . ARG A 1 366 ? 19.737 3.468 0.252 1.00 92.94 366 ARG A C 1
ATOM 2919 O O . ARG A 1 366 ? 19.954 2.264 0.150 1.00 92.94 366 ARG A O 1
ATOM 2926 N N . PHE A 1 367 ? 19.307 4.025 1.384 1.00 92.75 367 PHE A N 1
ATOM 2927 C CA . PHE A 1 367 ? 19.001 3.233 2.575 1.00 92.75 367 PHE A CA 1
ATOM 2928 C C . PHE A 1 367 ? 17.849 2.250 2.317 1.00 92.75 367 PHE A C 1
ATOM 2930 O O . PHE A 1 367 ? 17.935 1.083 2.693 1.00 92.75 367 PHE A O 1
ATOM 2937 N N . TYR A 1 368 ? 16.805 2.695 1.618 1.00 91.25 368 TYR A N 1
ATOM 2938 C CA . TYR A 1 368 ? 15.652 1.869 1.266 1.00 91.25 368 TYR A CA 1
ATOM 2939 C C . TYR A 1 368 ? 16.019 0.736 0.297 1.00 91.25 368 TYR A C 1
ATOM 2941 O O . TYR A 1 368 ? 15.725 -0.428 0.570 1.00 91.25 368 TYR A O 1
ATOM 2949 N N . GLN A 1 369 ? 16.768 1.047 -0.765 1.00 92.88 369 GLN A N 1
ATOM 2950 C CA . GLN A 1 369 ? 17.303 0.055 -1.704 1.00 92.88 369 GLN A CA 1
ATOM 2951 C C . GLN A 1 369 ? 18.238 -0.948 -1.014 1.00 92.88 369 GLN A C 1
ATOM 2953 O O . GLN A 1 369 ? 18.203 -2.141 -1.315 1.00 92.88 369 GLN A O 1
ATOM 2958 N N . TRP A 1 370 ? 19.055 -0.501 -0.056 1.00 92.62 370 TRP A N 1
ATOM 2959 C CA . TRP A 1 370 ? 19.903 -1.402 0.722 1.00 92.62 370 TRP A CA 1
ATOM 2960 C C . TRP A 1 370 ? 19.074 -2.392 1.549 1.00 92.62 370 TRP A C 1
ATOM 2962 O O . TRP A 1 370 ? 19.343 -3.592 1.494 1.00 92.62 370 TRP A O 1
ATOM 2972 N N . MET A 1 371 ? 18.035 -1.924 2.250 1.00 91.75 371 MET A N 1
ATOM 2973 C CA . MET A 1 371 ? 17.146 -2.798 3.030 1.00 91.75 371 MET A CA 1
ATOM 2974 C C . MET A 1 371 ? 16.452 -3.853 2.158 1.00 91.75 371 MET A C 1
ATOM 2976 O O . MET A 1 371 ? 16.269 -4.986 2.595 1.00 91.75 371 MET A O 1
ATOM 2980 N N . PHE A 1 372 ? 16.106 -3.499 0.921 1.00 90.12 372 PHE A N 1
ATOM 2981 C CA . PHE A 1 372 ? 15.519 -4.419 -0.051 1.00 90.12 372 PHE A CA 1
ATOM 2982 C C . PHE A 1 372 ? 16.464 -5.536 -0.509 1.00 90.12 372 PHE A C 1
ATOM 2984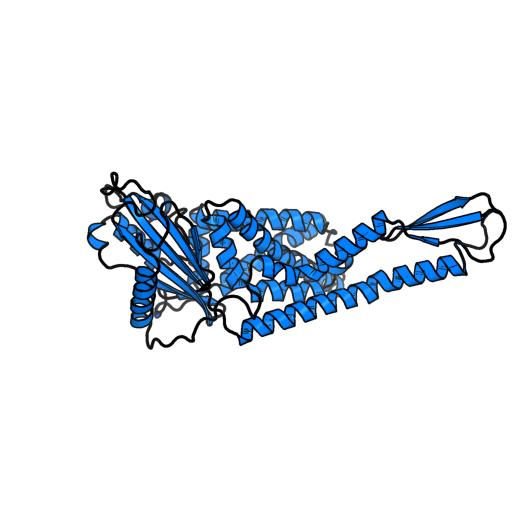 O O . PHE A 1 372 ? 16.004 -6.618 -0.864 1.00 90.12 372 PHE A O 1
ATOM 2991 N N . ASN A 1 373 ? 17.775 -5.289 -0.514 1.00 90.50 373 ASN A N 1
ATOM 2992 C CA . ASN A 1 373 ? 18.766 -6.211 -1.074 1.00 90.50 373 ASN A CA 1
ATOM 2993 C C . ASN A 1 373 ? 19.592 -6.950 -0.006 1.00 90.50 373 ASN A C 1
ATOM 2995 O O . ASN A 1 373 ? 20.219 -7.963 -0.314 1.00 90.50 373 ASN A O 1
ATOM 2999 N N . CYS A 1 374 ? 19.621 -6.481 1.247 1.00 91.44 374 CYS A N 1
ATOM 3000 C CA . CYS A 1 374 ? 20.564 -6.992 2.249 1.00 91.44 374 CYS A CA 1
ATOM 3001 C C . CYS A 1 374 ? 20.291 -8.435 2.705 1.00 91.44 374 CYS A C 1
ATOM 3003 O O . CYS A 1 374 ? 21.222 -9.111 3.139 1.00 91.44 374 CYS A O 1
ATOM 3005 N N . LEU A 1 375 ? 19.045 -8.914 2.611 1.00 90.62 375 LEU A N 1
ATOM 3006 C CA . LEU A 1 375 ? 18.678 -10.302 2.933 1.00 90.62 375 LEU A CA 1
ATOM 3007 C C . LEU A 1 375 ? 18.767 -11.247 1.727 1.00 90.62 375 LEU A C 1
ATOM 3009 O O . LEU A 1 375 ? 18.601 -12.456 1.883 1.00 90.62 375 LEU A O 1
ATOM 3013 N N . ILE A 1 376 ? 19.032 -10.715 0.533 1.00 90.50 376 ILE A N 1
ATOM 3014 C CA . ILE A 1 376 ? 19.056 -11.497 -0.702 1.00 90.50 376 ILE A CA 1
ATOM 3015 C C . ILE A 1 376 ? 20.442 -12.119 -0.881 1.00 90.50 376 ILE A C 1
ATOM 3017 O O . ILE A 1 376 ? 21.452 -11.403 -0.820 1.00 90.50 376 ILE A O 1
ATOM 3021 N N . PRO A 1 377 ? 20.530 -13.438 -1.140 1.00 90.06 377 PRO A N 1
ATOM 3022 C CA . PRO A 1 377 ? 21.796 -14.076 -1.465 1.00 90.06 377 PRO A CA 1
ATOM 3023 C C . PRO A 1 377 ? 22.451 -13.418 -2.681 1.00 90.06 377 PRO A C 1
ATOM 3025 O O . PRO A 1 377 ? 21.783 -13.099 -3.661 1.00 90.06 377 PRO A O 1
ATOM 3028 N N . ARG A 1 378 ? 23.784 -13.286 -2.667 1.00 86.88 378 ARG A N 1
ATOM 3029 C CA . ARG A 1 378 ? 24.545 -12.616 -3.742 1.00 86.88 378 ARG A CA 1
ATOM 3030 C C . ARG A 1 378 ? 24.251 -13.150 -5.150 1.00 86.88 378 ARG A C 1
ATOM 3032 O O . ARG A 1 378 ? 24.340 -12.390 -6.101 1.00 86.88 378 ARG A O 1
ATOM 3039 N N . ALA A 1 379 ? 23.883 -14.427 -5.280 1.00 87.06 379 ALA A N 1
ATOM 3040 C CA . ALA A 1 379 ? 23.538 -15.048 -6.561 1.00 87.06 379 ALA A CA 1
ATOM 3041 C C . ALA A 1 379 ? 22.250 -14.492 -7.203 1.00 87.06 379 ALA A C 1
ATOM 3043 O O . ALA A 1 379 ? 22.115 -14.551 -8.422 1.00 87.06 379 ALA A O 1
ATOM 3044 N N . PHE A 1 380 ? 21.330 -13.950 -6.399 1.00 87.38 380 PHE A N 1
ATOM 3045 C CA . PHE A 1 380 ? 20.029 -13.430 -6.842 1.00 87.38 380 PHE A CA 1
ATOM 3046 C C . PHE A 1 380 ? 19.940 -11.898 -6.766 1.00 87.38 380 PHE A C 1
ATOM 3048 O O . PHE A 1 380 ? 18.916 -11.311 -7.116 1.00 87.38 380 PHE A O 1
ATOM 3055 N N . GLN A 1 381 ? 21.011 -11.223 -6.333 1.00 85.38 381 GLN A N 1
ATOM 3056 C CA . GLN A 1 381 ? 21.058 -9.762 -6.311 1.00 85.38 381 GLN A CA 1
ATOM 3057 C C . GLN A 1 381 ? 20.911 -9.210 -7.733 1.00 85.38 381 GLN A C 1
ATOM 3059 O O . GLN A 1 381 ? 21.648 -9.590 -8.642 1.00 85.38 381 GLN A O 1
ATOM 3064 N N . GLY A 1 382 ? 19.935 -8.322 -7.923 1.00 84.75 382 GLY A N 1
ATOM 3065 C CA . GLY A 1 382 ? 19.573 -7.779 -9.235 1.00 84.75 382 GLY A CA 1
ATOM 3066 C C . GLY A 1 382 ? 18.485 -8.549 -9.984 1.00 84.75 382 GLY A C 1
ATOM 3067 O O . GLY A 1 382 ? 17.943 -8.018 -10.949 1.00 84.75 382 GLY A O 1
ATOM 3068 N N . GLN A 1 383 ? 18.132 -9.751 -9.523 1.00 90.31 383 GLN A N 1
ATOM 3069 C CA . GLN A 1 383 ? 17.022 -10.555 -10.054 1.00 90.31 383 GLN A CA 1
ATOM 3070 C C . GLN A 1 383 ? 15.777 -10.456 -9.171 1.00 90.31 383 GLN A C 1
ATOM 3072 O O . GLN A 1 383 ? 14.647 -10.567 -9.651 1.00 90.31 383 GLN A O 1
ATOM 3077 N N . GLU A 1 384 ? 15.994 -10.239 -7.875 1.00 91.31 384 GLU A N 1
ATOM 3078 C CA . GLU A 1 384 ? 14.954 -10.197 -6.859 1.00 91.31 384 GLU A CA 1
ATOM 3079 C C . GLU A 1 384 ? 15.157 -9.013 -5.908 1.00 91.31 384 GLU A C 1
ATOM 3081 O O . GLU A 1 384 ? 16.273 -8.514 -5.739 1.00 91.31 384 GLU A O 1
ATOM 3086 N N . VAL A 1 385 ? 14.066 -8.593 -5.271 1.00 91.19 385 VAL A N 1
ATOM 3087 C CA . VAL A 1 385 ? 14.007 -7.587 -4.203 1.00 91.19 385 VAL A CA 1
ATOM 3088 C C . VAL A 1 385 ? 13.150 -8.138 -3.056 1.00 91.19 385 VAL A C 1
ATOM 3090 O O . VAL A 1 385 ? 12.076 -8.669 -3.314 1.00 91.19 385 VAL A O 1
ATOM 3093 N N . GLU A 1 386 ? 13.586 -8.018 -1.797 1.00 91.69 386 GLU A N 1
ATOM 3094 C CA . GLU A 1 386 ? 12.899 -8.575 -0.622 1.00 91.69 386 GLU A CA 1
ATOM 3095 C C . GLU A 1 386 ? 12.271 -7.470 0.233 1.00 91.69 386 GLU A C 1
ATOM 3097 O O . GLU A 1 386 ? 12.951 -6.699 0.910 1.00 91.69 386 GLU A O 1
ATOM 3102 N N . VAL A 1 387 ? 10.944 -7.414 0.235 1.00 90.50 387 VAL A N 1
ATOM 3103 C CA . VAL A 1 387 ? 10.148 -6.330 0.828 1.00 90.50 387 VAL A CA 1
ATOM 3104 C C . VAL A 1 387 ? 9.776 -6.587 2.288 1.00 90.50 387 VAL A C 1
ATOM 3106 O O . VAL A 1 387 ? 9.376 -5.663 3.006 1.00 90.50 387 VAL A O 1
ATOM 3109 N N . GLY A 1 388 ? 9.971 -7.812 2.778 1.00 90.88 388 GLY A N 1
ATOM 3110 C CA . GLY A 1 388 ? 9.690 -8.191 4.159 1.00 90.88 388 GLY A CA 1
ATOM 3111 C C . GLY A 1 388 ? 10.417 -7.310 5.177 1.00 90.88 388 GLY A C 1
ATOM 3112 O O . GLY A 1 388 ? 9.767 -6.723 6.041 1.00 90.88 388 GLY A O 1
ATOM 3113 N N . LEU A 1 389 ? 11.741 -7.147 5.058 1.00 91.44 389 LEU A N 1
ATOM 3114 C CA . LEU A 1 389 ? 12.524 -6.353 6.020 1.00 91.44 389 LEU A CA 1
ATOM 3115 C C . LEU A 1 389 ? 12.089 -4.887 6.046 1.00 91.44 389 LEU A C 1
ATOM 3117 O O . LEU A 1 389 ? 11.905 -4.305 7.116 1.00 91.44 389 LEU A O 1
ATOM 3121 N N . VAL A 1 390 ? 11.888 -4.309 4.865 1.00 90.75 390 VAL A N 1
ATOM 3122 C CA . VAL A 1 390 ? 11.419 -2.933 4.706 1.00 90.75 390 VAL A CA 1
ATOM 3123 C C . VAL A 1 390 ? 10.063 -2.738 5.382 1.00 90.75 390 VAL A C 1
ATOM 3125 O O . VAL A 1 390 ? 9.874 -1.767 6.113 1.00 90.75 390 VAL A O 1
ATOM 3128 N N . SER A 1 391 ? 9.148 -3.693 5.217 1.00 90.94 391 SER A N 1
ATOM 3129 C CA . SER A 1 391 ? 7.822 -3.660 5.842 1.00 90.94 391 SER A CA 1
ATOM 3130 C C . SER A 1 391 ? 7.894 -3.765 7.370 1.00 90.94 391 SER A C 1
ATOM 3132 O O . SER A 1 391 ? 7.170 -3.053 8.074 1.00 90.94 391 SER A O 1
ATOM 3134 N N . ILE A 1 392 ? 8.800 -4.598 7.905 1.00 92.62 392 ILE A N 1
ATOM 3135 C CA . ILE A 1 392 ? 9.063 -4.701 9.352 1.00 92.62 392 ILE A CA 1
ATOM 3136 C C . ILE A 1 392 ? 9.581 -3.369 9.890 1.00 92.62 392 ILE A C 1
ATOM 3138 O O . ILE A 1 392 ? 9.033 -2.843 10.857 1.00 92.62 392 ILE A O 1
ATOM 3142 N N . ILE A 1 393 ? 10.615 -2.801 9.268 1.00 91.69 393 ILE A N 1
ATOM 3143 C CA . ILE A 1 393 ? 11.231 -1.554 9.736 1.00 91.69 393 ILE A CA 1
ATOM 3144 C C . ILE A 1 393 ? 10.228 -0.405 9.653 1.00 91.69 393 ILE A C 1
ATOM 3146 O O . ILE A 1 393 ? 10.083 0.346 10.614 1.00 91.69 393 ILE A O 1
ATOM 3150 N N . PHE A 1 394 ? 9.471 -0.305 8.561 1.00 90.31 394 PHE A N 1
ATOM 3151 C CA . PHE A 1 394 ? 8.430 0.708 8.409 1.00 90.31 394 PHE A CA 1
ATOM 3152 C C . PHE A 1 394 ? 7.327 0.581 9.478 1.00 90.31 394 PHE A C 1
ATOM 3154 O O . PHE A 1 394 ? 6.898 1.579 10.065 1.00 90.31 394 PHE A O 1
ATOM 3161 N N . THR A 1 395 ? 6.932 -0.652 9.814 1.00 93.19 395 THR A N 1
ATOM 3162 C CA . THR A 1 395 ? 6.024 -0.937 10.936 1.00 93.19 395 THR A CA 1
ATOM 3163 C C . THR A 1 395 ? 6.616 -0.453 12.263 1.00 93.19 395 THR A C 1
ATOM 3165 O O . THR A 1 395 ? 5.947 0.255 13.016 1.00 93.19 395 THR A O 1
ATOM 3168 N N . VAL A 1 396 ? 7.876 -0.797 12.550 1.00 93.62 396 VAL A N 1
ATOM 3169 C CA . VAL A 1 396 ? 8.566 -0.414 13.794 1.00 93.62 396 VAL A CA 1
ATOM 3170 C C . VAL A 1 396 ? 8.705 1.102 13.908 1.00 93.62 396 VAL A C 1
ATOM 3172 O O . VAL A 1 396 ? 8.430 1.652 14.972 1.00 93.62 396 VAL A O 1
ATOM 3175 N N . LEU A 1 397 ? 9.062 1.794 12.823 1.00 91.31 397 LEU A N 1
ATOM 3176 C CA . LEU A 1 397 ? 9.148 3.257 12.785 1.00 91.31 397 LEU A CA 1
ATOM 3177 C C . LEU A 1 397 ? 7.794 3.907 13.098 1.00 91.31 397 LEU A C 1
ATOM 3179 O O . LEU A 1 397 ? 7.727 4.852 13.886 1.00 91.31 397 LEU A O 1
ATOM 3183 N N . THR A 1 398 ? 6.712 3.358 12.542 1.00 92.31 398 THR A N 1
ATOM 3184 C CA . THR A 1 398 ? 5.348 3.848 12.783 1.00 92.31 398 THR A CA 1
ATOM 3185 C C . THR A 1 398 ? 4.902 3.611 14.230 1.00 92.31 398 THR A C 1
ATOM 3187 O O . THR A 1 398 ? 4.269 4.477 14.830 1.00 92.31 398 THR A O 1
ATOM 3190 N N . ILE A 1 399 ? 5.271 2.471 14.826 1.00 94.06 399 ILE A N 1
ATOM 3191 C CA . ILE A 1 399 ? 5.030 2.168 16.248 1.00 94.06 399 ILE A CA 1
ATOM 3192 C C . ILE A 1 399 ? 5.839 3.097 17.158 1.00 94.06 399 ILE A C 1
ATOM 3194 O O . ILE A 1 399 ? 5.341 3.545 18.192 1.00 94.06 399 ILE A O 1
ATOM 3198 N N . HIS A 1 400 ? 7.088 3.381 16.793 1.00 91.94 400 HIS A N 1
ATOM 3199 C CA . HIS A 1 400 ? 8.016 4.108 17.647 1.00 91.94 400 HIS A CA 1
ATOM 3200 C C . HIS A 1 400 ? 7.549 5.539 17.934 1.00 91.94 400 HIS A C 1
ATOM 3202 O O . HIS A 1 400 ? 7.671 5.985 19.070 1.00 91.94 400 HIS A O 1
ATOM 3208 N N . MET A 1 401 ? 6.979 6.252 16.956 1.00 89.19 401 MET A N 1
ATOM 3209 C CA . MET A 1 401 ? 6.566 7.654 17.134 1.00 89.19 401 MET A CA 1
ATOM 3210 C C . MET A 1 401 ? 5.614 7.890 18.328 1.00 89.19 401 MET A C 1
ATOM 3212 O O . MET A 1 401 ? 5.974 8.657 19.225 1.00 89.19 401 MET A O 1
ATOM 3216 N N . PRO A 1 402 ? 4.426 7.255 18.402 1.00 91.75 402 PRO A N 1
ATOM 3217 C CA . PRO A 1 402 ? 3.506 7.469 19.518 1.00 91.75 402 PRO A CA 1
ATOM 3218 C C . PRO A 1 402 ? 4.021 6.871 20.834 1.00 91.75 402 PRO A C 1
ATOM 3220 O O . PRO A 1 402 ? 3.759 7.424 21.902 1.00 91.75 402 PRO A O 1
ATOM 3223 N N . VAL A 1 403 ? 4.771 5.764 20.779 1.00 92.19 403 VAL A N 1
ATOM 3224 C CA . VAL A 1 403 ? 5.325 5.114 21.976 1.00 92.19 403 VAL A CA 1
ATOM 3225 C C . VAL A 1 403 ? 6.410 5.977 22.615 1.00 92.19 403 VAL A C 1
ATOM 3227 O O . VAL A 1 403 ? 6.380 6.190 23.825 1.00 92.19 403 VAL A O 1
ATOM 3230 N N . ALA A 1 404 ? 7.334 6.512 21.817 1.00 92.19 404 ALA A N 1
ATOM 3231 C CA . ALA A 1 404 ? 8.381 7.405 22.297 1.00 92.19 404 ALA A CA 1
ATOM 3232 C C . ALA A 1 404 ? 7.783 8.678 22.902 1.00 92.19 404 ALA A C 1
ATOM 3234 O O . ALA A 1 404 ? 8.188 9.073 23.991 1.00 92.19 404 ALA A O 1
ATOM 3235 N N . TYR A 1 405 ? 6.773 9.271 22.255 1.00 92.12 405 TYR A N 1
ATOM 3236 C CA . TYR A 1 405 ? 6.059 10.421 22.811 1.00 92.12 405 TYR A CA 1
ATOM 3237 C C . TYR A 1 405 ? 5.439 10.109 24.181 1.00 92.12 405 TYR A C 1
ATOM 3239 O O . TYR A 1 405 ? 5.662 10.851 25.136 1.00 92.12 405 TYR A O 1
ATOM 3247 N N . GLY A 1 406 ? 4.704 8.998 24.303 1.00 90.69 406 GLY A N 1
ATOM 3248 C CA . GLY A 1 406 ? 4.058 8.622 25.563 1.00 90.69 406 GLY A CA 1
ATOM 3249 C C . GLY A 1 406 ? 5.047 8.305 26.691 1.00 90.69 406 GLY A C 1
ATOM 3250 O O . GLY A 1 406 ? 4.769 8.628 27.845 1.00 90.69 406 GLY A O 1
ATOM 3251 N N . LEU A 1 407 ? 6.213 7.731 26.369 1.00 91.56 407 LEU A N 1
ATOM 3252 C CA . LEU A 1 407 ? 7.289 7.481 27.335 1.00 91.56 407 LEU A CA 1
ATOM 3253 C C . LEU A 1 407 ? 7.984 8.776 27.768 1.00 91.56 407 LEU A C 1
ATOM 3255 O O . LEU A 1 407 ? 8.103 9.021 28.961 1.00 91.56 407 LEU A O 1
ATOM 3259 N N . VAL A 1 408 ? 8.399 9.626 26.821 1.00 92.12 408 VAL A N 1
ATOM 3260 C CA . VAL A 1 408 ? 9.090 10.895 27.122 1.00 92.12 408 VAL A CA 1
ATOM 3261 C C . VAL A 1 408 ? 8.192 11.836 27.916 1.00 92.12 408 VAL A C 1
ATOM 3263 O O . VAL A 1 408 ? 8.660 12.488 28.837 1.00 92.12 408 VAL A O 1
ATOM 3266 N N . ALA A 1 409 ? 6.901 11.895 27.592 1.00 88.81 409 ALA A N 1
ATOM 3267 C CA . ALA A 1 409 ? 5.956 12.739 28.316 1.00 88.81 409 ALA A CA 1
ATOM 3268 C C . ALA A 1 409 ? 5.505 12.149 29.669 1.00 88.81 409 ALA A C 1
ATOM 3270 O O . ALA A 1 409 ? 4.801 12.835 30.412 1.00 88.81 409 ALA A O 1
ATOM 3271 N N . GLY A 1 410 ? 5.827 10.879 29.945 1.00 80.50 410 GLY A N 1
ATOM 3272 C CA . GLY A 1 410 ? 5.538 10.185 31.204 1.00 80.50 410 GLY A CA 1
ATOM 3273 C C . GLY A 1 410 ? 6.727 10.098 32.169 1.00 80.50 410 GLY A C 1
ATOM 3274 O O . GLY A 1 410 ? 6.524 9.705 33.317 1.00 80.50 410 GLY A O 1
ATOM 3275 N N . MET A 1 411 ? 7.938 10.434 31.708 1.00 81.19 411 MET A N 1
ATOM 3276 C CA . MET A 1 411 ? 9.110 10.720 32.547 1.00 81.19 411 MET A CA 1
ATOM 3277 C C . MET A 1 411 ? 9.004 12.127 33.127 1.00 81.19 411 MET A C 1
ATOM 3279 O O . MET A 1 411 ? 9.418 12.286 34.297 1.00 81.19 411 MET A O 1
#

Foldseek 3Di:
DKDKDKDFDFDDDDLWAAEAADPVLVVQQVVLLCVLLCVLVVLCVLDPALPFFDADDDDPDPDLVRVWQVVQVVCPVCDFLVNDDAQDQWDQDRRQRKIKGKDKFFADPAQDDLVCCCQPTQFLPFPLLQAFPVRSVVVSVCSRPVVVQPRDKTKAFEAAVNHGFKIKIKGKDFADSRHPDRVPRPTIIMIMIMMTGRHDSVLSVVSVVLSVVLSVVSVVQCVVPPVVVVVVVSVCCGNPNDDPDDDDGRMHMYIRNHHCSVVQLLDLVSLVSLVVSLVSCVSSLSVLLSQCRRDPDPVSNVVSLVNQLSLLSLQSNLVNVVVVVCVVVVNPLLFADDDSVVLSVVSSVVRSVLSNCLRHPSVNVVVSNCQQPVPPPPVCRRRYTYCNSVVVVSSVVSNCVNRVVGNVVSD

Sequence (411 aa):
MTCAKVIHHTSTTADSYRVRRNRLGSFICIASMLNVSSMPLAAYISEYLPWRGAFTPPETHANYTSFSAATLALHQERYSNATLPAGTTFLVDDNYNTQVVRALVPVHAQPLRFGDCFATSILGLPGLSFYSDSLNNFVCNVLDNPTTLVANGSCFHLNMLSRPYDRACLWFVPGDGISSHPNKADKVVTLYFVKTELRTPAFAWFLFVYRLGTTLFVWYRLYVHYYRHCLELEARLRRFGHRLKMPAGDWSYEIVLGDPTAIVLMDAWVASLYYLDTWFGCTNIGTATLQMQDSGDALLMLRGVMYLARTVWFAYWGLCLVSYALKRWKKQHAFKEVDPTVVAIVVTINGPAFTFMTGHVVIFARFYQWMFNCLIPRAFQGQEVEVGLVSIIFTVLTIHMPVAYGLVAGM

Secondary structure (DSSP, 8-state):
--EEEEEEE-----SS-EEEE-HHHHHHHHHHHHHHHHHHHHGGGTS--TTSS--PPPP--SSHHHHHHHHHHHHHHHSSTTTSPTT-SEEEETTTTEEEEEEEEEPPSSPPPHHHHIIIIITT-TTGGG--HHHHHHHHHHHH-GGGTTS-EEEEEEEETTEEEEEEEEEEEES-SSSS--TTGGGEEEEEEEEEE---HHHHHHHHHHHHHHHHHHHHHHIIIIIHHHHHHHHHHHHH-S-S-PPSSEEEEEEE----HHHHHT-HHHHHHHHHHHHHTHHHHHHHHHHHHH-S-HHHHHHHHHHHGGGHHHHHHHHHHHHHHHHHTT-GGGS----HHHHHHHHHHHHHHHHHHHHH-HHHHHHHHHHHHTTS-TTTBTTEEEHHHHHHHHHHHHHHHHHHHHHHTT-